Protein AF-A0AAT9LF36-F1 (afdb_monomer)

InterPro domains:
  IPR001173 Glycosyltransferase 2-like [PF00535] (238-354)
  IPR013216 Methyltransferase type 11 [PF08241] (66-159)
  IPR029044 Nucleotide-diphospho-sugar transferases [G3DSA:3.90.550.10] (221-468)
  IPR029044 Nucleotide-diphospho-sugar transferases [SSF53448] (235-442)
  IPR029063 S-adenosyl-L-methionine-dependent methyltransferase superfamily [G3DSA:3.40.50.150] (42-202)
  IPR029063 S-adenosyl-L-methionine-dependent methyltransferase superfamily [SSF53335] (51-188)

Organism: NCBI:txid3085328

Secondary structure (DSSP, 8-state):
----SSSHHHHHHHHHHHTT----------SS---PPP-PPPPPHHHHHHHHHHHHHH-SSEEEEES-TTSHHHHHHHHTT-EEEEEES-HHHHHHHHHHHHHTT---EEEEE--SS--SSPTT-EEEEEEES-TTS-S-HHHHHHHHHHHEEEEEEEEEEEETT-EE-STT-EES--HHHHHHHHHHH--EEEEEEP-TTEEEEEEEE---S------GGGTS-------S----EEEEEEESS-HHHHHHHHHHHHT-S---EEEEEEE-S--STHHHHHGGGTTTEEEEE-----HHHHHHHHHHH--SSEEEE--TT-EE-TTHHHHHHHHHHHH--SEEEEEEEEE-TT--EEEEE-PPP--TTTHHHHHHHS----GGG-BEEHHHHHHH----TT-SSSHHHHHHHHHHTTS-EEEEEEEEEEEE---S-EEETTEEE-GGGHHHHHHHHHHHHHHHHHHHS-HHHH-HHHHHH--HHHHHHHHHHHHHHHHHTT-HHHHHHHHHHHHHHHHHS--PPPHHHHHHHHHHHHHHHT-S-HHHHHHHHHHHHHHHHHSSS---GGGG--

Sequence (574 aa):
MSEDRRTQDDMVIAALIEEGCASVTKLAPSPEGPVQAVDRIPRTQSDLIRMVDLAMLAGQGSVFTVGCGFGDLPVILSAFGLEVFGVDPDPLSIDVTRYRFYTLGLTCGHFRLGDLVIHPDPDNCFDSVVLVDVLDRVPDPSSVLQEAQRLVKPGGRILVSIPDSYWVTRPEKISIFTKQTFLKLLRENLNGTVTLLDSEGWLSAVVVVDKLGETNCPDVSL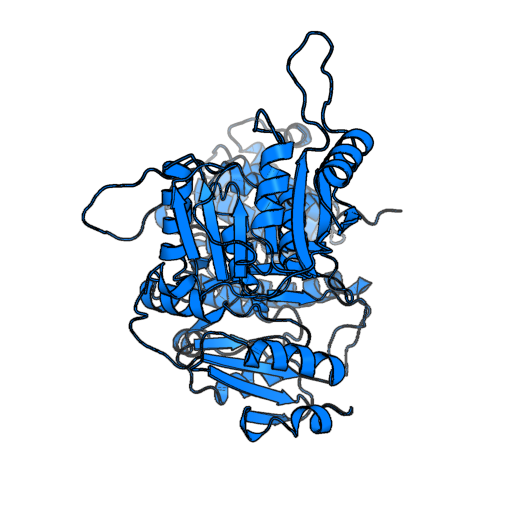YLKPFYVPCHGNPLVSIIVPTYNRASLLLRSLTSLFNQTYKNIEIIVVNDGSTDSTEEVVAPYLDRIKYLKQPNRGSPSAMNAGIKEARGKYVWVFADDDVALPRKLEVQVPLMEASGAGLIHSAAISVNENFEVIHVWVPAEFSPDSIMEAELLGNRFFTPTVLVPKKVIQDVGMYDERLIRAQDYDYWIRIVHRYPVIAADYLCAFYFQHTGARGSSFDSFDVSNVAKKTLEYERIIFDKVYQSIPLSAAFPSVSKYGSPVVEAEALLVRAVVVAKRGLLNYAVTDIERAANLMKSNPFTLSIKARECVRMLGDILGNCEDKVVARSGLIGLRDILAKSREQLTLDSCCL

Foldseek 3Di:
DDPDDPPPVVVVVVVVVVVPPPDDDDDDDDPDDDPPPDPDDDDDFLRLLVLLVLLVVQPEEEEEEQACFLQLSVQSNVLLVYQYEYEHQDPVRQVNNVVLCVLLQHQRYHYDYDDLQDDPFAFQAGLEYEAEQHLLPDPDSLSSLLVRNRRHHQQGKYKHKHFCQSFDPDPVTDDCDHLVNVVVSCVVRAAFDWDFDDGVRMTIIMGGGHDDDDNPGDNVCVVGGTDHDDQPDLWEEEEAEEDAQPLPQLLQAVVLVVLAPSDRYAYEYEYQQHPDCNVVSCVVCVVRYHYHYDHHLADLVSVQVSLVVDPTQKYAYAYSRKHWRRHLCSRVVSVCVVPVWQKEFAKEFEAEPVRNTDGIQGQDDDDLQCPLLVLLQHNRHDRNGMMGGSVSCVVLDGFDSVPSDCSVSLVVNSRSLPTDYYYRHHYTIYDYDDQDWDTGPVDTDGPVCVVVSNLVSLLVSLVCCLVPPDLCSSRVVCVVPVDLQSQLLSLLSNLLSNLVSVVLVSSLVSLQSSLVSLVVPQEAHDPSSLVSLLSQLVSLVPDPPVVSSVSNVVSSVSNCVRHPDNDDNCNSVD

pLDDT: mean 84.32, std 18.51, range [24.42, 98.88]

Structure (mmCIF, N/CA/C/O backbone):
data_AF-A0AAT9LF36-F1
#
_entry.id   AF-A0AAT9LF36-F1
#
loop_
_atom_site.group_PDB
_atom_site.id
_atom_site.type_symbol
_atom_site.label_atom_id
_atom_site.label_alt_id
_atom_site.label_comp_id
_atom_site.label_asym_id
_atom_site.label_entity_id
_atom_site.label_seq_id
_atom_site.pdbx_PDB_ins_code
_atom_site.Cartn_x
_atom_site.Cartn_y
_atom_site.Cartn_z
_atom_site.occupancy
_atom_site.B_iso_or_equiv
_atom_site.auth_seq_id
_atom_site.auth_comp_id
_atom_site.auth_asym_id
_atom_site.auth_atom_id
_atom_site.pdbx_PDB_model_num
ATOM 1 N N . MET A 1 1 ? 30.486 -3.897 6.494 1.00 30.94 1 MET A N 1
ATOM 2 C CA . MET A 1 1 ? 30.565 -2.630 5.732 1.00 30.94 1 MET A CA 1
ATOM 3 C C . MET A 1 1 ? 30.055 -2.873 4.323 1.00 30.94 1 MET A C 1
ATOM 5 O O . MET A 1 1 ? 30.545 -3.785 3.669 1.00 30.94 1 MET A O 1
ATOM 9 N N . SER A 1 2 ? 29.098 -2.044 3.903 1.00 27.75 2 SER A N 1
ATOM 10 C CA . SER A 1 2 ? 28.285 -2.077 2.672 1.00 27.75 2 SER A CA 1
ATOM 11 C C . SER A 1 2 ? 26.984 -2.900 2.707 1.00 27.75 2 SER A C 1
ATOM 13 O O . SER A 1 2 ? 26.661 -3.637 1.783 1.00 27.75 2 SER A O 1
ATOM 15 N N . GLU A 1 3 ? 26.189 -2.686 3.759 1.00 30.66 3 GLU A N 1
ATOM 16 C CA . GLU A 1 3 ? 24.739 -2.495 3.605 1.00 30.66 3 GLU A CA 1
ATOM 17 C C . GLU A 1 3 ? 24.522 -1.075 3.053 1.00 30.66 3 GLU A C 1
ATOM 19 O O . GLU A 1 3 ? 24.371 -0.163 3.847 1.00 30.66 3 GLU A O 1
ATOM 24 N N . ASP A 1 4 ? 24.644 -0.850 1.737 1.00 38.72 4 ASP A N 1
ATOM 25 C CA . ASP A 1 4 ? 24.126 0.381 1.092 1.00 38.72 4 ASP A CA 1
ATOM 26 C C . ASP A 1 4 ? 24.293 0.357 -0.440 1.00 38.72 4 ASP A C 1
ATOM 28 O O . ASP A 1 4 ? 25.208 0.953 -1.003 1.00 38.72 4 ASP A O 1
ATOM 32 N N . ARG A 1 5 ? 23.459 -0.407 -1.158 1.00 29.97 5 ARG A N 1
ATOM 33 C CA . ARG A 1 5 ? 23.376 -0.313 -2.638 1.00 29.97 5 ARG A CA 1
ATOM 34 C C . ARG A 1 5 ? 21.971 -0.493 -3.217 1.00 29.97 5 ARG A C 1
ATOM 36 O O . ARG A 1 5 ? 21.830 -0.550 -4.430 1.00 29.97 5 ARG A O 1
ATOM 43 N N . ARG A 1 6 ? 20.926 -0.603 -2.389 1.00 34.12 6 ARG A N 1
ATOM 44 C CA . ARG A 1 6 ? 19.536 -0.739 -2.879 1.00 34.12 6 ARG A CA 1
ATOM 45 C C . ARG A 1 6 ? 18.703 0.536 -2.759 1.00 34.12 6 ARG A C 1
ATOM 47 O O . ARG A 1 6 ? 17.601 0.568 -3.270 1.00 34.12 6 ARG A O 1
ATOM 54 N N . THR A 1 7 ? 19.227 1.580 -2.133 1.00 40.72 7 THR A N 1
ATOM 55 C CA . THR A 1 7 ? 18.533 2.858 -1.910 1.00 40.72 7 THR A CA 1
ATOM 56 C C . THR A 1 7 ? 18.872 3.906 -2.971 1.00 40.72 7 THR A C 1
ATOM 58 O O . THR A 1 7 ? 18.066 4.789 -3.237 1.00 40.72 7 THR A O 1
ATOM 61 N N . GLN A 1 8 ? 20.023 3.795 -3.639 1.00 30.75 8 GLN A N 1
ATOM 62 C CA . GLN A 1 8 ? 20.513 4.862 -4.516 1.00 30.75 8 GLN A CA 1
ATOM 63 C C . GLN A 1 8 ? 20.005 4.763 -5.967 1.00 30.75 8 GLN A C 1
ATOM 65 O O . GLN A 1 8 ? 19.735 5.790 -6.583 1.00 30.75 8 GLN A O 1
ATOM 70 N N . ASP A 1 9 ? 19.764 3.553 -6.484 1.00 33.97 9 ASP A N 1
ATOM 71 C CA . ASP A 1 9 ? 19.227 3.356 -7.844 1.00 33.97 9 ASP A CA 1
ATOM 72 C C . ASP A 1 9 ? 17.709 3.614 -7.936 1.00 33.97 9 ASP A C 1
ATOM 74 O O . ASP A 1 9 ? 17.209 4.000 -8.995 1.00 33.97 9 ASP A O 1
ATOM 78 N N . ASP A 1 10 ? 16.975 3.445 -6.831 1.00 35.50 10 ASP A N 1
ATOM 79 C CA . ASP A 1 10 ? 15.528 3.698 -6.770 1.00 35.50 10 ASP A CA 1
ATOM 80 C C . ASP A 1 10 ? 15.214 5.194 -6.586 1.00 35.50 10 ASP A C 1
ATOM 82 O O . ASP A 1 10 ? 14.235 5.690 -7.148 1.00 35.50 10 ASP A O 1
ATOM 86 N N . MET A 1 11 ? 16.082 5.948 -5.896 1.00 33.69 11 MET A N 1
ATOM 87 C CA . MET A 1 11 ? 15.946 7.404 -5.739 1.00 33.69 11 MET A CA 1
ATOM 88 C C . MET A 1 11 ? 16.228 8.177 -7.034 1.00 33.69 11 MET A C 1
ATOM 90 O O . MET A 1 11 ? 15.549 9.162 -7.313 1.00 33.69 11 MET A O 1
ATOM 94 N N . VAL A 1 12 ? 17.176 7.724 -7.863 1.00 33.53 12 VAL A N 1
ATOM 95 C CA . VAL A 1 12 ? 17.493 8.382 -9.147 1.00 33.53 12 VAL A CA 1
ATOM 96 C C . VAL A 1 12 ? 16.376 8.161 -10.176 1.00 33.53 12 VAL A C 1
ATOM 98 O O . VAL A 1 12 ? 16.043 9.066 -10.938 1.00 33.53 12 VAL A O 1
ATOM 101 N N . ILE A 1 13 ? 15.720 6.996 -10.159 1.00 33.66 13 ILE A N 1
ATOM 102 C CA . ILE A 1 13 ? 14.561 6.726 -11.024 1.00 33.66 13 ILE A CA 1
ATOM 103 C C . ILE A 1 13 ? 13.303 7.449 -10.517 1.00 33.66 13 ILE A C 1
ATOM 105 O O . ILE A 1 13 ? 12.517 7.917 -11.337 1.00 33.66 13 ILE A O 1
ATOM 109 N N . ALA A 1 14 ? 13.116 7.585 -9.199 1.00 34.09 14 ALA A N 1
ATOM 110 C CA . ALA A 1 14 ? 12.034 8.392 -8.629 1.00 34.09 14 ALA A CA 1
ATOM 111 C C . ALA A 1 14 ? 12.183 9.885 -8.984 1.00 34.09 14 ALA A C 1
ATOM 113 O O . ALA A 1 14 ? 11.219 10.492 -9.447 1.00 34.09 14 ALA A O 1
ATOM 114 N N . ALA A 1 15 ? 13.399 10.436 -8.902 1.00 32.00 15 ALA A N 1
ATOM 115 C CA . ALA A 1 15 ? 13.686 11.821 -9.288 1.00 32.00 15 ALA A CA 1
ATOM 116 C C . ALA A 1 15 ? 13.467 12.082 -10.795 1.00 32.00 15 ALA A C 1
ATOM 118 O O . ALA A 1 15 ? 12.935 13.120 -11.180 1.00 32.00 15 ALA A O 1
ATOM 119 N N . LEU A 1 16 ? 13.785 11.111 -11.661 1.00 30.62 16 LEU A N 1
ATOM 120 C CA . LEU A 1 16 ? 13.542 11.212 -13.110 1.00 30.62 16 LEU A CA 1
ATOM 121 C C . LEU A 1 16 ? 12.060 11.061 -13.507 1.00 30.62 16 LEU A C 1
ATOM 123 O O . LEU A 1 16 ? 11.689 11.416 -14.627 1.00 30.62 16 LEU A O 1
ATOM 127 N N . ILE A 1 17 ? 11.215 10.527 -12.620 1.00 34.59 17 ILE A N 1
ATOM 128 C CA . ILE A 1 17 ? 9.758 10.450 -12.811 1.00 34.59 17 ILE A CA 1
ATOM 129 C C . ILE A 1 17 ? 9.080 11.730 -12.291 1.00 34.59 17 ILE A C 1
ATOM 131 O O . ILE A 1 17 ? 8.143 12.214 -12.931 1.00 34.59 17 ILE A O 1
ATOM 135 N N . GLU A 1 18 ? 9.579 12.317 -11.197 1.00 34.00 18 GLU A N 1
ATOM 136 C CA . GLU A 1 18 ? 9.052 13.567 -10.627 1.00 34.00 18 GLU A CA 1
ATOM 137 C C . GLU A 1 18 ? 9.271 14.786 -11.539 1.00 34.00 18 GLU A C 1
ATOM 139 O O . GLU A 1 18 ? 8.363 15.605 -11.681 1.00 34.00 18 GLU A O 1
ATOM 144 N N . GLU A 1 19 ? 10.393 14.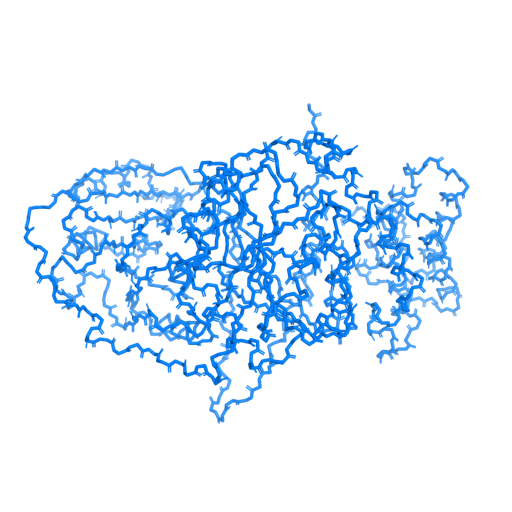876 -12.261 1.00 31.06 19 GLU A N 1
ATOM 145 C CA . GLU A 1 19 ? 10.656 16.014 -13.164 1.00 31.06 19 GLU A CA 1
ATOM 146 C C . GLU A 1 19 ? 9.893 15.958 -14.509 1.00 31.06 19 GLU A C 1
ATOM 148 O O . GLU A 1 19 ? 9.958 16.895 -15.306 1.00 31.06 19 GLU A O 1
ATOM 153 N N . GLY A 1 20 ? 9.118 14.894 -14.765 1.00 28.92 20 GLY A N 1
ATOM 154 C CA . GLY A 1 20 ? 8.341 14.706 -16.000 1.00 28.92 20 GLY A CA 1
ATOM 155 C C . GLY A 1 20 ? 6.815 14.682 -15.843 1.00 28.92 20 GLY A C 1
ATOM 156 O O . GLY A 1 20 ? 6.118 14.635 -16.855 1.00 28.92 20 GLY A O 1
ATOM 157 N N . CYS A 1 21 ? 6.284 14.707 -14.614 1.00 24.83 21 CYS A N 1
ATOM 158 C CA . CYS A 1 21 ? 4.840 14.596 -14.333 1.00 24.83 21 CYS A CA 1
ATOM 159 C C . CYS A 1 21 ? 4.215 15.867 -13.729 1.00 24.83 21 CYS A C 1
ATOM 161 O O . CYS A 1 21 ? 3.127 15.818 -13.155 1.00 24.83 21 CYS A O 1
ATOM 163 N N . ALA A 1 22 ? 4.848 17.030 -13.901 1.00 28.09 22 ALA A N 1
ATOM 164 C CA . ALA A 1 22 ? 4.166 18.298 -13.676 1.00 28.09 22 ALA A CA 1
ATOM 165 C C . ALA A 1 22 ? 3.149 18.532 -14.808 1.00 28.09 22 ALA A C 1
ATOM 167 O O . ALA A 1 22 ? 3.516 18.728 -15.966 1.00 28.09 22 ALA A O 1
ATOM 168 N N . SER A 1 23 ? 1.868 18.546 -14.436 1.00 30.44 23 SER A N 1
ATOM 169 C CA . SER A 1 23 ? 0.663 18.681 -15.267 1.00 30.44 23 SER A CA 1
ATOM 170 C C . SER A 1 23 ? 0.144 17.380 -15.896 1.00 30.44 23 SER A C 1
ATOM 172 O O . SER A 1 23 ? 0.712 16.831 -16.830 1.00 30.44 23 SER A O 1
ATOM 174 N N . VAL A 1 24 ? -0.992 16.900 -15.380 1.00 24.42 24 VAL A N 1
ATOM 175 C CA . VAL A 1 24 ? -2.266 16.709 -16.102 1.00 24.42 24 VAL A CA 1
ATOM 176 C C . VAL A 1 24 ? -3.251 16.076 -15.111 1.00 24.42 24 VAL A C 1
ATOM 178 O O . VAL A 1 24 ? -3.352 14.865 -14.959 1.00 24.42 24 VAL A O 1
ATOM 181 N N . THR A 1 25 ? -4.007 16.927 -14.423 1.00 28.23 25 THR A N 1
ATOM 182 C CA . THR A 1 25 ? -5.270 16.556 -13.778 1.00 28.23 25 THR A CA 1
ATOM 183 C C . THR A 1 25 ? -6.371 16.672 -14.827 1.00 28.23 25 THR A C 1
ATOM 185 O O . THR A 1 25 ? -6.553 17.754 -15.390 1.00 28.23 25 THR A O 1
ATOM 188 N N . LYS A 1 26 ? -7.112 15.586 -15.091 1.00 30.95 26 LYS A N 1
ATOM 189 C CA . LYS A 1 26 ? -8.536 15.608 -15.495 1.00 30.95 26 LYS A CA 1
ATOM 190 C C . LYS A 1 26 ? -9.066 14.203 -15.763 1.00 30.95 26 LYS A C 1
ATOM 192 O O . LYS A 1 26 ? -8.470 13.489 -16.557 1.00 30.95 26 LYS A O 1
ATOM 197 N N . LEU A 1 27 ? -10.232 13.907 -15.178 1.00 26.67 27 LEU A N 1
ATOM 198 C CA . LEU A 1 27 ? -11.406 13.181 -15.716 1.00 26.67 27 LEU A CA 1
ATOM 199 C C . LEU A 1 27 ? -12.411 13.037 -14.541 1.00 26.67 27 LEU A C 1
ATOM 201 O O . LEU A 1 27 ? -12.004 12.543 -13.500 1.00 26.67 27 LEU A O 1
ATOM 205 N N . ALA A 1 28 ? -13.691 13.445 -14.551 1.00 26.62 28 ALA A N 1
ATOM 206 C CA . ALA A 1 28 ? -14.633 14.005 -15.540 1.00 26.62 28 ALA A CA 1
ATOM 207 C C . ALA A 1 28 ? -15.727 14.860 -14.789 1.00 26.62 28 ALA A C 1
ATOM 209 O O . ALA A 1 28 ? -15.655 14.954 -13.567 1.00 26.62 28 ALA A O 1
ATOM 210 N N . PRO A 1 29 ? -16.684 15.546 -15.458 1.00 31.92 29 PRO A N 1
ATOM 211 C CA . PRO A 1 29 ? -17.112 16.922 -15.142 1.00 31.92 29 PRO A CA 1
ATOM 212 C C . PRO A 1 29 ? -18.153 17.088 -14.017 1.00 31.92 29 PRO A C 1
ATOM 214 O O . PRO A 1 29 ? -19.113 16.327 -13.932 1.00 31.92 29 PRO A O 1
ATOM 217 N N . SER A 1 30 ? -18.059 18.201 -13.279 1.00 30.94 30 SER A N 1
ATOM 218 C CA . SER A 1 30 ? -19.225 18.908 -12.725 1.00 30.94 30 SER A CA 1
ATOM 219 C C . SER A 1 30 ? -19.359 20.289 -13.405 1.00 30.94 30 SER A C 1
ATOM 221 O O . SER A 1 30 ? -18.362 20.806 -13.917 1.00 30.94 30 SER A O 1
ATOM 223 N N . PRO A 1 31 ? -20.563 20.892 -13.486 1.00 30.66 31 PRO A N 1
ATOM 224 C CA . PRO A 1 31 ? -20.810 22.097 -14.291 1.00 30.66 31 PRO A CA 1
ATOM 225 C C . PRO A 1 31 ? -20.279 23.409 -13.694 1.00 30.66 31 PRO A C 1
ATOM 227 O O . PRO A 1 31 ? -20.498 24.463 -14.284 1.00 30.66 31 PRO A O 1
ATOM 230 N N . GLU A 1 32 ? -19.595 23.385 -12.551 1.00 29.67 32 GLU A N 1
ATOM 231 C CA . GLU A 1 32 ? -19.232 24.603 -11.822 1.00 29.67 32 GLU A CA 1
ATOM 232 C C . GLU A 1 32 ? -17.731 24.639 -11.510 1.00 29.67 32 GLU A C 1
ATOM 234 O O . GLU A 1 32 ? -17.293 24.252 -10.437 1.00 29.67 32 GLU A O 1
ATOM 239 N N . GLY A 1 33 ? -16.957 25.137 -12.484 1.00 29.62 33 GLY A N 1
ATOM 240 C CA . GLY A 1 33 ? -15.628 25.735 -12.298 1.00 29.62 33 GLY A CA 1
ATOM 241 C C . GLY A 1 33 ? -14.448 24.787 -11.998 1.00 29.62 33 GLY A C 1
ATOM 242 O O . GLY A 1 33 ? -14.548 23.887 -11.171 1.00 29.62 33 GLY A O 1
ATOM 243 N N . PRO A 1 34 ? -13.269 24.985 -12.620 1.00 31.25 34 PRO A N 1
ATOM 244 C CA . PRO A 1 34 ? -12.054 24.306 -12.190 1.00 31.25 34 PRO A CA 1
ATOM 245 C C . PRO A 1 34 ? -11.549 24.949 -10.891 1.00 31.25 34 PRO A C 1
ATOM 247 O O . PRO A 1 34 ? -11.062 26.080 -10.909 1.00 31.25 34 PRO A O 1
ATOM 250 N N . VAL A 1 35 ? -11.623 24.229 -9.771 1.00 36.59 35 VAL A N 1
ATOM 251 C CA . VAL A 1 35 ? -10.769 24.530 -8.615 1.00 36.59 35 VAL A CA 1
ATOM 252 C C . VAL A 1 35 ? -9.332 24.282 -9.079 1.00 36.59 35 VAL A C 1
ATOM 254 O O . VAL A 1 35 ? -8.988 23.163 -9.460 1.00 36.59 35 VAL A O 1
ATOM 257 N N . GLN A 1 36 ? -8.517 25.338 -9.156 1.00 33.84 36 GLN A N 1
ATOM 258 C CA . GLN A 1 36 ? -7.090 25.204 -9.450 1.00 33.84 36 GLN A CA 1
ATOM 259 C C . GLN A 1 36 ? -6.466 24.288 -8.394 1.00 33.84 36 GLN A C 1
ATOM 261 O O . GLN A 1 36 ? -6.689 24.480 -7.200 1.00 33.84 36 GLN A O 1
ATOM 266 N N . ALA A 1 37 ? -5.717 23.276 -8.839 1.00 40.66 37 ALA A N 1
ATOM 267 C CA . ALA A 1 37 ? -4.932 22.443 -7.944 1.00 40.66 37 ALA A CA 1
ATOM 268 C C . ALA A 1 37 ? -3.980 23.357 -7.161 1.00 40.66 37 ALA A C 1
ATOM 270 O O . ALA A 1 37 ? -3.154 24.044 -7.757 1.00 40.66 37 ALA A O 1
ATOM 271 N N . VAL A 1 38 ? -4.145 23.419 -5.841 1.00 42.28 38 VAL A N 1
ATOM 272 C CA . VAL A 1 38 ? -3.175 24.068 -4.958 1.00 42.28 38 VAL A CA 1
ATOM 273 C C . VAL A 1 38 ? -1.894 23.243 -5.067 1.00 42.28 38 VAL A C 1
ATOM 275 O O . VAL A 1 38 ? -1.924 22.052 -4.750 1.00 42.28 38 VAL A O 1
ATOM 278 N N . ASP A 1 39 ? -0.809 23.843 -5.564 1.00 37.25 39 ASP A N 1
ATOM 279 C CA . ASP A 1 39 ? 0.497 23.185 -5.662 1.00 37.25 39 ASP A CA 1
ATOM 280 C C . ASP A 1 39 ? 0.887 22.649 -4.276 1.00 37.25 39 ASP A C 1
ATOM 282 O O . ASP A 1 39 ? 1.157 23.406 -3.339 1.00 37.25 39 ASP A O 1
ATOM 286 N N . ARG A 1 40 ? 0.851 21.320 -4.122 1.00 50.88 40 ARG A N 1
ATOM 287 C CA . ARG A 1 40 ? 1.261 20.649 -2.888 1.00 50.88 40 ARG A CA 1
ATOM 288 C C . ARG A 1 40 ? 2.775 20.751 -2.771 1.00 50.88 40 ARG A C 1
ATOM 290 O O . ARG A 1 40 ? 3.488 20.364 -3.691 1.00 50.88 40 ARG A O 1
ATOM 297 N N . ILE A 1 41 ? 3.269 21.179 -1.613 1.00 55.91 41 ILE A N 1
ATOM 298 C CA . ILE A 1 41 ? 4.660 20.910 -1.241 1.00 55.91 41 ILE A CA 1
ATOM 299 C C . ILE A 1 41 ? 4.759 19.394 -0.992 1.00 55.91 41 ILE A C 1
ATOM 301 O O . ILE A 1 41 ? 4.020 18.895 -0.135 1.00 55.91 41 ILE A O 1
ATOM 305 N N . PRO A 1 42 ? 5.610 18.647 -1.721 1.00 63.69 42 PRO A N 1
ATOM 306 C CA . PRO A 1 42 ? 5.802 17.220 -1.481 1.00 63.69 42 PRO A CA 1
ATOM 307 C C . PRO A 1 42 ? 6.230 16.971 -0.030 1.00 63.69 42 PRO A C 1
ATOM 309 O O . PRO A 1 42 ? 7.067 17.698 0.508 1.00 63.69 42 PRO A O 1
ATOM 312 N N . ARG A 1 43 ? 5.648 15.958 0.621 1.00 79.69 43 ARG A N 1
ATOM 313 C CA . ARG A 1 43 ? 6.032 15.560 1.983 1.00 79.69 43 ARG A CA 1
ATOM 314 C C . ARG A 1 43 ? 7.227 14.621 1.932 1.00 79.69 43 ARG A C 1
ATOM 316 O O . ARG A 1 43 ? 7.256 13.703 1.115 1.00 79.69 43 ARG A O 1
ATOM 323 N N . THR A 1 44 ? 8.191 14.828 2.823 1.00 85.56 44 THR A N 1
ATOM 324 C CA . THR A 1 44 ? 9.312 13.895 2.981 1.00 85.56 44 THR A CA 1
ATOM 325 C C . THR A 1 44 ? 8.856 12.625 3.709 1.00 85.56 44 THR A C 1
ATOM 327 O O . THR A 1 44 ? 7.815 12.612 4.369 1.00 85.56 44 THR A O 1
ATOM 330 N N . GLN A 1 45 ? 9.649 11.549 3.639 1.00 86.75 45 GLN A N 1
ATOM 331 C CA . GLN A 1 45 ? 9.381 10.344 4.436 1.00 86.75 45 GLN A CA 1
ATOM 332 C C . GLN A 1 45 ? 9.341 10.647 5.941 1.00 86.75 45 GLN A C 1
ATOM 334 O O . GLN A 1 45 ? 8.442 10.164 6.621 1.00 86.75 45 GLN A O 1
ATOM 339 N N . SER A 1 46 ? 10.242 11.497 6.449 1.00 85.94 46 SER A N 1
ATOM 340 C CA . SER A 1 46 ? 10.245 11.900 7.865 1.00 85.94 46 SER A CA 1
ATOM 341 C C . SER A 1 46 ? 8.936 12.597 8.265 1.00 85.94 46 SER A C 1
ATOM 343 O O . SER A 1 46 ? 8.348 12.271 9.298 1.00 85.94 46 SER A O 1
ATOM 345 N N . ASP A 1 47 ? 8.404 13.478 7.406 1.00 87.12 47 ASP A N 1
ATOM 346 C CA . ASP A 1 47 ? 7.122 14.151 7.659 1.00 87.12 47 ASP A CA 1
ATOM 347 C C . ASP A 1 47 ? 5.960 13.160 7.774 1.00 87.12 47 ASP A C 1
ATOM 349 O O . ASP A 1 47 ? 5.114 13.291 8.662 1.00 87.12 47 ASP A O 1
ATOM 353 N N . LEU A 1 48 ? 5.915 12.176 6.871 1.00 89.19 48 LEU A N 1
ATOM 354 C CA . LEU A 1 48 ? 4.859 11.166 6.835 1.00 89.19 48 LEU A CA 1
ATOM 355 C C . LEU A 1 48 ? 4.939 10.222 8.036 1.00 89.19 48 LEU A C 1
ATOM 357 O O . LEU A 1 48 ? 3.911 9.950 8.652 1.00 89.19 48 LEU A O 1
ATOM 361 N N . ILE A 1 49 ? 6.142 9.761 8.391 1.00 90.31 49 ILE A N 1
ATOM 362 C CA . ILE A 1 49 ? 6.377 8.901 9.560 1.00 90.31 49 ILE A CA 1
ATOM 363 C C . ILE A 1 49 ? 5.901 9.608 10.830 1.00 90.31 49 ILE A C 1
ATOM 365 O O . ILE A 1 49 ? 5.064 9.069 11.551 1.00 90.31 49 ILE A O 1
ATOM 369 N N . ARG A 1 50 ? 6.309 10.869 11.026 1.00 91.19 50 ARG A N 1
ATOM 370 C CA . ARG A 1 50 ? 5.852 11.711 12.141 1.00 91.19 50 ARG A CA 1
ATOM 371 C C . ARG A 1 50 ? 4.327 11.779 12.226 1.00 91.19 50 ARG A C 1
ATOM 373 O O . ARG A 1 50 ? 3.759 11.626 13.305 1.00 91.19 50 ARG A O 1
ATOM 380 N N . MET A 1 51 ? 3.645 12.031 11.107 1.00 91.69 51 MET A N 1
ATOM 381 C CA . MET A 1 51 ? 2.180 12.112 11.090 1.00 91.69 51 MET A CA 1
ATOM 382 C C . MET A 1 51 ? 1.520 10.768 11.425 1.00 91.69 51 MET A C 1
ATOM 384 O O . MET A 1 51 ? 0.504 10.749 12.122 1.00 91.69 51 MET A O 1
ATOM 388 N N . VAL A 1 52 ? 2.091 9.657 10.954 1.00 92.44 52 VAL A N 1
ATOM 389 C CA . VAL A 1 52 ? 1.616 8.304 11.268 1.00 92.44 52 VAL A CA 1
ATOM 390 C C . VAL A 1 52 ? 1.784 7.991 12.754 1.00 92.44 52 VAL A C 1
ATOM 392 O O . VAL A 1 52 ? 0.818 7.548 13.374 1.00 92.44 52 VAL A O 1
ATOM 395 N N . ASP A 1 53 ? 2.946 8.278 13.341 1.00 91.88 53 ASP A N 1
ATOM 396 C CA . ASP A 1 53 ? 3.205 8.039 14.766 1.00 91.88 53 ASP A CA 1
ATOM 397 C C . ASP A 1 53 ? 2.224 8.821 15.647 1.00 91.88 53 ASP A C 1
ATOM 399 O O . ASP A 1 53 ? 1.618 8.273 16.572 1.00 91.88 53 ASP A O 1
ATOM 403 N N . LEU A 1 54 ? 1.987 10.096 15.318 1.00 93.06 54 LEU A N 1
ATOM 404 C CA . LEU A 1 54 ? 0.993 10.919 16.008 1.00 93.06 54 LEU A CA 1
ATOM 405 C C . LEU A 1 54 ? -0.420 10.335 15.863 1.00 93.06 54 LEU A C 1
ATOM 407 O O . LEU A 1 54 ? -1.162 10.265 16.841 1.00 93.06 54 LEU A O 1
ATOM 411 N N . ALA A 1 55 ? -0.802 9.876 14.671 1.00 93.75 55 ALA A N 1
ATOM 412 C CA . ALA A 1 55 ? -2.120 9.285 14.461 1.00 93.75 55 ALA A CA 1
ATOM 413 C C . ALA A 1 55 ? -2.311 7.965 15.227 1.00 93.75 55 ALA A C 1
ATOM 415 O O . ALA A 1 55 ? -3.376 7.748 15.805 1.00 93.75 55 ALA A O 1
ATOM 416 N N . MET A 1 56 ? -1.278 7.123 15.309 1.00 92.12 56 MET A N 1
ATOM 417 C CA . MET A 1 56 ? -1.291 5.910 16.135 1.00 92.12 56 MET A CA 1
ATOM 418 C C . MET A 1 56 ? -1.461 6.235 17.622 1.00 92.12 56 MET A C 1
ATOM 420 O O . MET A 1 56 ? -2.202 5.555 18.336 1.00 92.12 56 MET A O 1
ATOM 424 N N . LEU A 1 57 ? -0.803 7.296 18.089 1.00 94.12 57 LEU A N 1
ATOM 425 C CA . LEU A 1 57 ? -0.841 7.729 19.484 1.00 94.12 57 LEU A CA 1
ATOM 426 C C . LEU A 1 57 ? -2.132 8.474 19.857 1.00 94.12 57 LEU A C 1
ATOM 428 O O . LEU A 1 57 ? -2.456 8.544 21.043 1.00 94.12 57 LEU A O 1
ATOM 432 N N . ALA A 1 58 ? -2.902 8.975 18.884 1.00 93.69 58 ALA A N 1
ATOM 433 C CA . ALA A 1 58 ? -4.224 9.563 19.119 1.00 93.69 58 ALA A CA 1
ATOM 434 C C . ALA A 1 58 ? -5.241 8.528 19.648 1.00 93.69 58 ALA A C 1
ATOM 436 O O . ALA A 1 58 ? -6.193 8.871 20.345 1.00 93.69 58 ALA A O 1
ATOM 437 N N . GLY A 1 59 ? -5.020 7.233 19.406 1.00 88.38 59 GLY A N 1
ATOM 438 C CA . GLY A 1 59 ? -5.860 6.165 19.944 1.00 88.38 59 GLY A CA 1
ATOM 439 C C . GLY A 1 59 ? -7.147 5.953 19.143 1.00 88.38 59 GLY A C 1
ATOM 440 O O . GLY A 1 59 ? -7.098 5.739 17.938 1.00 88.38 59 GLY A O 1
ATOM 441 N N . GLN A 1 60 ? -8.297 5.917 19.819 1.00 87.50 60 GLN A N 1
ATOM 442 C CA . GLN A 1 60 ? -9.596 5.591 19.219 1.00 87.50 60 GLN A CA 1
ATOM 443 C C . GLN A 1 60 ? -10.661 6.605 19.641 1.00 87.50 60 GLN A C 1
ATOM 445 O O . GLN A 1 60 ? -10.537 7.234 20.690 1.00 87.50 60 GLN A O 1
ATOM 450 N N . GLY A 1 61 ? -11.731 6.706 18.850 1.00 90.56 61 GLY A N 1
ATOM 451 C CA . GLY A 1 61 ? -12.851 7.606 19.112 1.00 90.56 61 GLY A CA 1
ATOM 452 C C . GLY A 1 61 ? -12.733 8.917 18.339 1.00 90.56 61 GLY A C 1
ATOM 453 O O . GLY A 1 61 ? -12.426 8.916 17.145 1.00 90.56 61 GLY A O 1
ATOM 454 N N . SER A 1 62 ? -13.017 10.020 19.021 1.00 92.75 62 SER A N 1
ATOM 455 C CA . SER A 1 62 ? -13.085 11.368 18.455 1.00 92.75 62 SER A CA 1
ATOM 456 C C . SER A 1 62 ? -11.764 12.126 18.620 1.00 92.75 62 SER A C 1
ATOM 458 O O . SER A 1 62 ? -11.174 12.146 19.703 1.00 92.75 62 SER A O 1
ATOM 460 N N . VAL A 1 63 ? -11.304 12.778 17.551 1.00 95.56 63 VAL A N 1
ATOM 461 C CA . VAL A 1 63 ? -10.084 13.597 17.552 1.00 95.56 63 VAL A CA 1
ATOM 462 C C . VAL A 1 63 ? -10.364 14.998 17.034 1.00 95.56 63 VAL A C 1
ATOM 464 O O . VAL A 1 63 ? -11.028 15.161 16.012 1.00 95.56 63 VAL A O 1
ATOM 467 N N . PHE A 1 64 ? -9.823 16.003 17.718 1.00 95.69 64 PHE A N 1
ATOM 468 C CA . PHE A 1 64 ? -9.898 17.399 17.296 1.00 95.69 64 PHE A CA 1
ATOM 469 C C . PHE A 1 64 ? -8.544 17.904 16.810 1.00 95.69 64 PHE A C 1
ATOM 471 O O . PHE A 1 64 ? -7.572 17.930 17.563 1.00 95.69 64 PHE A O 1
ATOM 478 N N . THR A 1 65 ? -8.473 18.310 15.546 1.00 95.62 65 THR A N 1
ATOM 479 C CA . THR A 1 65 ? -7.278 18.887 14.930 1.00 95.62 65 THR A CA 1
ATOM 480 C C . THR A 1 65 ? -7.374 20.408 14.955 1.00 95.62 65 THR A C 1
ATOM 482 O O . THR A 1 65 ? -8.221 20.996 14.272 1.00 95.62 65 THR A O 1
ATOM 485 N N . VAL A 1 66 ? -6.490 21.047 15.714 1.00 95.12 66 VAL A N 1
ATOM 486 C CA . VAL A 1 66 ? -6.326 22.503 15.709 1.00 95.12 66 VAL A CA 1
ATOM 487 C C . VAL A 1 66 ? -5.380 22.852 14.562 1.00 95.12 66 VAL A C 1
ATOM 489 O O . VAL A 1 66 ? -4.278 22.316 14.515 1.00 95.12 66 VAL A O 1
ATOM 492 N N . GLY A 1 67 ? -5.807 23.703 13.626 1.00 90.62 67 GLY A N 1
ATOM 493 C CA . GLY A 1 67 ? -5.040 23.999 12.411 1.00 90.62 67 GLY A CA 1
ATOM 494 C C . GLY A 1 67 ? -4.992 22.798 11.465 1.00 90.62 67 GLY A C 1
ATOM 495 O O . GLY A 1 67 ? -3.939 22.200 11.256 1.00 90.62 67 GLY A O 1
ATOM 496 N N . CYS A 1 68 ? -6.145 22.393 10.924 1.00 88.62 68 CYS A N 1
ATOM 497 C CA . CYS A 1 68 ? -6.235 21.189 10.087 1.00 88.62 68 CYS A CA 1
ATOM 498 C C . CYS A 1 68 ? -5.473 21.288 8.745 1.00 88.62 68 CYS A C 1
ATOM 500 O O . CYS A 1 68 ? -5.219 20.254 8.111 1.00 88.62 68 CYS A O 1
ATOM 502 N N . GLY A 1 69 ? -5.080 22.499 8.329 1.00 88.19 69 GLY A N 1
ATOM 503 C CA . GLY A 1 69 ? -4.293 22.754 7.125 1.00 88.19 69 GLY A CA 1
ATOM 504 C C . GLY A 1 69 ? -4.963 22.209 5.864 1.00 88.19 69 GLY A C 1
ATOM 505 O O . GLY A 1 69 ? -6.181 22.237 5.724 1.00 88.19 69 GLY A O 1
ATOM 506 N N . PHE A 1 70 ? -4.170 21.653 4.944 1.00 89.00 70 PHE A N 1
ATOM 507 C CA . PHE A 1 70 ? -4.673 21.040 3.704 1.00 89.00 70 PHE A CA 1
ATOM 508 C C . PHE A 1 70 ? -5.058 19.555 3.849 1.00 89.00 70 PHE A C 1
ATOM 510 O O . PHE A 1 70 ? -5.109 18.813 2.862 1.00 89.00 70 PHE A O 1
ATOM 517 N N . GLY A 1 71 ? -5.326 19.097 5.075 1.00 86.94 71 GLY A N 1
ATOM 518 C CA . GLY A 1 71 ? -5.963 17.805 5.325 1.00 86.94 71 GLY A CA 1
ATOM 519 C C . GLY A 1 71 ? -5.040 16.584 5.350 1.00 86.94 71 GLY A C 1
ATOM 520 O O . GLY A 1 71 ? -5.556 15.474 5.410 1.00 86.94 71 GLY A O 1
ATOM 521 N N . ASP A 1 72 ? -3.711 16.751 5.336 1.00 88.50 72 ASP A N 1
ATOM 522 C CA . ASP A 1 72 ? -2.755 15.625 5.356 1.00 88.50 72 ASP A CA 1
ATOM 523 C C . ASP A 1 72 ? -2.952 14.736 6.596 1.00 88.50 72 ASP A C 1
ATOM 525 O O . ASP A 1 72 ? -3.307 13.562 6.490 1.00 88.50 72 ASP A O 1
ATOM 529 N N . LEU A 1 73 ? -2.803 15.320 7.787 1.00 92.94 73 LEU A N 1
ATOM 530 C CA . LEU A 1 73 ? -2.986 14.609 9.049 1.00 92.94 73 LEU A CA 1
ATOM 531 C C . LEU A 1 73 ? -4.450 14.203 9.311 1.00 92.94 73 LEU A C 1
ATOM 533 O O . LEU A 1 73 ? -4.663 13.061 9.716 1.00 92.94 73 LEU A O 1
ATOM 537 N N . PRO A 1 74 ? -5.473 15.048 9.050 1.00 93.56 74 PRO A N 1
ATOM 538 C CA . PRO A 1 74 ? -6.874 14.630 9.133 1.00 93.56 74 PRO A CA 1
ATOM 539 C C . PRO A 1 74 ? -7.207 13.361 8.335 1.00 93.56 74 PRO A C 1
ATOM 541 O O . PRO A 1 74 ? -7.923 12.490 8.833 1.00 93.56 74 PRO A O 1
ATOM 544 N N . VAL A 1 75 ? -6.678 13.221 7.114 1.00 91.31 75 VAL A N 1
ATOM 545 C CA . VAL A 1 75 ? -6.886 12.020 6.289 1.00 91.31 75 VAL A CA 1
ATOM 546 C C . VAL A 1 75 ? -6.212 10.796 6.916 1.00 91.31 75 VAL A C 1
ATOM 548 O O . VAL A 1 75 ? -6.832 9.733 6.982 1.00 91.31 75 VAL A O 1
ATOM 551 N N . ILE A 1 76 ? -4.990 10.947 7.439 1.00 93.44 76 ILE A N 1
ATOM 552 C CA . ILE A 1 76 ? -4.273 9.880 8.156 1.00 93.44 76 ILE A CA 1
ATOM 553 C C . ILE A 1 76 ? -5.054 9.457 9.410 1.00 93.44 76 ILE A C 1
ATOM 555 O O . ILE A 1 76 ? -5.336 8.275 9.574 1.00 93.44 76 ILE A O 1
ATOM 559 N N . LEU A 1 77 ? -5.488 10.397 10.255 1.00 94.75 77 LEU A N 1
ATOM 560 C CA . LEU A 1 77 ? -6.311 10.119 11.443 1.00 94.75 77 LEU A CA 1
ATOM 561 C C . LEU A 1 77 ? -7.602 9.373 11.081 1.00 94.75 77 LEU A C 1
ATOM 563 O O . LEU A 1 77 ? -7.984 8.407 11.743 1.00 94.75 77 LEU A O 1
ATOM 567 N N . SER A 1 78 ? -8.252 9.773 9.986 1.00 92.94 78 SER A N 1
ATOM 568 C CA . SER A 1 78 ? -9.423 9.067 9.473 1.00 92.94 78 SER A CA 1
ATOM 569 C C . SER A 1 78 ? -9.095 7.629 9.055 1.00 92.94 78 SER A C 1
ATOM 571 O O . SER A 1 78 ? -9.898 6.730 9.310 1.00 92.94 78 SER A O 1
ATOM 573 N N . ALA A 1 79 ? -7.926 7.379 8.460 1.00 91.06 79 ALA A N 1
ATOM 574 C CA . ALA A 1 79 ? -7.481 6.031 8.100 1.00 91.06 79 ALA A CA 1
ATOM 575 C C . ALA A 1 79 ? -7.365 5.110 9.316 1.00 91.06 79 ALA A C 1
ATOM 577 O O . ALA A 1 79 ? -7.751 3.947 9.235 1.00 91.06 79 ALA A O 1
ATOM 578 N N . PHE A 1 80 ? -6.963 5.641 10.470 1.00 92.25 80 PHE A N 1
ATOM 579 C CA . PHE A 1 80 ? -6.956 4.919 11.747 1.00 92.25 80 PHE A CA 1
ATOM 580 C C . PHE A 1 80 ? -8.352 4.675 12.348 1.00 92.25 80 PHE A C 1
ATOM 582 O O . PHE A 1 80 ? -8.478 4.036 13.390 1.00 92.25 80 PHE A O 1
ATOM 589 N N . GLY A 1 81 ? -9.414 5.131 11.679 1.00 89.94 81 GLY A N 1
ATOM 590 C CA . GLY A 1 81 ? -10.800 4.935 12.094 1.00 89.94 81 GLY A CA 1
ATOM 591 C C . GLY A 1 81 ? -11.321 5.991 13.067 1.00 89.94 81 GLY A C 1
ATOM 592 O O . GLY A 1 81 ? -12.450 5.851 13.534 1.00 89.94 81 GLY A O 1
ATOM 593 N N . LEU A 1 82 ? -10.552 7.050 13.355 1.00 92.19 82 LEU A N 1
ATOM 594 C CA . LEU A 1 82 ? -11.014 8.130 14.226 1.00 92.19 82 LEU A CA 1
ATOM 595 C C . LEU A 1 82 ? -12.124 8.949 13.552 1.00 92.19 82 LEU A C 1
ATOM 597 O O . LEU A 1 82 ? -12.173 9.089 12.324 1.00 92.19 82 LEU A O 1
ATOM 601 N N . GLU A 1 83 ? -13.028 9.492 14.359 1.00 91.62 83 GLU A N 1
ATOM 602 C CA . GLU A 1 83 ? -13.936 10.552 13.930 1.00 91.62 83 GLU A CA 1
ATOM 603 C C . GLU A 1 83 ? -13.210 11.891 14.048 1.00 91.62 83 GLU A C 1
ATOM 605 O O . GLU A 1 83 ? -12.754 12.263 15.130 1.00 91.62 83 GLU A O 1
ATOM 610 N N . VAL A 1 84 ? -13.047 12.583 12.921 1.00 93.12 84 VAL A N 1
ATOM 611 C CA . VAL A 1 84 ? -12.129 13.718 12.822 1.00 93.12 84 VAL A CA 1
ATOM 612 C C . VAL A 1 84 ? -12.915 15.016 12.826 1.00 93.12 84 VAL A C 1
ATOM 614 O O . VAL A 1 84 ? -13.731 15.268 11.943 1.00 93.12 84 VAL A O 1
ATOM 617 N N . PHE A 1 85 ? -12.617 15.865 13.796 1.00 92.88 85 PHE A N 1
ATOM 618 C CA . PHE A 1 85 ? -13.115 17.225 13.902 1.00 92.88 85 PHE A CA 1
ATOM 619 C C . PHE A 1 85 ? -11.947 18.174 13.683 1.00 92.88 85 PHE A C 1
ATOM 621 O O . PHE A 1 85 ? -10.837 17.899 14.134 1.00 92.88 85 PHE A O 1
ATOM 628 N N . GLY A 1 86 ? -12.165 19.288 12.995 1.00 92.88 86 GLY A N 1
ATOM 629 C CA . GLY A 1 86 ? -11.077 20.208 12.706 1.00 92.88 86 GLY A CA 1
ATOM 630 C C . GLY A 1 86 ? -11.502 21.654 12.561 1.00 92.88 86 GLY A C 1
ATOM 631 O O . GLY A 1 86 ? -12.615 21.975 12.133 1.00 92.88 86 GLY A O 1
ATOM 632 N N . VAL A 1 87 ? -10.568 22.527 12.914 1.00 93.38 87 VAL A N 1
ATOM 633 C CA . VAL A 1 87 ? -10.705 23.973 12.793 1.00 93.38 87 VAL A CA 1
ATOM 634 C C . VAL A 1 87 ? -9.468 24.554 12.131 1.00 93.38 87 VAL A C 1
ATOM 636 O O . VAL A 1 87 ? -8.354 24.070 12.332 1.00 93.38 87 VAL A O 1
ATOM 639 N N . ASP A 1 88 ? -9.675 25.595 11.340 1.00 93.50 88 ASP A N 1
ATOM 640 C CA . ASP A 1 88 ? -8.611 26.387 10.741 1.00 93.50 88 ASP A CA 1
ATOM 641 C C . ASP A 1 88 ? -9.105 27.830 10.561 1.00 93.50 88 ASP A C 1
ATOM 643 O O . ASP A 1 88 ? -10.283 28.012 10.223 1.00 93.50 88 ASP A O 1
ATOM 647 N N . PRO A 1 89 ? -8.268 28.853 10.804 1.00 90.50 89 PRO A N 1
ATOM 648 C CA . PRO A 1 89 ? -8.614 30.239 10.509 1.00 90.50 89 PRO A CA 1
ATOM 649 C C . PRO A 1 89 ? -8.571 30.557 9.008 1.00 90.50 89 PRO A C 1
ATOM 651 O O . PRO A 1 89 ? -9.129 31.578 8.605 1.00 90.50 89 PRO A O 1
ATOM 654 N N . ASP A 1 90 ? -7.929 29.724 8.183 1.00 87.56 90 ASP A N 1
ATOM 655 C CA . ASP A 1 90 ? -7.884 29.886 6.731 1.00 87.56 90 ASP A CA 1
ATOM 656 C C . ASP A 1 90 ? -9.059 29.153 6.043 1.00 87.56 90 ASP A C 1
ATOM 658 O O . ASP A 1 90 ? -9.139 27.920 6.080 1.00 87.56 90 ASP A O 1
ATOM 662 N N . PRO A 1 91 ? -9.970 29.875 5.359 1.00 83.81 91 PRO A N 1
ATOM 663 C CA . PRO A 1 91 ? -11.061 29.257 4.609 1.00 83.81 91 PRO A CA 1
ATOM 664 C C . PRO A 1 91 ? -10.586 28.268 3.537 1.00 83.81 91 PRO A C 1
ATOM 666 O O . PRO A 1 91 ? -11.249 27.254 3.321 1.00 83.81 91 PRO A O 1
ATOM 669 N N . LEU A 1 92 ? -9.438 28.524 2.892 1.00 83.25 92 LEU A N 1
ATOM 670 C CA . LEU A 1 92 ? -8.917 27.634 1.852 1.00 83.25 92 LEU A CA 1
ATOM 671 C C . LEU A 1 92 ? -8.507 26.281 2.440 1.00 83.25 92 LEU A C 1
ATOM 673 O O . LEU A 1 92 ? -8.842 25.243 1.874 1.00 83.25 92 LEU A O 1
ATOM 677 N N . SER A 1 93 ? -7.842 26.281 3.595 1.00 86.50 93 SER A N 1
ATOM 678 C CA . SER A 1 93 ? -7.509 25.067 4.349 1.00 86.50 93 SER A CA 1
ATOM 679 C C . SER A 1 93 ? -8.749 24.216 4.655 1.00 86.50 93 SER A C 1
ATOM 681 O O . SER A 1 93 ? -8.759 23.004 4.408 1.00 86.50 93 SER A O 1
ATOM 683 N N . ILE A 1 94 ? -9.846 24.850 5.083 1.00 86.31 94 ILE A N 1
ATOM 684 C CA . ILE A 1 94 ? -11.125 24.165 5.331 1.00 86.31 94 ILE A CA 1
ATOM 685 C C . ILE A 1 94 ? -11.711 23.563 4.055 1.00 86.31 94 ILE A C 1
ATOM 687 O O . ILE A 1 94 ? -12.109 22.393 4.057 1.00 86.31 94 ILE A O 1
ATOM 691 N N . ASP A 1 95 ? -11.770 24.333 2.973 1.00 80.44 95 ASP A N 1
ATOM 692 C CA . ASP A 1 95 ? -12.370 23.873 1.722 1.00 80.44 95 ASP A CA 1
ATOM 693 C C . ASP A 1 95 ? -11.551 22.748 1.083 1.00 80.44 95 ASP A C 1
ATOM 695 O O . ASP A 1 95 ? -12.123 21.744 0.654 1.00 80.44 95 ASP A O 1
ATOM 699 N N . VAL A 1 96 ? -10.217 22.843 1.105 1.00 83.44 96 VAL A N 1
ATOM 700 C CA . VAL A 1 96 ? -9.319 21.781 0.625 1.00 83.44 96 VAL A CA 1
ATOM 701 C C . VAL A 1 96 ? -9.471 20.515 1.466 1.00 83.44 96 VAL A C 1
ATOM 703 O O . VAL A 1 96 ? -9.596 19.423 0.910 1.00 83.44 96 VAL A O 1
ATOM 706 N N . THR A 1 97 ? -9.517 20.630 2.795 1.00 87.25 97 THR A N 1
ATOM 707 C CA . THR A 1 97 ? -9.680 19.466 3.678 1.00 87.25 97 THR A CA 1
ATOM 708 C C . THR A 1 97 ? -11.031 18.782 3.466 1.00 87.25 97 THR A C 1
ATOM 710 O O . THR A 1 97 ? -11.085 17.560 3.291 1.00 87.25 97 THR A O 1
ATOM 713 N N . ARG A 1 98 ? -12.125 19.552 3.389 1.00 84.69 98 ARG A N 1
ATOM 714 C CA . ARG A 1 98 ? -13.462 19.024 3.066 1.00 84.69 98 ARG A CA 1
ATOM 715 C C . ARG A 1 98 ? -13.495 18.374 1.688 1.00 84.69 98 ARG A C 1
ATOM 717 O O . ARG A 1 98 ? -14.048 17.287 1.550 1.00 84.69 98 ARG A O 1
ATOM 724 N N . TYR A 1 99 ? -12.878 19.004 0.689 1.00 82.25 99 TYR A N 1
ATOM 725 C CA . TYR A 1 99 ? -12.773 18.454 -0.659 1.00 82.25 99 TYR A CA 1
ATOM 726 C C . TYR A 1 99 ? -12.031 17.112 -0.663 1.00 82.25 99 TYR A C 1
ATOM 728 O O . TYR A 1 99 ? -12.510 16.154 -1.266 1.00 82.25 99 TYR A O 1
ATOM 736 N N . ARG A 1 100 ? -10.917 16.983 0.070 1.00 85.44 100 ARG A N 1
ATOM 737 C CA . ARG A 1 100 ? -10.200 15.702 0.200 1.00 85.44 100 ARG A CA 1
ATOM 738 C C . ARG A 1 100 ? -11.073 14.620 0.821 1.00 85.44 100 ARG A C 1
ATOM 740 O O . ARG A 1 100 ? -11.173 13.536 0.255 1.00 85.44 100 ARG A O 1
ATOM 747 N N . PHE A 1 101 ? -11.752 14.919 1.927 1.00 86.50 101 PHE A N 1
ATOM 748 C CA . PHE A 1 101 ? -12.684 13.971 2.541 1.00 86.50 101 PHE A CA 1
ATOM 749 C C . PHE A 1 101 ? -13.794 13.560 1.569 1.00 86.50 101 PHE A C 1
ATOM 751 O O . PHE A 1 101 ? -14.037 12.369 1.392 1.00 86.50 101 PHE A O 1
ATOM 758 N N . TYR A 1 102 ? -14.395 14.526 0.872 1.00 79.69 102 TYR A N 1
ATOM 759 C CA . TYR A 1 102 ? -15.428 14.275 -0.130 1.00 79.69 102 TYR A CA 1
ATOM 760 C C . TYR A 1 102 ? -14.932 13.377 -1.274 1.00 79.69 102 TYR A C 1
ATOM 762 O O . TYR A 1 102 ? -15.564 12.370 -1.581 1.00 79.69 102 TYR A O 1
ATOM 770 N N . THR A 1 103 ? -13.786 13.703 -1.881 1.00 78.12 103 THR A N 1
ATOM 771 C CA . THR A 1 103 ? -13.220 12.929 -3.004 1.00 78.12 103 THR A CA 1
ATOM 772 C C . THR A 1 103 ? -12.803 11.513 -2.617 1.00 78.12 103 THR A C 1
ATOM 774 O O . THR A 1 103 ? -12.882 10.614 -3.448 1.00 78.12 103 THR A O 1
ATOM 777 N N . LEU A 1 104 ? -12.414 11.294 -1.359 1.00 81.81 104 LEU A N 1
ATOM 778 C CA . LEU A 1 104 ? -12.109 9.971 -0.813 1.00 81.81 104 LEU A CA 1
ATOM 779 C C . LEU A 1 104 ? -13.357 9.229 -0.303 1.00 81.81 104 LEU A C 1
ATOM 781 O O . LEU A 1 104 ? -13.239 8.098 0.157 1.00 81.81 104 LEU A O 1
ATOM 785 N N . GLY A 1 105 ? -14.546 9.840 -0.365 1.00 76.00 105 GLY A N 1
ATOM 786 C CA . GLY A 1 105 ? -15.790 9.243 0.130 1.00 76.00 105 GLY A CA 1
ATOM 787 C C . GLY A 1 105 ? -15.872 9.131 1.656 1.00 76.00 105 GLY A C 1
ATOM 788 O O . GLY A 1 105 ? -16.661 8.341 2.163 1.00 76.00 105 GLY A O 1
ATOM 789 N N . LEU A 1 106 ? -15.070 9.903 2.394 1.00 80.75 106 LEU A N 1
ATOM 790 C CA . LEU A 1 106 ? -15.003 9.868 3.855 1.00 80.75 106 LEU A CA 1
ATOM 791 C C . LEU A 1 106 ? -16.133 10.699 4.466 1.00 80.75 106 LEU A C 1
ATOM 793 O O . LEU A 1 106 ? -16.193 11.915 4.278 1.00 80.75 106 LEU A O 1
ATOM 797 N N . THR A 1 107 ? -16.992 10.064 5.264 1.00 73.75 107 THR A N 1
ATOM 798 C CA . THR A 1 107 ? -18.167 10.735 5.853 1.00 73.75 107 THR A CA 1
ATOM 799 C C . THR A 1 107 ? -17.956 11.200 7.297 1.00 73.75 107 THR A C 1
ATOM 801 O O . THR A 1 107 ? -18.818 11.838 7.882 1.00 73.75 107 THR A O 1
ATOM 804 N N . CYS A 1 108 ? -16.820 10.871 7.899 1.00 74.88 108 CYS A N 1
ATOM 805 C CA . CYS A 1 108 ? -16.504 11.020 9.326 1.00 74.88 108 CYS A CA 1
ATOM 806 C C . CYS A 1 108 ? -15.651 12.259 9.661 1.00 74.88 108 CYS A C 1
ATOM 808 O O . CYS A 1 108 ? -14.875 12.233 10.620 1.00 74.88 108 CYS A O 1
ATOM 810 N N . GLY A 1 109 ? -15.682 13.271 8.794 1.00 85.50 109 GLY A N 1
ATOM 811 C CA . GLY A 1 109 ? -14.871 14.479 8.904 1.00 85.50 109 GLY A CA 1
ATOM 812 C C . GLY A 1 109 ? -15.739 15.716 9.068 1.00 85.50 109 GLY A C 1
ATOM 813 O O . GLY A 1 109 ? -16.601 15.980 8.228 1.00 85.50 109 GLY A O 1
ATOM 814 N N . HIS A 1 110 ? -15.473 16.497 10.111 1.00 88.06 110 HIS A N 1
ATOM 815 C CA . HIS A 1 110 ? -16.245 17.679 10.476 1.00 88.06 110 HIS A CA 1
ATOM 816 C C . HIS A 1 110 ? -15.323 18.891 10.606 1.00 88.06 110 HIS A C 1
ATOM 818 O O . HIS A 1 110 ? -14.664 19.088 11.623 1.00 88.06 110 HIS A O 1
ATOM 824 N N . PHE A 1 111 ? -15.275 19.721 9.566 1.00 89.38 111 PHE A N 1
ATOM 825 C CA . PHE A 1 111 ? -14.348 20.856 9.495 1.00 89.38 111 PHE A CA 1
ATOM 826 C C . PHE A 1 111 ? -15.104 22.174 9.501 1.00 89.38 111 PHE A C 1
ATOM 828 O O . PHE A 1 111 ? -16.133 22.280 8.827 1.00 89.38 111 PHE A O 1
ATOM 835 N N . ARG A 1 112 ? -14.610 23.188 10.218 1.00 88.50 112 ARG A N 1
ATOM 836 C CA . ARG A 1 112 ? -15.214 24.530 10.257 1.00 88.50 112 ARG A CA 1
ATOM 837 C C . ARG A 1 112 ? -14.166 25.637 10.347 1.00 88.50 112 ARG A C 1
ATOM 839 O O . ARG A 1 112 ? -13.119 25.449 10.950 1.00 88.50 112 ARG A O 1
ATOM 846 N N . LEU A 1 113 ? -14.499 26.803 9.799 1.00 88.38 113 LEU A N 1
ATOM 847 C CA . LEU A 1 113 ? -13.724 28.023 10.011 1.00 88.38 113 LEU A CA 1
ATOM 848 C C . LEU A 1 113 ? -13.789 28.414 11.494 1.00 88.38 113 LEU A C 1
ATOM 850 O O . LEU A 1 113 ? -14.877 28.396 12.080 1.00 88.38 113 LEU A O 1
ATOM 854 N N . GLY A 1 114 ? -12.660 28.776 12.099 1.00 87.19 114 GLY A N 1
ATOM 855 C CA . GLY A 1 114 ? -12.645 29.216 13.493 1.00 87.19 114 GLY A CA 1
ATOM 856 C C . GLY A 1 114 ? -11.275 29.643 14.006 1.00 87.19 114 GLY A C 1
ATOM 857 O O . GLY A 1 114 ? -10.257 29.452 13.349 1.00 87.19 114 GLY A O 1
ATOM 858 N N . ASP A 1 115 ? -11.282 30.241 15.195 1.00 87.81 115 ASP A N 1
ATOM 859 C CA . ASP A 1 115 ? -10.078 30.648 15.919 1.00 87.81 115 ASP A CA 1
ATOM 860 C C . ASP A 1 115 ? -9.342 29.419 16.487 1.00 87.81 115 ASP A C 1
ATOM 862 O O . ASP A 1 115 ? -9.982 28.404 16.753 1.00 87.81 115 ASP A O 1
ATOM 866 N N . LEU A 1 116 ? -8.017 29.505 16.663 1.00 88.88 116 LEU A N 1
ATOM 867 C CA . LEU A 1 116 ? -7.163 28.432 17.204 1.00 88.88 116 LEU A CA 1
ATOM 868 C C . LEU A 1 116 ? -7.100 28.409 18.745 1.00 88.88 116 LEU A C 1
ATOM 870 O O . LEU A 1 116 ? -6.538 27.479 19.315 1.00 88.88 116 LEU A O 1
ATOM 874 N N . VAL A 1 117 ? -7.613 29.448 19.408 1.00 87.31 117 VAL A N 1
ATOM 875 C CA . VAL A 1 117 ? -7.505 29.692 20.855 1.00 87.31 117 VAL A CA 1
ATOM 876 C C . VAL A 1 117 ? -8.859 29.597 21.555 1.00 87.31 117 VAL A C 1
ATOM 878 O O . VAL A 1 117 ? -8.909 29.258 22.731 1.00 87.31 117 VAL A O 1
ATOM 881 N N . ILE A 1 118 ? -9.959 29.925 20.871 1.00 85.44 118 ILE A N 1
ATOM 882 C CA . ILE A 1 118 ? -11.300 29.910 21.468 1.00 85.44 118 ILE A CA 1
ATOM 883 C C . ILE A 1 118 ? -12.240 29.096 20.590 1.00 85.44 118 ILE A C 1
ATOM 885 O O . ILE A 1 118 ? -12.554 29.477 19.458 1.00 85.44 118 ILE A O 1
ATOM 889 N N . HIS A 1 119 ? -12.748 27.998 21.143 1.00 84.12 119 HIS A N 1
ATOM 890 C CA . HIS A 1 119 ? -13.672 27.111 20.458 1.00 84.12 119 HIS A CA 1
ATOM 891 C C . HIS A 1 119 ? -15.050 27.101 21.132 1.00 84.12 119 HIS A C 1
ATOM 893 O O . HIS A 1 119 ? -15.152 27.043 22.356 1.00 84.12 119 HIS A O 1
ATOM 899 N N . PRO A 1 120 ? -16.141 27.099 20.348 1.00 83.88 120 PRO A N 1
ATOM 900 C CA . PRO A 1 120 ? -17.497 27.028 20.888 1.00 83.88 120 PRO A CA 1
ATOM 901 C C . PRO A 1 120 ? -17.858 25.650 21.465 1.00 83.88 120 PRO A C 1
ATOM 903 O O . PRO A 1 120 ? -18.951 25.499 22.008 1.00 83.88 120 PRO A O 1
ATOM 906 N N . ASP A 1 121 ? -16.996 24.637 21.319 1.00 86.19 121 ASP A N 1
ATOM 907 C CA . ASP A 1 121 ? -17.299 23.286 21.791 1.00 86.19 121 ASP A CA 1
ATOM 908 C C . ASP A 1 121 ? -17.303 23.210 23.325 1.00 86.19 121 ASP A C 1
ATOM 910 O O . ASP A 1 121 ? -16.520 23.910 23.982 1.00 86.19 121 ASP A O 1
ATOM 914 N N . PRO A 1 122 ? -18.139 22.336 23.913 1.00 85.69 122 PRO A N 1
ATOM 915 C CA . PRO A 1 122 ? -18.132 22.083 25.348 1.00 85.69 122 PRO A CA 1
ATOM 916 C C . PRO A 1 122 ? -16.800 21.512 25.840 1.00 85.69 122 PRO A C 1
ATOM 918 O O . PRO A 1 122 ? -16.038 20.913 25.085 1.00 85.69 122 PRO A O 1
ATOM 921 N N . ASP A 1 123 ? -16.552 21.633 27.138 1.00 88.81 123 ASP A N 1
ATOM 922 C CA . ASP A 1 123 ? -15.428 20.968 27.794 1.00 88.81 123 ASP A CA 1
ATOM 923 C C . ASP A 1 123 ? -15.526 19.437 27.653 1.00 88.81 123 ASP A C 1
ATOM 925 O O . ASP A 1 123 ? -16.622 18.869 27.634 1.00 88.81 123 ASP A O 1
ATOM 929 N N . ASN A 1 124 ? -14.375 18.754 27.643 1.00 90.00 124 ASN A N 1
ATOM 930 C CA . ASN A 1 124 ? -14.280 17.286 27.661 1.00 90.00 124 ASN A CA 1
ATOM 931 C C . ASN A 1 124 ? -15.013 16.589 26.494 1.00 90.00 124 ASN A C 1
ATOM 933 O O . ASN A 1 124 ? -15.656 15.554 26.687 1.00 90.00 124 ASN A O 1
ATOM 937 N N . CYS A 1 125 ? -14.946 17.153 25.292 1.00 87.62 125 CYS A N 1
ATOM 938 C CA . CYS A 1 125 ? -15.639 16.658 24.106 1.00 87.62 125 CYS A CA 1
ATOM 939 C C . CYS A 1 125 ? -14.867 15.597 23.321 1.00 87.62 125 CYS A C 1
ATOM 941 O O . CYS A 1 125 ? -15.491 14.673 22.798 1.00 87.62 125 CYS A O 1
ATOM 943 N N . PHE A 1 126 ? -13.535 15.662 23.298 1.00 92.50 126 PHE A N 1
ATOM 944 C CA . PHE A 1 126 ? -12.727 14.810 22.420 1.00 92.50 126 PHE A CA 1
ATOM 945 C C . PHE A 1 126 ? -11.852 13.819 23.183 1.00 92.50 126 PHE A C 1
ATOM 947 O O . PHE A 1 126 ? -11.315 14.127 24.248 1.00 92.50 126 PHE A O 1
ATOM 954 N N . ASP A 1 127 ? -11.684 12.620 22.625 1.00 93.81 127 ASP A N 1
ATOM 955 C CA . ASP A 1 127 ? -10.784 11.599 23.177 1.00 93.81 127 ASP A CA 1
ATOM 956 C C . ASP A 1 127 ? -9.314 11.998 22.983 1.00 93.81 127 ASP A C 1
ATOM 958 O O . ASP A 1 127 ? -8.445 11.634 23.782 1.00 93.81 127 ASP A O 1
ATOM 962 N N . SER A 1 128 ? -9.023 12.780 21.939 1.00 96.88 128 SER A N 1
ATOM 963 C CA . SER A 1 128 ? -7.712 13.390 21.717 1.00 96.88 128 SER A CA 1
ATOM 964 C C . SER A 1 128 ? -7.786 14.746 21.018 1.00 96.88 128 SER A C 1
ATOM 966 O O . SER A 1 128 ? -8.699 15.013 20.239 1.00 96.88 128 SER A O 1
ATOM 968 N N . VAL A 1 129 ? -6.786 15.590 21.268 1.00 97.31 129 VAL A N 1
ATOM 969 C CA . VAL A 1 129 ? -6.572 16.869 20.578 1.00 97.31 129 VAL A CA 1
ATOM 970 C C . VAL A 1 129 ? -5.175 16.871 19.965 1.00 97.31 129 VAL A C 1
ATOM 972 O O . VAL A 1 129 ? -4.213 16.447 20.604 1.00 97.31 129 VAL A O 1
ATOM 975 N N . VAL A 1 130 ? -5.053 17.333 18.723 1.00 97.06 130 VAL A N 1
ATOM 976 C CA . VAL A 1 130 ? -3.804 17.295 17.954 1.00 97.06 130 VAL A CA 1
ATOM 977 C C . VAL A 1 130 ? -3.437 18.692 17.459 1.00 97.06 130 VAL A C 1
ATOM 979 O O . VAL A 1 130 ? -4.264 19.396 16.880 1.00 97.06 130 VAL A O 1
ATOM 982 N N . LEU A 1 131 ? -2.180 19.066 17.694 1.00 95.50 131 LEU A N 1
ATOM 983 C CA . LEU A 1 131 ? -1.569 20.365 17.421 1.00 95.50 131 LEU A CA 1
ATOM 984 C C . LEU A 1 131 ? -0.277 20.147 16.619 1.00 95.50 131 LEU A C 1
ATOM 986 O O . LEU A 1 131 ? 0.788 19.931 17.201 1.00 95.50 131 LEU A O 1
ATOM 990 N N . VAL A 1 132 ? -0.357 20.176 15.288 1.00 92.75 132 VAL A N 1
ATOM 991 C CA . VAL A 1 132 ? 0.801 19.952 14.401 1.00 92.75 132 VAL A CA 1
ATOM 992 C C . VAL A 1 132 ? 1.079 21.201 13.584 1.00 92.75 132 VAL A C 1
ATOM 994 O O . VAL A 1 132 ? 0.201 21.672 12.872 1.00 92.75 132 VAL A O 1
ATOM 997 N N . ASP A 1 133 ? 2.300 21.727 13.693 1.00 89.06 133 ASP A N 1
ATOM 998 C CA . ASP A 1 133 ? 2.751 22.944 12.999 1.00 89.06 133 ASP A CA 1
ATOM 999 C C . ASP A 1 133 ? 1.874 24.181 13.324 1.00 89.06 133 ASP A C 1
ATOM 1001 O O . ASP A 1 133 ? 1.656 25.064 12.492 1.00 89.06 133 ASP A O 1
ATOM 1005 N N . VAL A 1 134 ? 1.336 24.212 14.554 1.00 90.25 134 VAL A N 1
ATOM 1006 C CA . VAL A 1 134 ? 0.464 25.279 15.078 1.00 90.25 134 VAL A CA 1
ATOM 1007 C C . VAL A 1 134 ? 1.233 26.234 15.981 1.00 90.25 134 VAL A C 1
ATOM 1009 O O . VAL A 1 134 ? 1.207 27.448 15.783 1.00 90.25 134 VAL A O 1
ATOM 1012 N N . LEU A 1 135 ? 1.894 25.696 17.014 1.00 90.56 135 LEU A N 1
ATOM 1013 C CA . LEU A 1 135 ? 2.448 26.511 18.101 1.00 90.56 135 LEU A CA 1
ATOM 1014 C C . LEU A 1 135 ? 3.603 27.407 17.636 1.00 90.56 135 LEU A C 1
ATOM 1016 O O . LEU A 1 135 ? 3.858 28.441 18.245 1.00 90.56 135 LEU A O 1
ATOM 1020 N N . ASP A 1 136 ? 4.275 27.041 16.547 1.00 83.62 136 ASP A N 1
ATOM 1021 C CA . ASP A 1 136 ? 5.315 27.841 15.903 1.00 83.62 136 ASP A CA 1
ATOM 1022 C C . ASP A 1 136 ? 4.767 29.046 15.122 1.00 83.62 136 ASP A C 1
ATOM 1024 O O . ASP A 1 136 ? 5.511 29.977 14.815 1.00 83.62 136 ASP A O 1
ATOM 1028 N N . ARG A 1 137 ? 3.458 29.070 14.848 1.00 83.69 137 ARG A N 1
ATOM 1029 C CA . ARG A 1 137 ? 2.809 30.055 13.967 1.00 83.69 137 ARG A CA 1
ATOM 1030 C C . ARG A 1 137 ? 1.867 31.011 14.686 1.00 83.69 137 ARG A C 1
ATOM 1032 O O . ARG A 1 137 ? 1.290 31.890 14.048 1.00 83.69 137 ARG A O 1
ATOM 1039 N N . VAL A 1 138 ? 1.715 30.865 16.000 1.00 85.00 138 VAL A N 1
ATOM 1040 C CA . VAL A 1 138 ? 0.811 31.683 16.818 1.00 85.00 138 VAL A CA 1
ATOM 1041 C C . VAL A 1 138 ? 1.586 32.596 17.771 1.00 85.00 138 VAL A C 1
ATOM 1043 O O . VAL A 1 138 ? 2.647 32.219 18.270 1.00 85.00 138 VAL A O 1
ATOM 1046 N N . PRO A 1 139 ? 1.068 33.802 18.064 1.00 84.19 139 PRO A N 1
ATOM 1047 C CA . PRO A 1 139 ? 1.723 34.728 18.985 1.00 84.19 139 PRO A CA 1
ATOM 1048 C C . PRO A 1 139 ? 1.642 34.276 20.450 1.00 84.19 139 PRO A C 1
ATOM 1050 O O . PRO A 1 139 ? 2.519 34.634 21.233 1.00 84.19 139 PRO A O 1
ATOM 1053 N N . ASP A 1 140 ? 0.618 33.496 20.817 1.00 89.00 140 ASP A N 1
ATOM 1054 C CA . ASP A 1 140 ? 0.419 32.983 22.176 1.00 89.00 140 ASP A CA 1
ATOM 1055 C C . ASP A 1 140 ? 0.154 31.462 22.195 1.00 89.00 140 ASP A C 1
ATOM 1057 O O . ASP A 1 140 ? -0.996 31.015 22.243 1.00 89.00 140 ASP A O 1
ATOM 1061 N N . PRO A 1 141 ? 1.221 30.643 22.176 1.00 91.69 141 PRO A N 1
ATOM 1062 C CA . PRO A 1 141 ? 1.115 29.185 22.253 1.00 91.69 141 PRO A CA 1
ATOM 1063 C C . PRO A 1 141 ? 0.485 28.670 23.554 1.00 91.69 141 PRO A C 1
ATOM 1065 O O . PRO A 1 141 ? -0.079 27.577 23.570 1.00 91.69 141 PRO A O 1
ATOM 1068 N N . SER A 1 142 ? 0.588 29.433 24.647 1.00 94.44 142 SER A N 1
ATOM 1069 C CA . SER A 1 142 ? 0.096 29.018 25.965 1.00 94.44 142 SER A CA 1
ATOM 1070 C C . SER A 1 142 ? -1.426 28.918 25.968 1.00 94.44 142 SER A C 1
ATOM 1072 O O . SER A 1 142 ? -1.978 27.920 26.429 1.00 94.44 142 SER A O 1
ATOM 1074 N N . SER A 1 143 ? -2.098 29.911 25.382 1.00 94.44 143 SER A N 1
ATOM 1075 C CA . SER A 1 143 ? -3.562 29.932 25.307 1.00 94.44 143 SER A CA 1
ATOM 1076 C C . SER A 1 143 ? -4.122 28.818 24.414 1.00 94.44 143 SER A C 1
ATOM 1078 O O . SER A 1 143 ? -5.126 28.207 24.768 1.00 94.44 143 SER A O 1
ATOM 1080 N N . VAL A 1 144 ? -3.436 28.472 23.316 1.00 95.62 144 VAL A N 1
ATOM 1081 C CA . VAL A 1 144 ? -3.800 27.313 22.474 1.00 95.62 144 VAL A CA 1
ATOM 1082 C C . VAL A 1 144 ? -3.717 25.994 23.259 1.00 95.62 144 VAL A C 1
ATOM 1084 O O . VAL A 1 144 ? -4.608 25.151 23.169 1.00 95.62 144 VAL A O 1
ATOM 1087 N N . LEU A 1 145 ? -2.664 25.810 24.066 1.00 96.56 145 LEU A N 1
ATOM 1088 C CA . LEU A 1 145 ? -2.499 24.614 24.902 1.00 96.56 145 LEU A CA 1
ATOM 1089 C C . LEU A 1 145 ? -3.576 24.513 25.991 1.00 96.56 145 LEU A C 1
ATOM 1091 O O . LEU A 1 145 ? -4.125 23.434 26.221 1.00 96.56 145 LEU A O 1
ATOM 1095 N N . GLN A 1 146 ? -3.899 25.628 26.646 1.00 95.12 146 GLN A N 1
ATOM 1096 C CA . GLN A 1 146 ? -4.944 25.671 27.671 1.00 95.12 146 GLN A CA 1
ATOM 1097 C C . GLN A 1 146 ? -6.318 25.327 27.086 1.00 95.12 146 GLN A C 1
ATOM 1099 O O . GLN A 1 146 ? -7.075 24.571 27.699 1.00 95.12 146 GLN A O 1
ATOM 1104 N N . GLU A 1 147 ? -6.610 25.806 25.876 1.00 95.44 147 GLU A N 1
ATOM 1105 C CA . GLU A 1 147 ? -7.846 25.466 25.179 1.00 95.44 147 GLU A CA 1
ATOM 1106 C C . GLU A 1 147 ? -7.889 23.988 24.763 1.00 95.44 147 GLU A C 1
ATOM 1108 O O . GLU A 1 147 ? -8.891 23.306 24.990 1.00 95.44 147 GLU A O 1
ATOM 1113 N N . ALA A 1 148 ? -6.783 23.431 24.259 1.00 95.81 148 ALA A N 1
ATOM 1114 C CA . ALA A 1 148 ? -6.689 21.998 23.971 1.00 95.81 148 ALA A CA 1
ATOM 1115 C C . ALA A 1 148 ? -6.975 21.133 25.219 1.00 95.81 148 ALA A C 1
ATOM 1117 O O . ALA A 1 148 ? -7.685 20.128 25.138 1.00 95.81 148 ALA A O 1
ATOM 1118 N N . GLN A 1 149 ? -6.496 21.550 26.396 1.00 94.88 149 GLN A N 1
ATOM 1119 C CA . GLN A 1 149 ? -6.800 20.894 27.673 1.00 94.88 149 GLN A CA 1
ATOM 1120 C C . GLN A 1 149 ? -8.262 21.042 28.113 1.00 94.88 149 GLN A C 1
ATOM 1122 O O . GLN A 1 149 ? -8.812 20.164 28.794 1.00 94.88 149 GLN A O 1
ATOM 1127 N N . ARG A 1 150 ? -8.916 22.148 27.756 1.00 93.50 150 ARG A N 1
ATOM 1128 C CA . ARG A 1 150 ? -10.346 22.326 28.018 1.00 93.50 150 ARG A CA 1
ATOM 1129 C C . ARG A 1 150 ? -11.169 21.309 27.224 1.00 93.50 150 ARG A C 1
ATOM 1131 O O . ARG A 1 150 ? -12.048 20.664 27.801 1.00 93.50 150 ARG A O 1
ATOM 1138 N N . LEU A 1 151 ? -10.832 21.132 25.947 1.00 93.00 151 LEU A N 1
ATOM 1139 C CA . LEU A 1 151 ? -11.540 20.268 25.003 1.00 93.00 151 LEU A CA 1
ATOM 1140 C C . LEU A 1 151 ? -11.343 18.765 25.246 1.00 93.00 151 LEU A C 1
ATOM 1142 O O . LEU A 1 151 ? -12.277 17.987 25.056 1.00 93.00 151 LEU A O 1
ATOM 1146 N N . VAL A 1 152 ? -10.151 18.332 25.652 1.00 93.38 152 VAL A N 1
ATOM 1147 C CA . VAL A 1 152 ? -9.860 16.900 25.812 1.00 93.38 152 VAL A CA 1
ATOM 1148 C C . VAL A 1 152 ? -10.544 16.302 27.048 1.00 93.38 152 VAL A C 1
ATOM 1150 O O . VAL A 1 152 ? -10.619 16.925 28.112 1.00 93.38 152 VAL A O 1
ATOM 1153 N N . LYS A 1 153 ? -11.055 15.074 26.912 1.00 92.12 153 LYS A N 1
ATOM 1154 C CA . LYS A 1 153 ? -11.650 14.299 28.010 1.00 92.12 153 LYS A CA 1
ATOM 1155 C C . LYS A 1 153 ? -10.619 13.976 29.103 1.00 92.12 153 LYS A C 1
ATOM 1157 O O . LYS A 1 153 ? -9.427 13.858 28.810 1.00 92.12 153 LYS A O 1
ATOM 1162 N N . PRO A 1 154 ? -11.063 13.744 30.354 1.00 90.06 154 PRO A N 1
ATOM 1163 C CA . PRO A 1 154 ? -10.230 13.143 31.395 1.00 90.06 154 PRO A CA 1
ATOM 1164 C C . PRO A 1 154 ? -9.538 11.857 30.922 1.00 90.06 154 PRO A C 1
ATOM 1166 O O . PRO A 1 154 ? -10.198 10.963 30.395 1.00 90.06 154 PRO A O 1
ATOM 1169 N N . GLY A 1 155 ? -8.214 11.767 31.089 1.00 89.62 155 GLY A N 1
ATOM 1170 C CA . GLY A 1 155 ? -7.407 10.639 30.605 1.00 89.62 155 GLY A CA 1
ATOM 1171 C C . GLY A 1 155 ? -7.191 10.603 29.085 1.00 89.62 155 GLY A C 1
ATOM 1172 O O . GLY A 1 155 ? -6.527 9.694 28.584 1.00 89.62 155 GLY A O 1
ATOM 1173 N N . GLY A 1 156 ? -7.735 11.576 28.350 1.00 93.75 156 GLY A N 1
ATOM 1174 C CA . GLY A 1 156 ? -7.482 11.764 26.928 1.00 93.75 156 GLY A CA 1
ATOM 1175 C C . GLY A 1 156 ? -6.088 12.331 26.659 1.00 93.75 156 GLY A C 1
ATOM 1176 O O . GLY A 1 156 ? -5.298 12.594 27.575 1.00 93.75 156 GLY A O 1
ATOM 1177 N N . ARG A 1 157 ? -5.763 12.490 25.374 1.00 96.69 157 ARG A N 1
ATOM 1178 C CA . ARG A 1 157 ? -4.403 12.824 24.930 1.00 96.69 157 ARG A CA 1
ATOM 1179 C C . ARG A 1 157 ? -4.348 14.159 24.203 1.00 96.69 157 ARG A C 1
ATOM 1181 O O . ARG A 1 157 ? -5.206 14.457 23.378 1.00 96.69 157 ARG A O 1
ATOM 1188 N N . ILE A 1 158 ? -3.298 14.929 24.460 1.00 97.75 158 ILE A N 1
ATOM 1189 C CA . ILE A 1 158 ? -2.917 16.085 23.647 1.00 97.75 158 ILE A CA 1
ATOM 1190 C C . ILE A 1 158 ? -1.609 15.745 22.946 1.00 97.75 158 ILE A C 1
ATOM 1192 O O . ILE A 1 158 ? -0.618 15.420 23.600 1.00 97.75 158 ILE A O 1
ATOM 1196 N N . LEU A 1 159 ? -1.610 15.806 21.621 1.00 97.50 159 LEU A N 1
ATOM 1197 C CA . LEU A 1 159 ? -0.446 15.528 20.794 1.00 97.50 159 LEU A CA 1
ATOM 1198 C C . LEU A 1 159 ? 0.056 16.827 20.183 1.00 97.50 159 LEU A C 1
ATOM 1200 O O . LEU A 1 159 ? -0.715 17.557 19.564 1.00 97.50 159 LEU A O 1
ATOM 1204 N N . VAL A 1 160 ? 1.343 17.111 20.355 1.00 96.12 160 VAL A N 1
ATOM 1205 C CA . VAL A 1 160 ? 1.966 18.358 19.903 1.00 96.12 160 VAL A CA 1
ATOM 1206 C C . VAL A 1 160 ? 3.200 18.034 19.077 1.00 96.12 160 VAL A C 1
ATOM 1208 O O . VAL A 1 160 ? 4.027 17.238 19.519 1.00 96.12 160 VAL A O 1
ATOM 1211 N N . SER A 1 161 ? 3.349 18.658 17.908 1.00 94.19 161 SER A N 1
ATOM 1212 C CA . SER A 1 161 ? 4.557 18.549 17.085 1.00 94.19 161 SER A CA 1
ATOM 1213 C C . SER A 1 161 ? 4.878 19.864 16.381 1.00 94.19 161 SER A C 1
ATOM 1215 O O . SER A 1 161 ? 4.005 20.451 15.741 1.00 94.19 161 SER A O 1
ATOM 1217 N N . ILE A 1 162 ? 6.127 20.320 16.504 1.00 90.69 162 ILE A N 1
ATOM 1218 C CA . ILE A 1 162 ? 6.644 21.551 15.884 1.00 90.69 162 ILE A CA 1
ATOM 1219 C C . ILE A 1 162 ? 8.080 21.358 15.369 1.00 90.69 162 ILE A C 1
ATOM 1221 O O . ILE A 1 162 ? 8.779 20.468 15.864 1.00 90.69 162 ILE A O 1
ATOM 1225 N N . PRO A 1 163 ? 8.559 22.175 14.412 1.00 84.56 163 PRO A N 1
ATOM 1226 C CA . PRO A 1 163 ? 9.915 22.037 13.882 1.00 84.56 163 PRO A CA 1
ATOM 1227 C C . PRO A 1 163 ? 10.994 22.238 14.958 1.00 84.56 163 PRO A C 1
ATOM 1229 O O . PRO A 1 163 ? 10.968 23.241 15.677 1.00 84.56 163 PRO A O 1
ATOM 1232 N N . ASP A 1 164 ? 12.011 21.368 15.002 1.00 80.38 164 ASP A N 1
ATOM 1233 C CA . ASP A 1 164 ? 13.215 21.530 15.850 1.00 80.38 164 ASP A CA 1
ATOM 1234 C C . ASP A 1 164 ? 14.221 22.520 15.229 1.00 80.38 164 ASP A C 1
ATOM 1236 O O . ASP A 1 164 ? 15.424 22.287 15.137 1.00 80.38 164 ASP A O 1
ATOM 1240 N N . SER A 1 165 ? 13.707 23.610 14.659 1.00 67.19 165 SER A N 1
ATOM 1241 C CA . SER A 1 165 ? 14.504 24.614 13.948 1.00 67.19 165 SER A CA 1
ATOM 1242 C C . SER A 1 165 ? 13.709 25.881 13.625 1.00 67.19 165 SER A C 1
ATOM 1244 O O . SER A 1 165 ? 13.994 26.557 12.641 1.00 67.19 165 SER A O 1
ATOM 1246 N N . TYR A 1 166 ? 12.689 26.243 14.408 1.00 64.25 166 TYR A N 1
ATOM 1247 C CA . TYR A 1 166 ? 11.946 27.468 14.112 1.00 64.25 166 TYR A CA 1
ATOM 1248 C C . TYR A 1 166 ? 12.772 28.720 14.455 1.00 64.25 166 TYR A C 1
ATOM 1250 O O . TYR A 1 166 ? 12.978 29.057 15.626 1.00 64.25 166 TYR A O 1
ATOM 1258 N N . TRP A 1 167 ? 13.247 29.413 13.415 1.00 60.91 167 TRP A N 1
ATOM 1259 C CA . TRP A 1 167 ? 14.100 30.595 13.526 1.00 60.91 167 TRP A CA 1
ATOM 1260 C C . TRP A 1 167 ? 13.296 31.875 13.335 1.00 60.91 167 TRP A C 1
ATOM 1262 O O . TRP A 1 167 ? 12.623 32.059 12.322 1.00 60.91 167 TRP A O 1
ATOM 1272 N N . VAL A 1 168 ? 13.473 32.835 14.239 1.00 58.03 168 VAL A N 1
ATOM 1273 C CA . VAL A 1 168 ? 13.070 34.216 13.955 1.00 58.03 168 VAL A CA 1
ATOM 1274 C C . VAL A 1 168 ? 14.180 34.875 13.135 1.00 58.03 168 VAL A C 1
ATOM 1276 O O . VAL A 1 168 ? 15.343 34.884 13.551 1.00 58.03 168 VAL A O 1
ATOM 1279 N N . THR A 1 169 ? 13.844 35.460 11.982 1.00 46.38 169 THR A N 1
ATOM 1280 C CA . THR A 1 169 ? 14.783 36.254 11.173 1.00 46.38 169 THR A CA 1
ATOM 1281 C C . THR A 1 169 ? 15.211 37.518 11.923 1.00 46.38 169 THR A C 1
ATOM 1283 O O . THR A 1 169 ? 14.566 38.563 11.871 1.00 46.38 169 THR A O 1
ATOM 1286 N N . ARG A 1 170 ? 16.328 37.395 12.642 1.00 54.75 170 ARG A N 1
ATOM 1287 C CA . ARG A 1 170 ? 17.143 38.456 13.252 1.00 54.75 170 ARG A CA 1
ATOM 1288 C C . ARG A 1 170 ? 18.610 38.232 12.843 1.00 54.75 170 ARG A C 1
ATOM 1290 O O . ARG A 1 170 ? 18.918 37.121 12.406 1.00 54.75 170 ARG A O 1
ATOM 1297 N N . PRO A 1 171 ? 19.513 39.223 13.002 1.00 52.38 171 PRO A N 1
ATOM 1298 C CA . PRO A 1 171 ? 20.923 39.105 12.599 1.00 52.38 171 PRO A CA 1
ATOM 1299 C C . PRO A 1 171 ? 21.626 37.832 13.102 1.00 52.38 171 PRO A C 1
ATOM 1301 O O . PRO A 1 171 ? 22.523 37.326 12.441 1.00 52.38 171 PRO A O 1
ATOM 1304 N N . GLU A 1 172 ? 21.168 37.292 14.235 1.00 51.94 172 GLU A N 1
ATOM 1305 C CA . GLU A 1 172 ? 21.776 36.165 14.945 1.00 51.94 172 GLU A CA 1
ATOM 1306 C C . GLU A 1 172 ? 21.170 34.777 14.621 1.00 51.94 172 GLU A C 1
ATOM 1308 O O . GLU A 1 172 ? 21.724 33.791 15.083 1.00 51.94 172 GLU A O 1
ATOM 1313 N N . LYS A 1 173 ? 20.030 34.666 13.906 1.00 48.47 173 LYS A N 1
ATOM 1314 C CA . LYS A 1 173 ? 19.179 33.442 13.838 1.00 48.47 173 LYS A CA 1
ATOM 1315 C C . LYS A 1 173 ? 19.029 32.736 15.207 1.00 48.47 173 LYS A C 1
ATOM 1317 O O . LYS A 1 173 ? 19.772 31.820 15.536 1.00 48.47 173 LYS A O 1
ATOM 1322 N N . ILE A 1 174 ? 18.021 33.108 16.000 1.00 59.50 174 ILE A N 1
ATOM 1323 C CA . ILE A 1 174 ? 17.743 32.458 17.299 1.00 59.50 174 ILE A CA 1
ATOM 1324 C C . ILE A 1 174 ? 16.615 31.433 17.128 1.00 59.50 174 ILE A C 1
ATOM 1326 O O . ILE A 1 174 ? 15.535 31.802 16.659 1.00 59.50 174 ILE A O 1
ATOM 1330 N N . SER A 1 175 ? 16.858 30.175 17.516 1.00 65.00 175 SER A N 1
ATOM 1331 C CA . SER A 1 175 ? 15.806 29.155 17.623 1.00 65.00 175 SER A CA 1
ATOM 1332 C C . SER A 1 175 ? 15.050 29.346 18.936 1.00 65.00 175 SER A C 1
ATOM 1334 O O . SER A 1 175 ? 15.654 29.353 20.011 1.00 65.00 175 SER A O 1
ATOM 1336 N N . ILE A 1 176 ? 13.735 29.542 18.851 1.00 71.69 176 ILE A N 1
ATOM 1337 C CA . ILE A 1 176 ? 12.876 29.769 20.027 1.00 71.69 176 ILE A CA 1
ATOM 1338 C C . ILE A 1 176 ? 12.316 28.462 20.606 1.00 71.69 176 ILE A C 1
ATOM 1340 O O . ILE A 1 176 ? 12.079 28.366 21.815 1.00 71.69 176 ILE A O 1
ATOM 1344 N N . PHE A 1 177 ? 12.170 27.433 19.772 1.00 78.06 177 PHE A N 1
ATOM 1345 C CA . PHE A 1 177 ? 11.738 26.100 20.171 1.00 78.06 177 PHE A CA 1
ATOM 1346 C C . PHE A 1 177 ? 12.947 25.172 20.183 1.00 78.06 177 PHE A C 1
ATOM 1348 O O . PHE A 1 177 ? 13.347 24.609 19.175 1.00 78.06 177 PHE A O 1
ATOM 1355 N N . THR A 1 178 ? 13.550 25.066 21.360 1.00 86.44 178 THR A N 1
ATOM 1356 C CA . THR A 1 178 ? 14.516 24.028 21.711 1.00 86.44 178 THR A CA 1
ATOM 1357 C C . THR A 1 178 ? 13.784 22.956 22.508 1.00 86.44 178 THR A C 1
ATOM 1359 O O . THR A 1 178 ? 12.757 23.239 23.131 1.00 86.44 178 THR A O 1
ATOM 1362 N N . LYS A 1 179 ? 14.352 21.751 22.617 1.00 88.06 179 LYS A N 1
ATOM 1363 C CA . LYS A 1 179 ? 13.821 20.700 23.505 1.00 88.06 179 LYS A CA 1
ATOM 1364 C C . LYS A 1 179 ? 13.510 21.206 24.923 1.00 88.06 179 LYS A C 1
ATOM 1366 O O . LYS A 1 179 ? 12.505 20.817 25.513 1.00 88.06 179 LYS A O 1
ATOM 1371 N N . GLN A 1 180 ? 14.344 22.097 25.467 1.00 88.81 180 GLN A N 1
ATOM 1372 C CA . GLN A 1 180 ? 14.153 22.665 26.803 1.00 88.81 180 GLN A CA 1
ATOM 1373 C C . GLN A 1 180 ? 12.980 23.651 26.860 1.00 88.81 180 GLN A C 1
ATOM 1375 O O . GLN A 1 180 ? 12.154 23.555 27.770 1.00 88.81 180 GLN A O 1
ATOM 1380 N N . THR A 1 181 ? 12.893 24.593 25.916 1.00 89.56 181 THR A N 1
ATOM 1381 C CA . THR A 1 181 ? 11.804 25.585 25.894 1.00 89.56 181 THR A CA 1
ATOM 1382 C C . THR A 1 181 ? 10.464 24.945 25.543 1.00 89.56 181 THR A C 1
ATOM 1384 O O . THR A 1 181 ? 9.457 25.300 26.149 1.00 89.56 181 THR A O 1
ATOM 1387 N N . PHE A 1 182 ? 10.457 23.934 24.671 1.00 92.38 182 PHE A N 1
ATOM 1388 C CA . PHE A 1 182 ? 9.280 23.129 24.349 1.00 92.38 182 PHE A CA 1
ATOM 1389 C C . PHE A 1 182 ? 8.751 22.359 25.566 1.00 92.38 182 PHE A C 1
ATOM 1391 O O . PHE A 1 182 ? 7.585 22.497 25.928 1.00 92.38 182 PHE A O 1
ATOM 1398 N N . LEU A 1 183 ? 9.617 21.619 26.272 1.00 93.44 183 LEU A N 1
ATOM 1399 C CA . LEU A 1 183 ? 9.228 20.917 27.502 1.00 93.44 183 LEU A CA 1
ATOM 1400 C C . LEU A 1 183 ? 8.702 21.864 28.580 1.00 93.44 183 LEU A C 1
ATOM 1402 O O . LEU A 1 183 ? 7.748 21.526 29.282 1.00 93.44 183 LEU A O 1
ATOM 1406 N N . LYS A 1 184 ? 9.341 23.029 28.730 1.00 93.69 184 LYS A N 1
ATOM 1407 C CA . LYS A 1 184 ? 8.900 24.056 29.674 1.00 93.69 184 LYS A CA 1
ATOM 1408 C C . LYS A 1 184 ? 7.492 24.541 29.319 1.00 93.69 184 LYS A C 1
ATOM 1410 O O . LYS A 1 184 ? 6.627 24.516 30.186 1.00 93.69 184 LYS A O 1
ATOM 1415 N N . LEU A 1 185 ? 7.257 24.889 28.052 1.00 93.94 185 LEU A N 1
ATOM 1416 C CA . LEU A 1 185 ? 5.959 25.355 27.565 1.00 93.94 185 LEU A CA 1
ATOM 1417 C C . LEU A 1 185 ? 4.840 24.340 27.842 1.00 93.94 185 LEU A C 1
ATOM 1419 O O . LEU A 1 185 ? 3.784 24.730 28.336 1.00 93.94 185 LEU A O 1
ATOM 1423 N N . LEU A 1 186 ? 5.076 23.051 27.571 1.00 95.75 186 LEU A N 1
ATOM 1424 C CA . LEU A 1 186 ? 4.086 22.000 27.826 1.00 95.75 186 LEU A CA 1
ATOM 1425 C C . LEU A 1 186 ? 3.787 21.847 29.323 1.00 95.75 186 LEU A C 1
ATOM 1427 O O . LEU A 1 186 ? 2.624 21.815 29.709 1.00 95.75 186 LEU A O 1
ATOM 1431 N N . ARG A 1 187 ? 4.818 21.788 30.176 1.00 94.75 187 ARG A N 1
ATOM 1432 C CA . ARG A 1 187 ? 4.655 21.574 31.627 1.00 94.75 187 ARG A CA 1
ATOM 1433 C C . ARG A 1 187 ? 4.032 22.757 32.363 1.00 94.75 187 ARG A C 1
ATOM 1435 O O . ARG A 1 187 ? 3.425 22.553 33.406 1.00 94.75 187 ARG A O 1
ATOM 1442 N N . GLU A 1 188 ? 4.218 23.977 31.865 1.00 95.44 188 GLU A N 1
ATOM 1443 C CA . GLU A 1 188 ? 3.633 25.179 32.474 1.00 95.44 188 GLU A CA 1
ATOM 1444 C C . GLU A 1 188 ? 2.155 25.375 32.101 1.00 95.44 188 GLU A C 1
ATOM 1446 O O . GLU A 1 188 ? 1.448 26.076 32.820 1.00 95.44 188 GLU A O 1
ATOM 1451 N N . ASN A 1 189 ? 1.679 24.752 31.014 1.00 95.62 189 ASN A N 1
ATOM 1452 C CA . ASN A 1 189 ? 0.326 24.973 30.486 1.00 95.62 189 ASN A CA 1
ATOM 1453 C C . ASN A 1 189 ? -0.588 23.743 30.514 1.00 95.62 189 ASN A C 1
ATOM 1455 O O . ASN A 1 189 ? -1.806 23.902 30.442 1.00 95.62 189 ASN A O 1
ATOM 1459 N N . LEU A 1 190 ? -0.029 22.534 30.612 1.00 95.38 190 LEU A N 1
ATOM 1460 C CA . LEU A 1 190 ? -0.783 21.284 30.624 1.00 95.38 190 LEU A CA 1
ATOM 1461 C C . LEU A 1 190 ? -0.573 20.518 31.936 1.00 95.38 190 LEU A C 1
ATOM 1463 O O . LEU A 1 190 ? 0.553 20.287 32.375 1.00 95.38 190 LEU A O 1
ATOM 1467 N N . ASN A 1 191 ? -1.677 20.057 32.513 1.00 93.00 191 ASN A N 1
ATOM 1468 C CA . ASN A 1 191 ? -1.740 19.173 33.665 1.00 93.00 191 ASN A CA 1
ATOM 1469 C C . ASN A 1 191 ? -1.797 17.726 33.176 1.00 93.00 191 ASN A C 1
ATOM 1471 O O . ASN A 1 191 ? -2.852 17.220 32.789 1.00 93.00 191 ASN A O 1
ATOM 1475 N N . GLY A 1 192 ? -0.656 17.050 33.186 1.00 92.56 192 GLY A N 1
ATOM 1476 C CA . GLY A 1 192 ? -0.597 15.663 32.761 1.00 92.56 192 GLY A CA 1
ATOM 1477 C C . GLY A 1 192 ? 0.813 15.116 32.645 1.00 92.56 192 GLY A C 1
ATOM 1478 O O . GLY A 1 192 ? 1.812 15.810 32.861 1.00 92.56 192 GLY A O 1
ATOM 1479 N N . THR A 1 193 ? 0.891 13.851 32.250 1.00 95.31 193 THR A N 1
ATOM 1480 C CA . THR A 1 193 ? 2.164 13.176 32.008 1.00 95.31 193 THR A CA 1
ATOM 1481 C C . THR A 1 193 ? 2.642 13.455 30.587 1.00 95.31 193 THR A C 1
ATOM 1483 O O . THR A 1 193 ? 2.015 13.029 29.618 1.00 95.31 193 THR A O 1
ATOM 1486 N N . VAL A 1 194 ? 3.775 14.155 30.464 1.00 96.06 194 VAL A N 1
ATOM 1487 C CA . VAL A 1 194 ? 4.412 14.491 29.180 1.00 96.06 194 VAL A CA 1
ATOM 1488 C C . VAL A 1 194 ? 5.419 13.411 28.785 1.00 96.06 194 VAL A C 1
ATOM 1490 O O . VAL A 1 194 ? 6.394 13.182 29.503 1.00 96.06 194 VAL A O 1
ATOM 1493 N N . THR A 1 195 ? 5.230 12.820 27.607 1.00 95.44 195 THR A N 1
ATOM 1494 C CA . THR A 1 195 ? 6.169 11.886 26.971 1.00 95.44 195 THR A CA 1
ATOM 1495 C C . THR A 1 195 ? 6.683 12.499 25.676 1.00 95.44 195 THR A C 1
ATOM 1497 O O . THR A 1 195 ? 5.891 12.843 24.802 1.00 95.44 195 THR A O 1
ATOM 1500 N N . LEU A 1 196 ? 8.002 12.658 25.551 1.00 93.44 196 LEU A N 1
ATOM 1501 C CA . LEU A 1 196 ? 8.617 13.093 24.296 1.00 93.44 196 LEU A CA 1
ATOM 1502 C C . LEU A 1 196 ? 8.707 11.929 23.314 1.00 93.44 196 LEU A C 1
ATOM 1504 O O . LEU A 1 196 ? 8.976 10.802 23.726 1.00 93.44 196 LEU A O 1
ATOM 1508 N N . LEU A 1 197 ? 8.531 12.235 22.033 1.00 89.62 197 LEU A N 1
ATOM 1509 C CA . LEU A 1 197 ? 8.705 11.286 20.941 1.00 89.62 197 LEU A CA 1
ATOM 1510 C C . LEU A 1 197 ? 10.054 11.528 20.265 1.00 89.62 197 LEU A C 1
ATOM 1512 O O . LEU A 1 197 ? 10.525 12.666 20.201 1.00 89.62 197 LEU A O 1
ATOM 1516 N N . ASP A 1 198 ? 10.668 10.453 19.783 1.00 79.19 198 ASP A N 1
ATOM 1517 C CA . ASP A 1 198 ? 11.830 10.558 18.911 1.00 79.19 198 ASP A CA 1
ATOM 1518 C C . ASP A 1 198 ? 11.329 10.855 17.494 1.00 79.19 198 ASP A C 1
ATOM 1520 O O . ASP A 1 198 ? 10.500 10.129 16.949 1.00 79.19 198 ASP A O 1
ATOM 1524 N N . SER A 1 199 ? 11.721 11.993 16.936 1.00 76.31 199 SER A N 1
ATOM 1525 C CA . SER A 1 199 ? 11.282 12.428 15.611 1.00 76.31 199 SER A CA 1
ATOM 1526 C C . SER A 1 199 ? 12.375 13.297 15.010 1.00 76.31 199 SER A C 1
ATOM 1528 O O . SER A 1 199 ? 12.657 14.392 15.497 1.00 76.31 199 SER A O 1
ATOM 1530 N N . GLU A 1 200 ? 13.027 12.806 13.962 1.00 79.19 200 GLU A N 1
ATOM 1531 C CA . GLU A 1 200 ? 14.177 13.485 13.371 1.00 79.19 200 GLU A CA 1
ATOM 1532 C C . GLU A 1 200 ? 13.777 14.858 12.805 1.00 79.19 200 GLU A C 1
ATOM 1534 O O . GLU A 1 200 ? 12.953 14.950 11.897 1.00 79.19 200 GLU A O 1
ATOM 1539 N N . GLY A 1 201 ? 14.352 15.936 13.352 1.00 81.56 201 GLY A N 1
ATOM 1540 C CA . GLY A 1 201 ? 14.053 17.318 12.949 1.00 81.56 201 GLY A CA 1
ATOM 1541 C C . GLY A 1 201 ? 12.781 17.921 13.562 1.00 81.56 201 GLY A C 1
ATOM 1542 O O . GLY A 1 201 ? 12.418 19.050 13.220 1.00 81.56 201 GLY A O 1
ATOM 1543 N N . TRP A 1 202 ? 12.123 17.214 14.486 1.00 87.94 202 TRP A N 1
ATOM 1544 C CA . TRP A 1 202 ? 10.840 17.613 15.066 1.00 87.94 202 TRP A CA 1
ATOM 1545 C C . TRP A 1 202 ? 10.829 17.500 16.595 1.00 87.94 202 TRP A C 1
ATOM 1547 O O . TRP A 1 202 ? 11.275 16.515 17.178 1.00 87.94 202 TRP A O 1
ATOM 1557 N N . LEU A 1 203 ? 10.241 18.493 17.262 1.00 92.00 203 LEU A N 1
ATOM 1558 C CA . LEU A 1 203 ? 9.927 18.439 18.688 1.00 92.00 203 LEU A CA 1
ATOM 1559 C C . LEU A 1 203 ? 8.491 17.946 18.854 1.00 92.00 203 LEU A C 1
ATOM 1561 O O . LEU A 1 203 ? 7.540 18.714 18.698 1.00 92.00 203 LEU A O 1
ATOM 1565 N N . SER A 1 204 ? 8.348 16.659 19.169 1.00 94.75 204 SER A N 1
ATOM 1566 C CA . SER A 1 204 ? 7.055 15.983 19.293 1.00 94.75 204 SER A CA 1
ATOM 1567 C C . SER A 1 204 ? 6.818 15.460 20.715 1.00 94.75 204 SER A C 1
ATOM 1569 O O . SER A 1 204 ? 7.740 14.978 21.380 1.00 94.75 204 SER A O 1
ATOM 1571 N N . ALA A 1 205 ? 5.579 15.547 21.200 1.00 95.50 205 ALA A N 1
ATOM 1572 C CA . ALA A 1 205 ? 5.183 15.048 22.514 1.00 95.50 205 ALA A CA 1
ATOM 1573 C C . ALA A 1 205 ? 3.731 14.561 22.548 1.00 95.50 205 ALA A C 1
ATOM 1575 O O . ALA A 1 205 ? 2.857 15.112 21.878 1.00 95.50 205 ALA A O 1
ATOM 1576 N N . VAL A 1 206 ? 3.475 13.583 23.417 1.00 96.31 206 VAL A N 1
ATOM 1577 C CA . VAL A 1 206 ? 2.131 13.197 23.859 1.00 96.31 206 VAL A CA 1
ATOM 1578 C C . VAL A 1 206 ? 1.977 13.563 25.324 1.00 96.31 206 VAL A C 1
ATOM 1580 O O . VAL A 1 206 ? 2.830 13.233 26.152 1.00 96.31 206 VAL A O 1
ATOM 1583 N N . VAL A 1 207 ? 0.873 14.222 25.650 1.00 96.44 207 VAL A N 1
ATOM 1584 C CA . VAL A 1 207 ? 0.483 14.545 27.019 1.00 96.44 207 VAL A CA 1
ATOM 1585 C C . VAL A 1 207 ? -0.793 13.789 27.351 1.00 96.44 207 VAL A C 1
ATOM 1587 O O . VAL A 1 207 ? -1.825 14.011 26.721 1.00 96.44 207 VAL A O 1
ATOM 1590 N N . VAL A 1 208 ? -0.723 12.888 28.329 1.00 95.38 208 VAL A N 1
ATOM 1591 C CA . VAL A 1 208 ? -1.912 12.234 28.897 1.00 95.38 208 VAL A CA 1
ATOM 1592 C C . VAL A 1 208 ? -2.439 13.132 30.005 1.00 95.38 208 VAL A C 1
ATOM 1594 O O . VAL A 1 208 ? -1.713 13.399 30.962 1.00 95.38 208 VAL A O 1
ATOM 1597 N N . VAL A 1 209 ? -3.660 13.641 29.843 1.00 91.81 209 VAL A N 1
ATOM 1598 C CA . VAL A 1 209 ? -4.189 14.716 30.690 1.00 91.81 209 VAL A CA 1
ATOM 1599 C C . VAL A 1 209 ? -4.800 14.169 31.978 1.00 91.81 209 VAL A C 1
ATOM 1601 O O . VAL A 1 209 ? -5.759 13.391 31.958 1.00 91.81 209 VAL A O 1
ATOM 1604 N N . ASP A 1 210 ? -4.289 14.664 33.105 1.00 86.62 210 ASP A N 1
ATOM 1605 C CA . ASP A 1 210 ? -4.751 14.342 34.453 1.00 86.62 210 ASP A CA 1
ATOM 1606 C C . ASP A 1 210 ? -5.831 15.351 34.874 1.00 86.62 210 ASP A C 1
ATOM 1608 O O . ASP A 1 210 ? -5.572 16.344 35.561 1.00 86.62 210 ASP A O 1
ATOM 1612 N N . LYS A 1 211 ? -7.069 15.119 34.424 1.00 81.19 211 LYS A N 1
ATOM 1613 C CA . LYS A 1 211 ? -8.227 15.984 34.709 1.00 81.19 211 LYS A CA 1
ATOM 1614 C C . LYS A 1 211 ? -9.231 15.272 35.611 1.00 81.19 211 LYS A C 1
ATOM 1616 O O . LYS A 1 211 ? -9.585 14.122 35.372 1.00 81.19 211 LYS A O 1
ATOM 1621 N N . LEU A 1 212 ? -9.728 15.975 36.628 1.00 64.19 212 LEU A N 1
ATOM 1622 C CA . LEU A 1 212 ? -10.870 15.539 37.436 1.00 64.19 212 LEU A CA 1
ATOM 1623 C C . LEU A 1 212 ? -12.156 16.092 36.804 1.00 64.19 212 LEU A C 1
ATOM 1625 O O . LEU A 1 212 ? -12.257 17.298 36.591 1.00 64.19 212 LEU A O 1
ATOM 1629 N N . GLY A 1 213 ? -13.136 15.238 36.503 1.00 62.12 213 GLY A N 1
ATOM 1630 C CA . GLY A 1 213 ? -14.435 15.674 35.979 1.00 62.12 213 GLY A CA 1
ATOM 1631 C C . GLY A 1 213 ? -15.237 14.555 35.312 1.00 62.12 213 GLY A C 1
ATOM 1632 O O . GLY A 1 213 ? -14.677 13.531 34.930 1.00 62.12 213 GLY A O 1
ATOM 1633 N N . GLU A 1 214 ? -16.550 14.749 35.174 1.00 59.09 214 GLU A N 1
ATOM 1634 C CA . GLU A 1 214 ? -17.422 13.835 34.425 1.00 59.09 214 GLU A CA 1
ATOM 1635 C C . GLU A 1 214 ? -17.295 14.059 32.906 1.00 59.09 214 GLU A C 1
ATOM 1637 O O . GLU A 1 214 ? -17.202 15.192 32.424 1.00 59.09 214 GLU A O 1
ATOM 1642 N N . THR A 1 215 ? -17.333 12.972 32.133 1.00 60.91 215 THR A N 1
ATOM 1643 C CA . THR A 1 215 ? -17.454 12.987 30.668 1.00 60.91 215 THR A CA 1
ATOM 1644 C C . THR A 1 215 ? -18.903 13.280 30.263 1.00 60.91 215 THR A C 1
ATOM 1646 O O . THR A 1 215 ? -19.618 12.379 29.836 1.00 60.91 215 THR A O 1
ATOM 1649 N N . ASN A 1 216 ? -19.359 14.525 30.416 1.00 56.78 216 ASN A N 1
ATOM 1650 C CA . ASN A 1 216 ? -20.728 14.930 30.051 1.00 56.78 216 ASN A CA 1
ATOM 1651 C C . ASN A 1 216 ? -20.780 15.734 28.746 1.00 56.78 216 ASN A C 1
ATOM 1653 O O . ASN A 1 216 ? -21.563 16.676 28.622 1.00 56.78 216 ASN A O 1
ATOM 1657 N N . CYS A 1 217 ? -19.952 15.382 27.761 1.00 58.78 217 CYS A N 1
ATOM 1658 C CA . CYS A 1 217 ? -20.083 15.998 26.451 1.00 58.78 217 CYS A CA 1
ATOM 1659 C C . CYS A 1 217 ? -21.209 15.324 25.648 1.00 58.78 217 CYS A C 1
ATOM 1661 O O . CYS A 1 217 ? -21.201 14.096 25.517 1.00 58.78 217 CYS A O 1
ATOM 1663 N N . PRO A 1 218 ? -22.181 16.086 25.113 1.00 58.69 218 PRO A N 1
ATOM 1664 C CA . PRO A 1 218 ? -23.129 15.548 24.149 1.00 58.69 218 PRO A CA 1
ATOM 1665 C C . PRO A 1 218 ? -22.391 15.069 22.893 1.00 58.69 218 PRO A C 1
ATOM 1667 O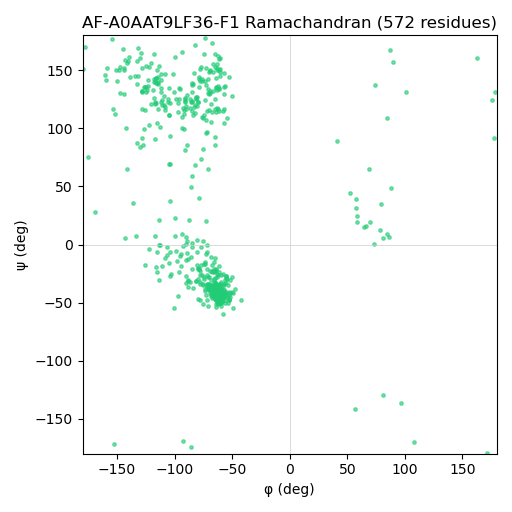 O . PRO A 1 218 ? -21.363 15.628 22.526 1.00 58.69 218 PRO A O 1
ATOM 1670 N N . ASP A 1 219 ? -22.930 14.051 22.224 1.00 61.50 219 ASP A N 1
ATOM 1671 C CA . ASP A 1 219 ? -22.372 13.548 20.968 1.00 61.50 219 ASP A CA 1
ATOM 1672 C C . ASP A 1 219 ? -22.302 14.683 19.930 1.00 61.50 219 ASP A C 1
ATOM 1674 O O . ASP A 1 219 ? -23.316 15.137 19.393 1.00 61.50 219 ASP A O 1
ATOM 1678 N N . VAL A 1 220 ? -21.086 15.184 19.697 1.00 59.53 220 VAL A N 1
ATOM 1679 C CA . VAL A 1 220 ? -20.805 16.323 18.814 1.00 59.53 220 VAL A CA 1
ATOM 1680 C C . VAL A 1 220 ? -21.117 16.005 17.348 1.00 59.53 220 VAL A C 1
ATOM 1682 O O . VAL A 1 220 ? -21.417 16.925 16.581 1.00 59.53 220 VAL A O 1
ATOM 1685 N N . SER A 1 221 ? -21.161 14.719 16.971 1.00 56.34 221 SER A N 1
ATOM 1686 C CA . SER A 1 221 ? -21.568 14.269 15.634 1.00 56.34 221 SER A CA 1
ATOM 1687 C C . SER A 1 221 ? -23.047 14.570 15.337 1.00 56.34 221 SER A C 1
ATOM 1689 O O . SER A 1 221 ? -23.429 14.756 14.183 1.00 56.34 221 SER A O 1
ATOM 1691 N N . LEU A 1 222 ? -23.893 14.723 16.369 1.00 52.94 222 LEU A N 1
ATOM 1692 C CA . LEU A 1 222 ? -25.307 15.091 16.208 1.00 52.94 222 LEU A CA 1
ATOM 1693 C C . LEU A 1 222 ? -25.496 16.535 15.718 1.00 52.94 222 LEU A C 1
ATOM 1695 O O . LEU A 1 222 ? -26.540 16.862 15.148 1.00 52.94 222 LEU A O 1
ATOM 1699 N N . TYR A 1 223 ? -24.503 17.400 15.938 1.00 51.16 223 TYR A N 1
ATOM 1700 C CA . TYR A 1 223 ? -24.558 18.822 15.586 1.00 51.16 223 TYR A CA 1
ATOM 1701 C C . TYR A 1 223 ? -23.869 19.138 14.257 1.00 51.16 223 TYR A C 1
ATOM 1703 O O . TYR A 1 223 ? -24.082 20.213 13.693 1.00 51.16 223 TYR A O 1
ATOM 1711 N N . LEU A 1 224 ? -23.078 18.203 13.731 1.00 53.69 224 LEU A N 1
ATOM 1712 C CA . LEU A 1 224 ? -22.344 18.346 12.481 1.00 53.69 224 LEU A CA 1
ATOM 1713 C C . LEU A 1 224 ? -22.778 17.213 11.554 1.00 53.69 224 LEU A C 1
ATOM 1715 O O . LEU A 1 224 ? -22.426 16.054 11.739 1.00 53.69 224 LEU A O 1
ATOM 1719 N N . LYS A 1 225 ? -23.630 17.535 10.573 1.00 47.50 225 LYS A N 1
ATOM 1720 C CA . LYS A 1 225 ? -24.115 16.515 9.639 1.00 47.50 225 LYS A CA 1
ATOM 1721 C C . LYS A 1 225 ? -22.935 15.990 8.813 1.00 47.50 225 LYS A C 1
ATOM 1723 O O . LYS A 1 225 ? -22.294 16.801 8.140 1.00 47.50 225 LYS A O 1
ATOM 1728 N N . PRO A 1 226 ? -22.690 14.669 8.798 1.00 50.88 226 PRO A N 1
ATOM 1729 C CA . PRO A 1 226 ? -21.667 14.091 7.945 1.00 50.88 226 PRO A CA 1
ATOM 1730 C C . PRO A 1 226 ? -21.990 14.369 6.475 1.00 50.88 226 PRO A C 1
ATOM 1732 O O . PRO A 1 226 ? -23.155 14.357 6.061 1.00 50.88 226 PRO A O 1
ATOM 1735 N N . PHE A 1 227 ? -20.954 14.585 5.666 1.00 43.75 227 PHE A N 1
ATOM 1736 C CA . PHE A 1 227 ? -21.099 14.532 4.216 1.00 43.75 227 PHE A CA 1
ATOM 1737 C C . PHE A 1 227 ? -21.384 13.081 3.829 1.00 43.75 227 PHE A C 1
ATOM 1739 O O . PHE A 1 227 ? -20.498 12.238 3.877 1.00 43.75 227 PHE A O 1
ATOM 1746 N N . TYR A 1 228 ? -22.632 12.769 3.483 1.00 43.62 228 TYR A N 1
ATOM 1747 C CA . TYR A 1 228 ? -22.986 11.456 2.956 1.00 43.62 228 TYR A CA 1
ATOM 1748 C C . TYR A 1 228 ? -22.713 11.440 1.454 1.00 43.62 228 TYR A C 1
ATOM 1750 O O . TYR A 1 228 ? -23.413 12.112 0.695 1.00 43.62 228 TYR A O 1
ATOM 1758 N N . VAL A 1 229 ? -21.716 10.669 1.021 1.00 47.53 229 VAL A N 1
ATOM 1759 C CA . VAL A 1 229 ? -21.572 10.304 -0.391 1.00 47.53 229 VAL A CA 1
ATOM 1760 C C . VAL A 1 229 ? -22.281 8.961 -0.571 1.00 47.53 229 VAL A C 1
ATOM 1762 O O . VAL A 1 229 ? -21.802 7.951 -0.052 1.00 47.53 229 VAL A O 1
ATOM 1765 N N . PRO A 1 230 ? -23.435 8.904 -1.261 1.00 46.75 230 PRO A N 1
ATOM 1766 C CA . PRO A 1 230 ? -24.060 7.631 -1.569 1.00 46.75 230 PRO A CA 1
ATOM 1767 C C . PRO A 1 230 ? -23.103 6.829 -2.451 1.00 46.75 230 PRO A C 1
ATOM 1769 O O . PRO A 1 230 ? -22.815 7.222 -3.582 1.00 46.75 230 PRO A O 1
ATOM 1772 N N . CYS A 1 231 ? -22.622 5.686 -1.966 1.00 51.66 231 CYS A N 1
ATOM 1773 C CA . CYS A 1 231 ? -22.059 4.694 -2.867 1.00 51.66 231 CYS A CA 1
ATOM 1774 C C . CYS A 1 231 ? -23.211 4.147 -3.721 1.00 51.66 231 CYS A C 1
ATOM 1776 O O . CYS A 1 231 ? -24.167 3.547 -3.219 1.00 51.66 231 CYS A O 1
ATOM 1778 N N . HIS A 1 232 ? -23.174 4.407 -5.027 1.00 57.28 232 HIS A N 1
ATOM 1779 C CA . HIS A 1 232 ? -24.128 3.799 -5.944 1.00 57.28 232 HIS A CA 1
ATOM 1780 C C . HIS A 1 232 ? -23.779 2.315 -6.081 1.00 57.28 232 HIS A C 1
ATOM 1782 O O . HIS A 1 232 ? -22.896 1.929 -6.837 1.00 57.28 232 HIS A O 1
ATOM 1788 N N . GLY A 1 233 ? -24.475 1.493 -5.298 1.00 69.88 233 GLY A N 1
ATOM 1789 C CA . GLY A 1 233 ? -24.207 0.069 -5.165 1.00 69.88 233 GLY A CA 1
ATOM 1790 C C . GLY A 1 233 ? -23.437 -0.225 -3.883 1.00 69.88 233 GLY A C 1
ATOM 1791 O O . GLY A 1 233 ? -22.419 0.386 -3.584 1.00 69.88 233 GLY A O 1
ATOM 1792 N N . ASN A 1 234 ? -23.920 -1.212 -3.136 1.00 88.44 234 ASN A N 1
ATOM 1793 C CA . ASN A 1 234 ? -23.209 -1.818 -2.016 1.00 88.44 234 ASN A CA 1
ATOM 1794 C C . ASN A 1 234 ? -22.695 -3.193 -2.485 1.00 88.44 234 ASN A C 1
ATOM 1796 O O . ASN A 1 234 ? -23.309 -4.199 -2.133 1.00 88.44 234 ASN A O 1
ATOM 1800 N N . PRO A 1 235 ? -21.708 -3.276 -3.401 1.00 95.50 235 PRO A N 1
ATOM 1801 C CA . PRO A 1 235 ? -21.273 -4.544 -3.977 1.00 95.50 235 PRO A CA 1
ATOM 1802 C C . PRO A 1 235 ? -20.513 -5.412 -2.970 1.00 95.50 235 PRO A C 1
ATOM 1804 O O . PRO A 1 235 ? -19.687 -4.932 -2.210 1.00 95.50 235 PRO A O 1
ATOM 1807 N N . LEU A 1 236 ? -20.723 -6.726 -3.021 1.00 98.12 236 LEU A N 1
ATOM 1808 C CA . LEU A 1 236 ? -19.967 -7.649 -2.176 1.00 98.12 236 LEU A CA 1
ATOM 1809 C C . LEU A 1 236 ? -18.466 -7.602 -2.525 1.00 98.12 236 LEU A C 1
ATOM 1811 O O . LEU A 1 236 ? -18.103 -7.702 -3.704 1.00 98.12 236 LEU A O 1
ATOM 1815 N N . VAL A 1 237 ? -17.611 -7.507 -1.505 1.00 98.62 237 VAL A N 1
ATOM 1816 C CA . VAL A 1 237 ? -16.151 -7.670 -1.615 1.00 98.62 237 VAL A CA 1
ATOM 1817 C C . VAL A 1 237 ? -15.751 -9.023 -1.026 1.00 98.62 237 VAL A C 1
ATOM 1819 O O . VAL A 1 237 ? -16.054 -9.307 0.131 1.00 98.62 237 VAL A O 1
ATOM 1822 N N . SER A 1 238 ? -15.055 -9.855 -1.801 1.00 98.88 238 SER A N 1
ATOM 1823 C CA . SER A 1 238 ? -14.459 -11.097 -1.299 1.00 98.88 238 SER A CA 1
ATOM 1824 C C . SER A 1 238 ? -13.019 -10.854 -0.871 1.00 98.88 238 SER A C 1
ATOM 1826 O O . SER A 1 238 ? -12.170 -10.523 -1.700 1.00 98.88 238 SER A O 1
ATOM 1828 N N . ILE A 1 239 ? -12.743 -11.050 0.413 1.00 98.75 239 ILE A N 1
ATOM 1829 C CA . ILE A 1 239 ? -11.410 -10.933 0.998 1.00 98.75 239 ILE A CA 1
ATOM 1830 C C . ILE A 1 239 ? -10.812 -12.331 1.089 1.00 98.75 239 ILE A C 1
ATOM 1832 O O . ILE A 1 239 ? -11.403 -13.213 1.707 1.00 98.75 239 ILE A O 1
ATOM 1836 N N . ILE A 1 240 ? -9.663 -12.551 0.465 1.00 98.69 240 ILE A N 1
ATOM 1837 C CA . ILE A 1 240 ? -8.999 -13.852 0.409 1.00 98.69 240 ILE A CA 1
ATOM 1838 C C . ILE A 1 240 ? -7.757 -13.796 1.278 1.00 98.69 240 ILE A C 1
ATOM 1840 O O . ILE A 1 240 ? -6.857 -13.005 1.007 1.00 98.69 240 ILE A O 1
ATOM 1844 N N . VAL A 1 241 ? -7.709 -14.665 2.283 1.00 98.38 241 VAL A N 1
ATOM 1845 C CA . VAL A 1 241 ? -6.619 -14.748 3.256 1.00 98.38 241 VAL A CA 1
ATOM 1846 C C . VAL A 1 241 ? -5.950 -16.118 3.126 1.00 98.38 241 VAL A C 1
ATOM 1848 O O . VAL A 1 241 ? -6.417 -17.086 3.737 1.00 98.38 241 VAL A O 1
ATOM 1851 N N . PRO A 1 242 ? -4.909 -16.261 2.284 1.00 97.12 242 PRO A N 1
ATOM 1852 C CA . PRO A 1 242 ? -4.109 -17.478 2.258 1.00 97.12 242 PRO A CA 1
ATOM 1853 C C . PRO A 1 242 ? -3.272 -17.557 3.539 1.00 97.12 242 PRO A C 1
ATOM 1855 O O . PRO A 1 242 ? -2.639 -16.575 3.916 1.00 97.12 242 PRO A O 1
ATOM 1858 N N . THR A 1 243 ? -3.245 -18.717 4.193 1.00 96.50 243 THR A N 1
ATOM 1859 C CA . THR A 1 243 ? -2.484 -18.906 5.433 1.00 96.50 243 THR A CA 1
ATOM 1860 C C . THR A 1 243 ? -1.761 -20.246 5.479 1.00 96.50 243 THR A C 1
ATOM 1862 O O . THR A 1 243 ? -2.262 -21.254 4.973 1.00 96.50 243 THR A O 1
ATOM 1865 N N . TYR A 1 244 ? -0.565 -20.245 6.071 1.00 95.19 244 TYR A N 1
ATOM 1866 C CA . TYR A 1 244 ? 0.242 -21.439 6.320 1.00 95.19 244 TYR A CA 1
ATOM 1867 C C . TYR A 1 244 ? 1.167 -21.227 7.526 1.00 95.19 244 TYR A C 1
ATOM 1869 O O . TYR A 1 244 ? 2.068 -20.390 7.472 1.00 95.19 244 TYR A O 1
ATOM 1877 N N . ASN A 1 245 ? 0.977 -22.017 8.586 1.00 93.88 245 ASN A N 1
ATOM 1878 C CA . ASN A 1 245 ? 1.784 -22.023 9.814 1.00 93.88 245 ASN A CA 1
ATOM 1879 C C . ASN A 1 245 ? 1.963 -20.642 10.481 1.00 93.88 245 ASN A C 1
ATOM 1881 O O . ASN A 1 245 ? 3.073 -20.257 10.856 1.00 93.88 245 ASN A O 1
ATOM 1885 N N . ARG A 1 246 ? 0.872 -19.872 10.586 1.00 90.62 246 ARG A N 1
ATOM 1886 C CA . ARG A 1 246 ? 0.858 -18.488 11.095 1.00 90.62 246 ARG A CA 1
ATOM 1887 C C . ARG A 1 246 ? -0.304 -18.226 12.052 1.00 90.62 246 ARG A C 1
ATOM 1889 O O . ARG A 1 246 ? -0.846 -17.122 12.085 1.00 90.62 246 ARG A O 1
ATOM 1896 N N . ALA A 1 247 ? -0.675 -19.219 12.862 1.00 91.38 247 ALA A N 1
ATOM 1897 C CA . ALA A 1 247 ? -1.830 -19.138 13.762 1.00 91.38 247 ALA A CA 1
ATOM 1898 C C . ALA A 1 247 ? -1.870 -17.850 14.617 1.00 91.38 247 ALA A C 1
ATOM 1900 O O . ALA A 1 247 ? -2.922 -17.226 14.746 1.00 91.38 247 ALA A O 1
ATOM 1901 N N . SER A 1 248 ? -0.727 -17.408 15.157 1.00 85.38 248 SER A N 1
ATOM 1902 C CA . SER A 1 248 ? -0.641 -16.197 15.989 1.00 85.38 248 SER A CA 1
ATOM 1903 C C . SER A 1 248 ? -0.887 -14.894 15.221 1.00 85.38 248 SER A C 1
ATOM 1905 O O . SER A 1 248 ? -1.470 -13.960 15.770 1.00 85.38 248 SER A O 1
ATOM 1907 N N . LEU A 1 249 ? -0.462 -14.822 13.959 1.00 90.62 249 LEU A N 1
ATOM 1908 C CA . LEU A 1 249 ? -0.576 -13.623 13.125 1.00 90.62 249 LEU A CA 1
ATOM 1909 C C . LEU A 1 249 ? -1.958 -13.533 12.472 1.00 90.62 249 LEU A C 1
ATOM 1911 O O . LEU A 1 249 ? -2.560 -12.458 12.448 1.00 90.62 249 LEU A O 1
ATOM 1915 N N . LEU A 1 250 ? -2.512 -14.681 12.072 1.00 94.50 250 LEU A N 1
ATOM 1916 C CA . LEU A 1 250 ? -3.809 -14.774 11.409 1.00 94.50 250 LEU A CA 1
ATOM 1917 C C . LEU A 1 250 ? -4.927 -14.118 12.226 1.00 94.50 250 LEU A C 1
ATOM 1919 O O . LEU A 1 250 ? -5.773 -13.423 11.666 1.00 94.50 250 LEU A O 1
ATOM 1923 N N . LEU A 1 251 ? -4.931 -14.293 13.551 1.00 92.44 251 LEU A N 1
ATOM 1924 C CA . LEU A 1 251 ? -5.946 -13.689 14.417 1.00 92.44 251 LEU A CA 1
ATOM 1925 C C . LEU A 1 251 ? -5.920 -12.155 14.360 1.00 92.44 251 LEU A C 1
ATOM 1927 O O . LEU A 1 251 ? -6.975 -11.513 14.312 1.00 92.44 251 LEU A O 1
ATOM 1931 N N . ARG A 1 252 ? -4.720 -11.563 14.340 1.00 92.62 252 ARG A N 1
ATOM 1932 C CA . ARG A 1 252 ? -4.531 -10.113 14.221 1.00 92.62 252 ARG A CA 1
ATOM 1933 C C . ARG A 1 252 ? -5.086 -9.616 12.887 1.00 92.62 252 ARG A C 1
ATOM 1935 O O . ARG A 1 252 ? -5.877 -8.670 12.871 1.00 92.62 252 ARG A O 1
ATOM 1942 N N . SER A 1 253 ? -4.740 -10.289 11.792 1.00 94.94 253 SER A N 1
ATOM 1943 C CA . SER A 1 253 ? -5.230 -9.943 10.457 1.00 94.94 253 SER A CA 1
ATOM 1944 C C . SER A 1 253 ? -6.749 -10.078 10.368 1.00 94.94 253 SER A C 1
ATOM 1946 O O . SER A 1 253 ? -7.419 -9.112 10.006 1.00 94.94 253 SER A O 1
ATOM 1948 N N . LEU A 1 254 ? -7.329 -11.202 10.805 1.00 96.44 254 LEU A N 1
ATOM 1949 C CA . LEU A 1 254 ? -8.783 -11.409 10.817 1.00 96.44 254 LEU A CA 1
ATOM 1950 C C . LEU A 1 254 ? -9.522 -10.355 11.644 1.00 96.44 254 LEU A C 1
ATOM 1952 O O . LEU A 1 254 ? -10.533 -9.825 11.189 1.00 96.44 254 LEU A O 1
ATOM 1956 N N . THR A 1 255 ? -8.997 -9.993 12.816 1.00 94.75 255 THR A N 1
ATOM 1957 C CA . THR A 1 255 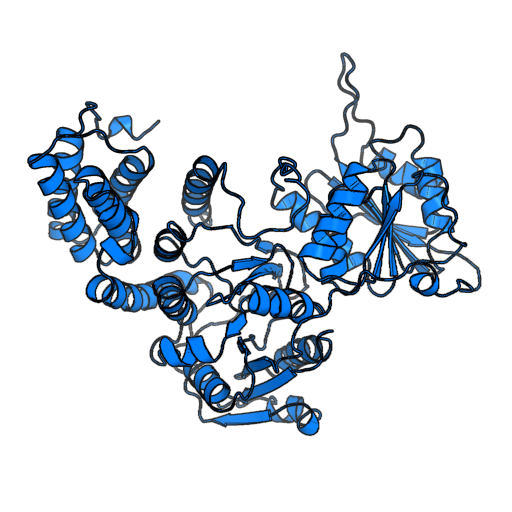? -9.582 -8.936 13.656 1.00 94.75 255 THR A CA 1
ATOM 1958 C C . THR A 1 255 ? -9.650 -7.603 12.906 1.00 94.75 255 THR A C 1
ATOM 1960 O O . THR A 1 255 ? -10.674 -6.921 12.953 1.00 94.75 255 THR A O 1
ATOM 1963 N N . SER A 1 256 ? -8.608 -7.251 12.149 1.00 95.44 256 SER A N 1
ATOM 1964 C CA . SER A 1 256 ? -8.603 -6.030 11.331 1.00 95.44 256 SER A CA 1
ATOM 1965 C C . SER A 1 256 ? -9.625 -6.066 10.185 1.00 95.44 256 SER A C 1
ATOM 1967 O O . SER A 1 256 ? -10.285 -5.063 9.904 1.00 95.44 256 SER A O 1
ATOM 1969 N N . LEU A 1 257 ? -9.832 -7.239 9.574 1.00 97.25 257 LEU A N 1
ATOM 1970 C CA . LEU A 1 257 ? -10.831 -7.439 8.521 1.00 97.25 257 LEU A CA 1
ATOM 1971 C C . LEU A 1 257 ? -12.261 -7.374 9.072 1.00 97.25 257 LEU A C 1
ATOM 1973 O O . LEU A 1 257 ? -13.147 -6.780 8.463 1.00 97.25 257 LEU A O 1
ATOM 1977 N N . PHE A 1 258 ? -12.489 -7.930 10.261 1.00 96.31 258 PHE A N 1
ATOM 1978 C CA . PHE A 1 258 ? -13.765 -7.841 10.969 1.00 96.31 258 PHE A CA 1
ATOM 1979 C C . PHE A 1 258 ? -14.145 -6.407 11.355 1.00 96.31 258 PHE A C 1
ATOM 1981 O O . PHE A 1 258 ? -15.336 -6.093 11.444 1.00 96.31 258 PHE A O 1
ATOM 1988 N N . ASN A 1 259 ? -13.146 -5.549 11.556 1.00 93.50 259 ASN A N 1
ATOM 1989 C CA . ASN A 1 259 ? -13.317 -4.151 11.937 1.00 93.50 259 ASN A CA 1
ATOM 1990 C C . ASN A 1 259 ? -13.419 -3.191 10.742 1.00 93.50 259 ASN A C 1
ATOM 1992 O O . ASN A 1 259 ? -13.502 -1.983 10.954 1.00 93.50 259 ASN A O 1
ATOM 1996 N N . GLN A 1 260 ? -13.476 -3.695 9.501 1.00 94.25 260 GLN A N 1
ATOM 1997 C CA . GLN A 1 260 ? -13.744 -2.846 8.338 1.00 94.25 260 GLN A CA 1
ATOM 1998 C C . GLN A 1 260 ? -15.079 -2.106 8.497 1.00 94.25 260 GLN A C 1
ATOM 2000 O O . GLN A 1 260 ? -16.087 -2.693 8.906 1.00 94.25 260 GLN A O 1
ATOM 2005 N N . THR A 1 261 ? -15.107 -0.814 8.178 1.00 89.31 261 THR A N 1
ATOM 2006 C CA . THR A 1 261 ? -16.327 0.009 8.227 1.00 89.31 261 THR A CA 1
ATOM 2007 C C . THR A 1 261 ? -17.295 -0.366 7.107 1.00 89.31 261 THR A C 1
ATOM 2009 O O . THR A 1 261 ? -18.504 -0.415 7.329 1.00 89.31 261 THR A O 1
ATOM 2012 N N . TYR A 1 262 ? -16.770 -0.757 5.943 1.00 92.38 262 TYR A N 1
ATOM 2013 C CA . TYR A 1 262 ? -17.539 -1.361 4.860 1.00 92.38 262 TYR A CA 1
ATOM 2014 C C . TYR A 1 262 ? -18.006 -2.775 5.239 1.00 92.38 262 TYR A C 1
ATOM 2016 O O . TYR A 1 262 ? -17.190 -3.676 5.431 1.00 92.38 262 TYR A O 1
ATOM 2024 N N . LYS A 1 263 ? -19.325 -2.984 5.349 1.00 92.88 263 LYS A N 1
ATOM 2025 C CA . LYS A 1 263 ? -19.889 -4.225 5.917 1.00 92.88 263 LYS A CA 1
ATOM 2026 C C . LYS A 1 263 ? -20.256 -5.307 4.908 1.00 92.88 263 LYS A C 1
ATOM 2028 O O . LYS A 1 263 ? -20.396 -6.456 5.318 1.00 92.88 263 LYS A O 1
ATOM 2033 N N . ASN A 1 264 ? -20.418 -4.990 3.621 1.00 96.69 264 ASN A N 1
ATOM 2034 C CA . ASN A 1 264 ? -20.787 -6.003 2.627 1.00 96.69 264 ASN A CA 1
ATOM 2035 C C . ASN A 1 264 ? -19.562 -6.787 2.139 1.00 96.69 264 ASN A C 1
ATOM 2037 O O . ASN A 1 264 ? -19.115 -6.654 0.998 1.00 96.69 264 ASN A O 1
ATOM 2041 N N . ILE A 1 265 ? -18.998 -7.582 3.042 1.00 98.12 265 ILE A N 1
ATOM 2042 C CA . ILE A 1 265 ? -17.792 -8.370 2.818 1.00 98.12 265 ILE A CA 1
ATOM 2043 C C . ILE A 1 265 ? -18.069 -9.852 3.049 1.00 98.12 265 ILE A C 1
ATOM 2045 O O . ILE A 1 265 ? -18.913 -10.230 3.859 1.00 98.12 265 ILE A O 1
ATOM 2049 N N . GLU A 1 266 ? -17.307 -10.701 2.374 1.00 98.50 266 GLU A N 1
ATOM 2050 C CA . GLU A 1 266 ? -17.093 -12.082 2.794 1.00 98.50 266 GLU A CA 1
ATOM 2051 C C . GLU A 1 266 ? -15.595 -12.318 2.968 1.00 98.50 266 GLU A C 1
ATOM 2053 O O . GLU A 1 266 ? -14.790 -11.821 2.181 1.00 98.50 266 GLU A O 1
ATOM 2058 N N . ILE A 1 267 ? -15.216 -13.081 3.989 1.00 98.75 267 ILE A N 1
ATOM 2059 C CA . ILE A 1 267 ? -13.819 -13.419 4.262 1.00 98.75 267 ILE A CA 1
ATOM 2060 C C . ILE A 1 267 ? -13.636 -14.903 3.974 1.00 98.75 267 ILE A C 1
ATOM 2062 O O . ILE A 1 267 ? -14.351 -15.738 4.523 1.00 98.75 267 ILE A O 1
ATOM 2066 N N . ILE A 1 268 ? -12.690 -15.227 3.099 1.00 98.81 268 ILE A N 1
ATOM 2067 C CA . ILE A 1 268 ? -12.359 -16.583 2.674 1.00 98.81 268 ILE A CA 1
ATOM 2068 C C . ILE A 1 268 ? -10.943 -16.884 3.153 1.00 98.81 268 ILE A C 1
ATOM 2070 O O . ILE A 1 268 ? -9.971 -16.393 2.581 1.00 98.81 268 ILE A O 1
ATOM 2074 N N . VAL A 1 269 ? -10.830 -17.686 4.208 1.00 98.69 269 VAL A N 1
ATOM 2075 C CA . VAL A 1 269 ? -9.538 -18.131 4.739 1.00 98.69 269 VAL A CA 1
ATOM 2076 C C . VAL A 1 269 ? -9.168 -19.440 4.062 1.00 98.69 269 VAL A C 1
ATOM 2078 O O . VAL A 1 269 ? -9.936 -20.400 4.114 1.00 98.69 269 VAL A O 1
ATOM 2081 N N . VAL A 1 270 ? -7.997 -19.483 3.432 1.00 98.56 270 VAL A N 1
ATOM 2082 C CA . VAL A 1 270 ? -7.491 -20.673 2.744 1.00 98.56 270 VAL A CA 1
ATOM 2083 C C . VAL A 1 270 ? -6.275 -21.198 3.488 1.00 98.56 270 VAL A C 1
ATOM 2085 O O . VAL A 1 270 ? -5.179 -20.662 3.347 1.00 98.56 270 VAL A O 1
ATOM 2088 N N . ASN A 1 271 ? -6.472 -22.252 4.276 1.00 98.12 271 ASN A N 1
ATOM 2089 C CA . ASN A 1 271 ? -5.389 -22.970 4.932 1.00 98.12 271 ASN A CA 1
ATOM 2090 C C . ASN A 1 271 ? -4.662 -23.869 3.918 1.00 98.12 271 ASN A C 1
ATOM 2092 O O . ASN A 1 271 ? -5.193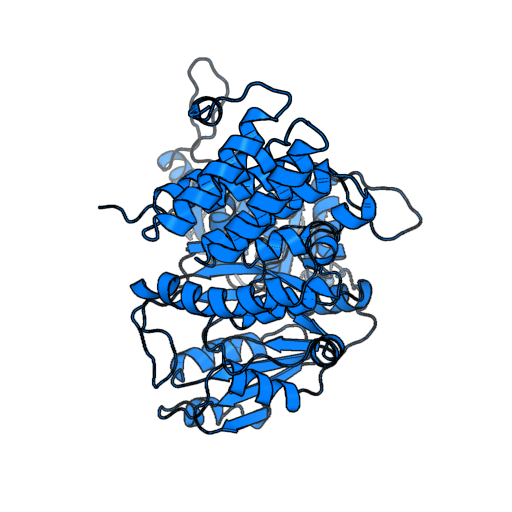 -24.898 3.483 1.00 98.12 271 ASN A O 1
ATOM 2096 N N . ASP A 1 272 ? -3.433 -23.488 3.576 1.00 96.69 272 ASP A N 1
ATOM 2097 C CA . ASP A 1 272 ? -2.540 -24.192 2.654 1.00 96.69 272 ASP A CA 1
ATOM 2098 C C . ASP A 1 272 ? -1.734 -25.291 3.369 1.00 96.69 272 ASP A C 1
ATOM 2100 O O . ASP A 1 272 ? -0.511 -25.383 3.267 1.00 96.69 272 ASP A O 1
ATOM 2104 N N . GLY A 1 273 ? -2.433 -26.129 4.133 1.00 96.00 273 GLY A N 1
ATOM 2105 C CA . GLY A 1 273 ? -1.865 -27.319 4.763 1.00 96.00 273 GLY A CA 1
ATOM 2106 C C . GLY A 1 273 ? -1.062 -27.057 6.037 1.00 96.00 273 GLY A C 1
ATOM 2107 O O . GLY A 1 273 ? -0.082 -27.762 6.265 1.00 96.00 273 GLY A O 1
ATOM 2108 N N . SER A 1 274 ? -1.458 -26.075 6.854 1.00 96.19 274 SER A N 1
ATOM 2109 C CA . SER A 1 274 ? -0.855 -25.802 8.164 1.00 96.19 274 SER A CA 1
ATOM 2110 C C . SER A 1 274 ? -0.798 -27.046 9.055 1.00 96.19 274 SER A C 1
ATOM 2112 O O . SER A 1 274 ? -1.723 -27.862 9.086 1.00 96.19 274 SER A O 1
ATOM 2114 N N . THR A 1 275 ? 0.281 -27.135 9.827 1.00 95.25 275 THR A N 1
ATOM 2115 C CA . THR A 1 275 ? 0.552 -28.165 10.840 1.00 95.25 275 THR A CA 1
ATOM 2116 C C . THR A 1 275 ? 0.566 -27.606 12.267 1.00 95.25 275 THR A C 1
ATOM 2118 O O . THR A 1 275 ? 0.825 -28.351 13.206 1.00 95.25 275 THR A O 1
ATOM 2121 N N . ASP A 1 276 ? 0.353 -26.300 12.430 1.00 94.94 276 ASP A N 1
ATOM 2122 C CA . ASP A 1 276 ? 0.231 -25.611 13.717 1.00 94.94 276 ASP A CA 1
ATOM 2123 C C . ASP A 1 276 ? -1.242 -25.510 14.178 1.00 94.94 276 ASP A C 1
ATOM 2125 O O . ASP A 1 276 ? -2.150 -26.098 13.587 1.00 94.94 276 ASP A O 1
ATOM 2129 N N . SER A 1 277 ? -1.496 -24.709 15.217 1.00 95.69 277 SER A N 1
ATOM 2130 C CA . SER A 1 277 ? -2.833 -24.437 15.765 1.00 95.69 277 SER A CA 1
ATOM 2131 C C . SER A 1 277 ? -3.721 -23.531 14.889 1.00 95.69 277 SER A C 1
ATOM 2133 O O . SER A 1 277 ? -4.676 -22.945 15.397 1.00 95.69 277 SER A O 1
ATOM 2135 N N . THR A 1 278 ? -3.457 -23.384 13.580 1.00 96.62 278 THR A N 1
ATOM 2136 C CA . THR A 1 278 ? -4.269 -22.527 12.686 1.00 96.62 278 THR A CA 1
ATOM 2137 C C . THR A 1 278 ? -5.761 -22.874 12.768 1.00 96.62 278 THR A C 1
ATOM 2139 O O . THR A 1 278 ? -6.593 -21.974 12.843 1.00 96.62 278 THR A O 1
ATOM 2142 N N . GLU A 1 279 ? -6.114 -24.165 12.783 1.00 95.44 279 GLU A N 1
ATOM 2143 C CA . GLU A 1 279 ? -7.515 -24.614 12.875 1.00 95.44 279 GLU A CA 1
ATOM 2144 C C . GLU A 1 279 ? -8.181 -24.227 14.199 1.00 95.44 279 GLU A C 1
ATOM 2146 O O . GLU A 1 279 ? -9.337 -23.807 14.208 1.00 95.44 279 GLU A O 1
ATOM 2151 N N . GLU A 1 280 ? -7.443 -24.308 15.305 1.00 96.12 280 GLU A N 1
ATOM 2152 C CA . GLU A 1 280 ? -7.933 -23.923 16.631 1.00 96.12 280 GLU A CA 1
ATOM 2153 C C . GLU A 1 280 ? -8.211 -22.416 16.697 1.00 96.12 280 GLU A C 1
ATOM 2155 O O . GLU A 1 280 ? -9.227 -22.000 17.252 1.00 96.12 280 GLU A O 1
ATOM 2160 N N . VAL A 1 281 ? -7.351 -21.598 16.076 1.00 94.62 281 VAL A N 1
ATOM 2161 C CA . VAL A 1 281 ? -7.500 -20.134 16.034 1.00 94.62 281 VAL A CA 1
ATOM 2162 C C . VAL A 1 281 ? -8.706 -19.696 15.204 1.00 94.62 281 VAL A C 1
ATOM 2164 O O . VAL A 1 281 ? -9.380 -18.734 15.571 1.00 94.62 281 VAL A O 1
ATOM 2167 N N . VAL A 1 282 ? -9.003 -20.375 14.092 1.00 95.81 282 VAL A N 1
ATOM 2168 C CA . VAL A 1 282 ? -10.136 -20.001 13.222 1.00 95.81 282 VAL A CA 1
ATOM 2169 C C . VAL A 1 282 ? -11.472 -20.585 13.675 1.00 95.81 282 VAL A C 1
ATOM 2171 O O . VAL A 1 282 ? -12.512 -20.044 13.297 1.00 95.81 282 VAL A O 1
ATOM 2174 N N . ALA A 1 283 ? -11.469 -21.660 14.474 1.00 96.31 283 ALA A N 1
ATOM 2175 C CA . ALA A 1 283 ? -12.680 -22.362 14.905 1.00 96.31 283 ALA A CA 1
ATOM 2176 C C . ALA A 1 283 ? -13.776 -21.441 15.492 1.00 96.31 283 ALA A C 1
ATOM 2178 O O . ALA A 1 283 ? -14.939 -21.619 15.121 1.00 96.31 283 ALA A O 1
ATOM 2179 N N . PRO A 1 284 ? -13.461 -20.421 16.320 1.00 96.94 284 PRO A N 1
ATOM 2180 C CA . PRO A 1 284 ? -14.466 -19.499 16.858 1.00 96.94 284 PRO A CA 1
ATOM 2181 C C . PRO A 1 284 ? -15.114 -18.566 15.827 1.00 96.94 284 PRO A C 1
ATOM 2183 O O . PRO A 1 284 ? -16.068 -17.876 16.170 1.00 96.94 284 PRO A O 1
ATOM 2186 N N . TYR A 1 285 ? -14.589 -18.499 14.600 1.00 96.31 285 TYR A N 1
ATOM 2187 C CA . TYR A 1 285 ? -15.004 -17.538 13.572 1.00 96.31 285 TYR A CA 1
ATOM 2188 C C . TYR A 1 285 ? -15.610 -18.197 12.328 1.00 96.31 285 TYR A C 1
ATOM 2190 O O . TYR A 1 285 ? -15.860 -17.505 11.342 1.00 96.31 285 TYR A O 1
ATOM 2198 N N . LEU A 1 286 ? -15.838 -19.517 12.341 1.00 96.25 286 LEU A N 1
ATOM 2199 C CA . LEU A 1 286 ? -16.353 -20.282 11.193 1.00 96.25 286 LEU A CA 1
ATOM 2200 C C . LEU A 1 286 ? -17.754 -19.851 10.726 1.00 96.25 286 LEU A C 1
ATOM 2202 O O . LEU A 1 286 ? -18.142 -20.151 9.602 1.00 96.25 286 LEU A O 1
ATOM 2206 N N . ASP A 1 287 ? -18.511 -19.147 11.563 1.00 96.12 287 ASP A N 1
ATOM 2207 C CA . ASP A 1 287 ? -19.790 -18.517 11.221 1.00 96.12 287 ASP A CA 1
ATOM 2208 C C . ASP A 1 287 ? -19.620 -17.180 10.472 1.00 96.12 287 ASP A C 1
ATOM 2210 O O . ASP A 1 287 ? -20.531 -16.731 9.776 1.00 96.12 287 ASP A O 1
ATOM 2214 N N . ARG A 1 288 ? -18.445 -16.551 10.592 1.00 95.69 288 ARG A N 1
ATOM 2215 C CA . ARG A 1 288 ? -18.095 -15.251 9.993 1.00 95.69 288 ARG A CA 1
ATOM 2216 C C . ARG A 1 288 ? -17.165 -15.362 8.788 1.00 95.69 288 ARG A C 1
ATOM 2218 O O . ARG A 1 288 ? -17.019 -14.389 8.047 1.00 95.69 288 ARG A O 1
ATOM 2225 N N . ILE A 1 289 ? -16.525 -16.514 8.598 1.00 98.06 289 ILE A N 1
ATOM 2226 C CA . ILE A 1 289 ? -15.589 -16.774 7.500 1.00 98.06 289 ILE A CA 1
ATOM 2227 C C . ILE A 1 289 ? -16.008 -18.010 6.707 1.00 98.06 289 ILE A C 1
ATOM 2229 O O . ILE A 1 289 ? -16.588 -18.954 7.233 1.00 98.06 289 ILE A O 1
ATOM 2233 N N . LYS A 1 290 ? -15.618 -18.053 5.437 1.00 98.50 290 LYS A N 1
ATOM 2234 C CA . LYS A 1 290 ? -15.578 -19.284 4.653 1.00 98.50 290 LYS A CA 1
ATOM 2235 C C . LYS A 1 290 ? -14.184 -19.889 4.776 1.00 98.50 290 LYS A C 1
ATOM 2237 O O . LYS A 1 290 ? -13.218 -19.318 4.280 1.00 98.50 290 LYS A O 1
ATOM 2242 N N . TYR A 1 291 ? -14.081 -21.038 5.429 1.00 98.38 291 TYR A N 1
ATOM 2243 C CA . TYR A 1 291 ? -12.809 -21.731 5.609 1.00 98.38 291 TYR A CA 1
ATOM 2244 C C . TYR A 1 291 ? -12.608 -22.808 4.539 1.00 98.38 291 TYR A C 1
ATOM 2246 O O . TYR A 1 291 ? -13.455 -23.683 4.362 1.00 98.38 291 TYR A O 1
ATOM 2254 N N . LEU A 1 292 ? -11.486 -22.741 3.827 1.00 98.38 292 LEU A N 1
ATOM 2255 C CA . LEU A 1 292 ? -11.051 -23.727 2.842 1.00 98.38 292 LEU A CA 1
ATOM 2256 C C . LEU A 1 292 ? -9.744 -24.356 3.315 1.00 98.38 292 LEU A C 1
ATOM 2258 O O . LEU A 1 292 ? -8.865 -23.664 3.823 1.00 98.38 292 LEU A O 1
ATOM 2262 N N . LYS A 1 293 ? -9.595 -25.662 3.102 1.00 97.50 293 LYS A N 1
ATOM 2263 C CA . LYS A 1 293 ? -8.368 -26.395 3.418 1.00 97.50 293 LYS A CA 1
ATOM 2264 C C . LYS A 1 293 ? -7.880 -27.143 2.188 1.00 97.50 293 LYS A C 1
ATOM 2266 O O . LYS A 1 293 ? -8.669 -27.801 1.509 1.00 97.50 293 LYS A O 1
ATOM 2271 N N . GLN A 1 294 ? -6.580 -27.073 1.933 1.00 97.12 294 GLN A N 1
ATOM 2272 C CA . GLN A 1 294 ? -5.914 -27.827 0.874 1.00 97.12 294 GLN A CA 1
ATOM 2273 C C . GLN A 1 294 ? -4.548 -28.354 1.343 1.00 97.12 294 GLN A C 1
ATOM 2275 O O . GLN A 1 294 ? -4.015 -27.860 2.335 1.00 97.12 294 GLN A O 1
ATOM 2280 N N . PRO A 1 295 ? -3.962 -29.358 0.664 1.00 95.88 295 PRO A N 1
ATOM 2281 C CA . PRO A 1 295 ? -2.548 -29.687 0.840 1.00 95.88 295 PRO A CA 1
ATOM 2282 C C . PRO A 1 295 ? -1.656 -28.495 0.468 1.00 95.88 295 PRO A C 1
ATOM 2284 O O . PRO A 1 295 ? -2.005 -27.759 -0.453 1.00 95.88 295 PRO A O 1
ATOM 2287 N N . ASN A 1 296 ? -0.500 -28.355 1.129 1.00 94.94 296 ASN A N 1
ATOM 2288 C CA . ASN A 1 296 ? 0.434 -27.253 0.882 1.00 94.94 296 ASN A CA 1
ATOM 2289 C C . ASN A 1 296 ? 0.895 -27.219 -0.580 1.00 94.94 296 ASN A C 1
ATOM 2291 O O . ASN A 1 296 ? 1.551 -28.149 -1.059 1.00 94.94 296 ASN A O 1
ATOM 2295 N N . ARG A 1 297 ? 0.527 -26.148 -1.286 1.00 92.12 297 ARG A N 1
ATOM 2296 C CA . ARG A 1 297 ? 0.842 -25.925 -2.707 1.00 92.12 297 ARG A CA 1
ATOM 2297 C C . ARG A 1 297 ? 1.370 -24.520 -2.989 1.00 92.12 297 ARG A C 1
ATOM 2299 O O . ARG A 1 297 ? 1.567 -24.160 -4.149 1.00 92.12 297 ARG A O 1
ATOM 2306 N N . GLY A 1 298 ? 1.625 -23.743 -1.944 1.00 91.50 298 GLY A N 1
ATOM 2307 C CA . GLY A 1 298 ? 2.136 -22.388 -2.023 1.00 91.50 298 GLY A CA 1
ATOM 2308 C C . GLY A 1 298 ? 1.030 -21.339 -2.102 1.00 91.50 298 GLY A C 1
ATOM 2309 O O . GLY A 1 298 ? -0.090 -21.578 -2.562 1.00 91.50 298 GLY A O 1
ATOM 2310 N N . SER A 1 299 ? 1.401 -20.122 -1.697 1.00 92.19 299 SER A N 1
ATOM 2311 C CA . SER A 1 299 ? 0.499 -18.973 -1.593 1.00 92.19 299 SER A CA 1
ATOM 2312 C C . SER A 1 299 ? -0.325 -18.694 -2.865 1.00 92.19 299 SER A C 1
ATOM 2314 O O . SER A 1 299 ? -1.540 -18.553 -2.733 1.00 92.19 299 SER A O 1
ATOM 2316 N N . PRO A 1 300 ? 0.230 -18.715 -4.099 1.00 95.31 300 PRO A N 1
ATOM 2317 C CA . PRO A 1 300 ? -0.580 -18.486 -5.300 1.00 95.31 300 PRO A CA 1
ATOM 2318 C C . PRO A 1 300 ? -1.680 -19.540 -5.509 1.00 95.31 300 PRO A C 1
ATOM 2320 O O . PRO A 1 300 ? -2.770 -19.214 -5.975 1.00 95.31 300 PRO A O 1
ATOM 2323 N N . SER A 1 301 ? -1.423 -20.801 -5.139 1.00 96.62 301 SER A N 1
ATOM 2324 C CA . SER A 1 301 ? -2.416 -21.878 -5.235 1.00 96.62 301 SER A CA 1
ATOM 2325 C C . SER A 1 301 ? -3.563 -21.647 -4.248 1.00 96.62 301 SER A C 1
ATOM 2327 O O . SER A 1 301 ? -4.735 -21.737 -4.620 1.00 96.62 301 SER A O 1
ATOM 2329 N N . ALA A 1 302 ? -3.232 -21.257 -3.014 1.00 97.12 302 ALA A N 1
ATOM 2330 C CA . ALA A 1 302 ? -4.211 -20.896 -1.992 1.00 97.12 302 ALA A CA 1
ATOM 2331 C C . ALA A 1 302 ? -5.029 -19.649 -2.381 1.00 97.12 302 ALA A C 1
ATOM 2333 O O . ALA A 1 302 ? -6.256 -19.653 -2.266 1.00 97.12 302 ALA A O 1
ATOM 2334 N N . MET A 1 303 ? -4.381 -18.612 -2.930 1.00 97.50 303 MET A N 1
ATOM 2335 C CA . MET A 1 303 ? -5.061 -17.437 -3.491 1.00 97.50 303 MET A CA 1
ATOM 2336 C C . MET A 1 303 ? -6.060 -17.857 -4.576 1.00 97.50 303 MET A C 1
ATOM 2338 O O . MET A 1 303 ? -7.237 -17.508 -4.500 1.00 97.50 303 MET A O 1
ATOM 2342 N N . ASN A 1 304 ? -5.634 -18.671 -5.547 1.00 98.31 304 ASN A N 1
ATOM 2343 C CA . ASN A 1 304 ? -6.494 -19.154 -6.628 1.00 98.31 304 ASN A CA 1
ATOM 2344 C C . ASN A 1 304 ? -7.689 -19.976 -6.123 1.00 98.31 304 ASN A C 1
ATOM 2346 O O . ASN A 1 304 ? -8.786 -19.855 -6.673 1.00 98.31 304 ASN A O 1
ATOM 2350 N N . ALA A 1 305 ? -7.503 -20.813 -5.097 1.00 98.50 305 ALA A N 1
ATOM 2351 C CA . ALA A 1 305 ? -8.597 -21.552 -4.468 1.00 98.50 305 ALA A CA 1
ATOM 2352 C C . ALA A 1 305 ? -9.633 -20.598 -3.851 1.00 98.50 305 ALA A C 1
ATOM 2354 O O . ALA A 1 305 ? -10.830 -20.754 -4.094 1.00 98.50 305 ALA A O 1
ATOM 2355 N N . GLY A 1 306 ? -9.179 -19.555 -3.151 1.00 98.50 306 GLY A N 1
ATOM 2356 C CA . GLY A 1 306 ? -10.058 -18.508 -2.630 1.00 98.50 306 GLY A CA 1
ATOM 2357 C C . GLY A 1 306 ? -10.793 -17.735 -3.730 1.00 98.50 306 GLY A C 1
ATOM 2358 O O . GLY A 1 306 ? -11.997 -17.509 -3.620 1.00 98.50 306 GLY A O 1
ATOM 2359 N N . ILE A 1 307 ? -10.109 -17.383 -4.827 1.00 98.44 307 ILE A N 1
ATOM 2360 C CA . ILE A 1 307 ? -10.694 -16.608 -5.940 1.00 98.44 307 ILE A CA 1
ATOM 2361 C C . ILE A 1 307 ? -11.819 -17.390 -6.621 1.00 98.44 307 ILE A C 1
ATOM 2363 O O . ILE A 1 307 ? -12.835 -16.808 -7.005 1.00 98.44 307 ILE A O 1
ATOM 2367 N N . LYS A 1 308 ? -11.663 -18.710 -6.768 1.00 98.31 308 LYS A N 1
ATOM 2368 C CA . LYS A 1 308 ? -12.705 -19.576 -7.345 1.00 98.31 308 LYS A CA 1
ATOM 2369 C C . LYS A 1 308 ? -13.986 -19.557 -6.511 1.00 98.31 308 LYS A C 1
ATOM 2371 O O . LYS A 1 308 ? -15.077 -19.558 -7.075 1.00 98.31 308 LYS A O 1
ATOM 2376 N N . GLU A 1 309 ? -13.845 -19.480 -5.192 1.00 98.44 309 GLU A N 1
ATOM 2377 C CA . GLU A 1 309 ? -14.952 -19.501 -4.234 1.00 98.44 309 GLU A CA 1
ATOM 2378 C C . GLU A 1 309 ? -15.545 -18.116 -3.919 1.00 98.44 309 GLU A C 1
ATOM 2380 O O . GLU A 1 309 ? -16.624 -18.035 -3.317 1.00 98.44 309 GLU A O 1
ATOM 2385 N N . ALA A 1 310 ? -14.863 -17.042 -4.327 1.00 98.50 310 ALA A N 1
ATOM 2386 C CA . ALA A 1 310 ? -15.299 -15.658 -4.176 1.00 98.50 310 ALA A CA 1
ATOM 2387 C C . ALA A 1 310 ? -16.617 -15.400 -4.919 1.00 98.50 310 ALA A C 1
ATOM 2389 O O . ALA A 1 310 ? -16.762 -15.762 -6.086 1.00 98.50 310 ALA A O 1
ATOM 2390 N N . ARG A 1 311 ? -17.583 -14.729 -4.290 1.00 98.31 311 ARG A N 1
ATOM 2391 C CA . ARG A 1 311 ? -18.859 -14.292 -4.897 1.00 98.31 311 ARG A CA 1
ATOM 2392 C C . ARG A 1 311 ? -18.925 -12.781 -5.115 1.00 98.31 311 ARG A C 1
ATOM 2394 O O . ARG A 1 311 ? -19.820 -12.312 -5.813 1.00 98.31 311 ARG A O 1
ATOM 2401 N N . GLY A 1 312 ? -17.982 -12.037 -4.550 1.00 98.12 312 GLY A N 1
ATOM 2402 C CA . GLY A 1 312 ? -17.893 -10.591 -4.631 1.00 98.12 312 GLY A CA 1
ATOM 2403 C C . GLY A 1 312 ? -17.685 -10.065 -6.047 1.00 98.12 312 GLY A C 1
ATOM 2404 O O . GLY A 1 312 ? -17.067 -10.708 -6.900 1.00 98.12 312 GLY A O 1
ATOM 2405 N N . LYS A 1 313 ? -18.191 -8.850 -6.285 1.00 98.19 313 LYS A N 1
ATOM 2406 C CA . LYS A 1 313 ? -17.873 -8.058 -7.483 1.00 98.19 313 LYS A CA 1
ATOM 2407 C C . LYS A 1 313 ? -16.398 -7.662 -7.479 1.00 98.19 313 LYS A C 1
ATOM 2409 O O . LYS A 1 313 ? -15.787 -7.593 -8.545 1.00 98.19 313 LYS A O 1
ATOM 2414 N N . TYR A 1 314 ? -15.845 -7.440 -6.290 1.00 98.50 314 TYR A N 1
ATOM 2415 C CA . TYR A 1 314 ? -14.440 -7.139 -6.063 1.00 98.50 314 TYR A CA 1
ATOM 2416 C C . TYR A 1 314 ? -13.769 -8.239 -5.256 1.00 98.50 314 TYR A C 1
ATOM 2418 O O . TYR A 1 314 ? -14.403 -8.894 -4.428 1.00 98.50 314 TYR A O 1
ATOM 2426 N N . VAL A 1 315 ? -12.478 -8.410 -5.503 1.00 98.62 315 VAL A N 1
ATOM 2427 C CA . VAL A 1 315 ? -11.609 -9.346 -4.808 1.00 98.62 315 VAL A CA 1
ATOM 2428 C C . VAL A 1 315 ? -10.433 -8.574 -4.229 1.00 98.62 315 VAL A C 1
ATOM 2430 O O . VAL A 1 315 ? -9.796 -7.775 -4.919 1.00 98.62 315 VAL A O 1
ATOM 2433 N N . TRP A 1 316 ? -10.148 -8.846 -2.964 1.00 98.38 316 TRP A N 1
ATOM 2434 C CA . TRP A 1 316 ? -8.995 -8.331 -2.247 1.00 98.38 316 TRP A CA 1
ATOM 2435 C C . TRP A 1 316 ? -8.226 -9.504 -1.655 1.00 98.38 316 TRP A C 1
ATOM 2437 O O . TRP A 1 316 ? -8.748 -10.234 -0.817 1.00 98.38 316 TRP A O 1
ATOM 2447 N N . VAL A 1 317 ? -6.995 -9.710 -2.110 1.00 97.81 317 VAL A N 1
ATOM 2448 C CA . VAL A 1 317 ? -6.084 -10.672 -1.486 1.00 97.81 317 VAL A CA 1
ATOM 2449 C C . VAL A 1 317 ? -5.363 -9.956 -0.351 1.00 97.81 317 VAL A C 1
ATOM 2451 O O . VAL A 1 317 ? -4.753 -8.912 -0.576 1.00 97.81 317 VAL A O 1
ATOM 2454 N N . PHE A 1 318 ? -5.439 -10.506 0.856 1.00 97.12 318 PHE A N 1
ATOM 2455 C CA . PHE A 1 318 ? -4.844 -9.914 2.047 1.00 97.12 318 PHE A CA 1
ATOM 2456 C C . PHE A 1 318 ? -3.982 -10.936 2.780 1.00 97.12 318 PHE A C 1
ATOM 2458 O O . PHE A 1 318 ? -4.410 -12.072 2.983 1.00 97.12 318 PHE A O 1
ATOM 2465 N N . ALA A 1 319 ? -2.761 -10.545 3.139 1.00 93.31 319 ALA A N 1
ATOM 2466 C CA . ALA A 1 319 ? -1.832 -11.430 3.825 1.00 93.31 319 ALA A CA 1
ATOM 2467 C C . ALA A 1 319 ? -2.307 -11.728 5.258 1.00 93.31 319 ALA A C 1
ATOM 2469 O O . ALA A 1 319 ? -2.990 -10.919 5.888 1.00 93.31 319 ALA A O 1
ATOM 2470 N N . ASP A 1 320 ? -1.954 -12.907 5.764 1.00 93.69 320 ASP A N 1
ATOM 2471 C CA . ASP A 1 320 ? -2.328 -13.390 7.097 1.00 93.69 320 ASP A CA 1
ATOM 2472 C C . ASP A 1 320 ? -1.457 -12.822 8.229 1.00 93.69 320 ASP A C 1
ATOM 2474 O O . ASP A 1 320 ? -1.616 -13.214 9.385 1.00 93.69 320 ASP A O 1
ATOM 2478 N N . ASP A 1 321 ? -0.539 -11.913 7.901 1.00 92.38 321 ASP A N 1
ATOM 2479 C CA . ASP A 1 321 ? 0.353 -11.225 8.825 1.00 92.38 321 ASP A CA 1
ATOM 2480 C C . ASP A 1 321 ? 0.245 -9.692 8.802 1.00 92.38 321 ASP A C 1
ATOM 2482 O O . ASP A 1 321 ? 0.826 -9.032 9.667 1.00 92.38 321 ASP A O 1
ATOM 2486 N N . ASP A 1 322 ? -0.562 -9.121 7.910 1.00 94.44 322 ASP A N 1
ATOM 2487 C CA . ASP A 1 322 ? -0.771 -7.674 7.792 1.00 94.44 322 ASP A CA 1
ATOM 2488 C C . ASP A 1 322 ? -1.993 -7.186 8.591 1.00 94.44 322 ASP A C 1
ATOM 2490 O O . ASP A 1 322 ? -2.840 -7.973 9.027 1.00 94.44 322 ASP A O 1
ATOM 2494 N N . VAL A 1 323 ? -2.113 -5.868 8.791 1.00 95.56 323 VAL A N 1
ATOM 2495 C CA . VAL A 1 323 ? -3.276 -5.244 9.457 1.00 95.56 323 VAL A CA 1
ATOM 2496 C C . VAL A 1 323 ? -3.947 -4.255 8.519 1.00 95.56 323 VAL A C 1
ATOM 2498 O O . VAL A 1 323 ? -3.338 -3.285 8.078 1.00 95.56 323 VAL A O 1
ATOM 2501 N N . ALA A 1 324 ? -5.224 -4.485 8.229 1.00 96.12 324 ALA A N 1
ATOM 2502 C CA . ALA A 1 324 ? -6.018 -3.582 7.418 1.00 96.12 324 ALA A CA 1
ATOM 2503 C C . ALA A 1 324 ? -6.488 -2.381 8.236 1.00 96.12 324 ALA A C 1
ATOM 2505 O O . ALA A 1 324 ? -7.002 -2.536 9.346 1.00 96.12 324 ALA A O 1
ATOM 2506 N N . LEU A 1 325 ? -6.382 -1.187 7.660 1.00 94.75 325 LEU A N 1
ATOM 2507 C CA . LEU A 1 325 ? -6.957 0.004 8.269 1.00 94.75 325 LEU A CA 1
ATOM 2508 C C . LEU A 1 325 ? -8.486 0.026 8.070 1.00 94.75 325 LEU A C 1
ATOM 2510 O O . LEU A 1 325 ? -8.959 -0.375 6.999 1.00 94.75 325 LEU A O 1
ATOM 2514 N N . PRO A 1 326 ? -9.280 0.456 9.076 1.00 92.25 326 PRO A N 1
ATOM 2515 C CA . PRO A 1 326 ? -10.733 0.248 9.107 1.00 92.25 326 PRO A CA 1
ATOM 2516 C C . PRO A 1 326 ? -11.509 0.734 7.877 1.00 92.25 326 PRO A C 1
ATOM 2518 O O . PRO A 1 326 ? -12.492 0.107 7.490 1.00 92.25 326 PRO A O 1
ATOM 2521 N N . ARG A 1 327 ? -11.078 1.837 7.257 1.00 91.06 327 ARG A N 1
ATOM 2522 C CA . ARG A 1 327 ? -11.818 2.516 6.178 1.00 91.06 327 ARG A CA 1
ATOM 2523 C C . ARG A 1 327 ? -11.332 2.202 4.766 1.00 91.06 327 ARG A C 1
ATOM 2525 O O . ARG A 1 327 ? -11.826 2.787 3.807 1.00 91.06 327 ARG A O 1
ATOM 2532 N N . LYS A 1 328 ? -10.402 1.256 4.598 1.00 93.81 328 LYS A N 1
ATOM 2533 C CA . LYS A 1 328 ? -9.844 0.897 3.281 1.00 93.81 328 LYS A CA 1
ATOM 2534 C C . LYS A 1 328 ? -10.930 0.659 2.225 1.00 93.81 328 LYS A C 1
ATOM 2536 O O . LYS A 1 328 ? -10.897 1.263 1.155 1.00 93.81 328 LYS A O 1
ATOM 2541 N N . LEU A 1 329 ? -11.878 -0.236 2.509 1.00 94.31 329 LEU A N 1
ATOM 2542 C CA . LEU A 1 329 ? -12.916 -0.607 1.540 1.00 94.31 329 LEU A CA 1
ATOM 2543 C C . LEU A 1 329 ? -13.983 0.483 1.363 1.00 94.31 329 LEU A C 1
ATOM 2545 O O . LEU A 1 329 ? -14.522 0.617 0.268 1.00 94.31 329 LEU A O 1
ATOM 2549 N N . GLU A 1 330 ? -14.246 1.279 2.404 1.00 90.00 330 GLU A N 1
ATOM 2550 C CA . GLU A 1 330 ? -15.143 2.443 2.343 1.00 90.00 330 GLU A CA 1
ATOM 2551 C C . GLU A 1 330 ? -14.640 3.477 1.330 1.00 90.00 330 GLU A C 1
ATOM 2553 O O . GLU A 1 330 ? -15.438 4.012 0.568 1.00 90.00 330 GLU A O 1
ATOM 2558 N N . VAL A 1 331 ? -13.319 3.674 1.253 1.00 89.25 331 VAL A N 1
ATOM 2559 C CA . VAL A 1 331 ? -12.681 4.569 0.276 1.00 89.25 331 VAL A CA 1
ATOM 2560 C C . VAL A 1 331 ? -12.586 3.930 -1.110 1.00 89.25 331 VAL A C 1
ATOM 2562 O O . VAL A 1 331 ? -12.918 4.545 -2.122 1.00 89.25 331 VAL A O 1
ATOM 2565 N N . GLN A 1 332 ? -12.121 2.683 -1.197 1.00 93.00 332 GLN A N 1
ATOM 2566 C CA . GLN A 1 332 ? -11.757 2.108 -2.494 1.00 93.00 332 GLN A CA 1
ATOM 2567 C C . GLN A 1 332 ? -12.943 1.640 -3.338 1.00 93.00 332 GLN A C 1
ATOM 2569 O O . GLN A 1 332 ? -12.883 1.731 -4.566 1.00 93.00 332 GLN A O 1
ATOM 2574 N N . VAL A 1 333 ? -14.017 1.137 -2.721 1.00 93.25 333 VAL A N 1
ATOM 2575 C CA . VAL A 1 333 ? -15.173 0.620 -3.471 1.00 93.25 333 VAL A CA 1
ATOM 2576 C C . VAL A 1 333 ? -15.857 1.724 -4.295 1.00 93.25 333 VAL A C 1
ATOM 2578 O O . VAL A 1 333 ? -16.034 1.514 -5.496 1.00 93.25 333 VAL A O 1
ATOM 2581 N N . PRO A 1 334 ? -16.191 2.909 -3.741 1.00 87.56 334 PRO A N 1
ATOM 2582 C CA . PRO A 1 334 ? -16.792 3.992 -4.523 1.00 87.56 334 PRO A CA 1
ATOM 2583 C C . PRO A 1 334 ? -15.899 4.488 -5.667 1.00 87.56 334 PRO A C 1
ATOM 2585 O O . PRO A 1 334 ? -16.390 4.704 -6.775 1.00 87.56 334 PRO A O 1
ATOM 2588 N N . LEU A 1 335 ? -14.587 4.611 -5.435 1.00 88.12 335 LEU A N 1
ATOM 2589 C CA . LEU A 1 335 ? -13.626 5.026 -6.465 1.00 88.12 335 LEU A CA 1
ATOM 2590 C C . LEU A 1 335 ? -13.553 4.020 -7.624 1.00 88.12 335 LEU A C 1
ATOM 2592 O O . LEU A 1 335 ? -13.444 4.401 -8.793 1.00 88.12 335 LEU A O 1
ATOM 2596 N N . MET A 1 336 ? -13.673 2.726 -7.325 1.00 91.06 336 MET A N 1
ATOM 2597 C CA . MET A 1 336 ? -13.760 1.687 -8.350 1.00 91.06 336 MET A CA 1
ATOM 2598 C C . MET A 1 336 ? -15.078 1.724 -9.126 1.00 91.06 336 MET A C 1
ATOM 2600 O O . MET A 1 336 ? -15.058 1.602 -10.353 1.00 91.06 336 MET A O 1
ATOM 2604 N N . GLU A 1 337 ? -16.212 1.934 -8.447 1.00 89.38 337 GLU A N 1
ATOM 2605 C CA . GLU A 1 337 ? -17.512 2.096 -9.116 1.00 89.38 337 GLU A CA 1
ATOM 2606 C C . GLU A 1 337 ? -17.515 3.306 -10.062 1.00 89.38 337 GLU A C 1
ATOM 2608 O O . GLU A 1 337 ? -18.070 3.219 -11.156 1.00 89.38 337 GLU A O 1
ATOM 2613 N N . ALA A 1 338 ? -16.869 4.409 -9.669 1.00 86.00 338 ALA A N 1
ATOM 2614 C CA . ALA A 1 338 ? -16.812 5.639 -10.456 1.00 86.00 338 ALA A CA 1
ATOM 2615 C C . ALA A 1 338 ? -15.848 5.566 -11.654 1.00 86.00 338 ALA A C 1
ATOM 2617 O O . ALA A 1 338 ? -16.112 6.171 -12.691 1.00 86.00 338 ALA A O 1
ATOM 2618 N N . SER A 1 339 ? -14.731 4.844 -11.526 1.00 87.81 339 SER A N 1
ATOM 2619 C CA . SER A 1 339 ? -13.672 4.819 -12.549 1.00 87.81 339 SER A CA 1
ATOM 2620 C C . SER A 1 339 ? -13.843 3.729 -13.605 1.00 87.81 339 SER A C 1
ATOM 2622 O O . SER A 1 339 ? -13.418 3.903 -14.747 1.00 87.81 339 SER A O 1
ATOM 2624 N N . GLY A 1 340 ? -14.404 2.574 -13.231 1.00 83.88 340 GLY A N 1
ATOM 2625 C CA . GLY A 1 340 ? -14.394 1.382 -14.082 1.00 83.88 340 GLY A CA 1
ATOM 2626 C C . GLY A 1 340 ? -12.996 0.788 -14.327 1.00 83.88 340 GLY A C 1
ATOM 2627 O O . GLY A 1 340 ? -12.849 -0.014 -15.254 1.00 83.88 340 GLY A O 1
ATOM 2628 N N . ALA A 1 341 ? -11.997 1.164 -13.519 1.00 92.88 341 ALA A N 1
ATOM 2629 C CA . ALA A 1 341 ? -10.607 0.726 -13.634 1.00 92.88 341 ALA A CA 1
A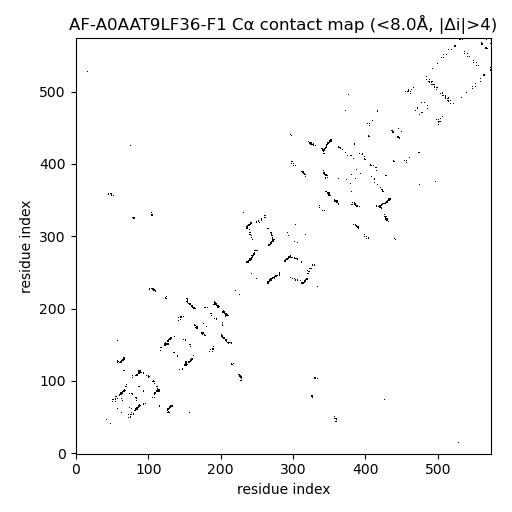TOM 2630 C C . ALA A 1 341 ? -10.422 -0.792 -13.447 1.00 92.88 341 ALA A C 1
ATOM 2632 O O . ALA A 1 341 ? -11.283 -1.500 -12.913 1.00 92.88 341 ALA A O 1
ATOM 2633 N N . GLY A 1 342 ? -9.270 -1.299 -13.891 1.00 95.62 342 GLY A N 1
ATOM 2634 C CA . GLY A 1 342 ? -8.868 -2.693 -13.712 1.00 95.62 342 GLY A CA 1
ATOM 2635 C C . GLY A 1 342 ? -8.393 -3.019 -12.302 1.00 95.62 342 GLY A C 1
ATOM 2636 O O . GLY A 1 342 ? -8.477 -4.164 -11.870 1.00 95.62 342 GLY A O 1
ATOM 2637 N N . LEU A 1 343 ? -7.892 -2.010 -11.596 1.00 95.50 343 LEU A N 1
ATOM 2638 C CA . LEU A 1 343 ? -7.319 -2.108 -10.263 1.00 95.50 343 LEU A CA 1
ATOM 2639 C C . LEU A 1 343 ? -7.302 -0.716 -9.623 1.00 95.50 343 LEU A C 1
ATOM 2641 O O . LEU A 1 343 ? -7.077 0.283 -10.311 1.00 95.50 343 LEU A O 1
ATOM 2645 N N . ILE A 1 344 ? -7.493 -0.678 -8.306 1.00 94.44 344 ILE A N 1
ATOM 2646 C CA . ILE A 1 344 ? -7.128 0.456 -7.454 1.00 94.44 344 ILE A CA 1
ATOM 2647 C C . ILE A 1 344 ? -6.052 0.025 -6.467 1.00 94.44 344 ILE A C 1
ATOM 2649 O O . ILE A 1 344 ? -6.095 -1.096 -5.957 1.00 94.44 344 ILE A O 1
ATOM 2653 N N . HIS A 1 345 ? -5.116 0.919 -6.171 1.00 93.75 345 HIS A N 1
ATOM 2654 C CA . HIS A 1 345 ? -4.165 0.770 -5.073 1.00 93.75 345 HIS A CA 1
ATOM 2655 C C . HIS A 1 345 ? -4.100 2.050 -4.244 1.00 93.75 345 HIS A C 1
ATOM 2657 O O . HIS A 1 345 ? -4.661 3.081 -4.615 1.00 93.75 345 HIS A O 1
ATOM 2663 N N . SER A 1 346 ? -3.453 1.978 -3.090 1.00 91.75 346 SER A N 1
ATOM 2664 C CA . SER A 1 346 ? -3.382 3.101 -2.160 1.00 91.75 346 SER A CA 1
ATOM 2665 C C . SER A 1 346 ? -2.128 3.048 -1.293 1.00 91.75 346 SER A C 1
ATOM 2667 O O . SER A 1 346 ? -1.236 2.229 -1.540 1.00 91.75 346 SER A O 1
ATOM 2669 N N . ALA A 1 347 ? -2.055 3.930 -0.297 1.00 91.38 347 ALA A N 1
ATOM 2670 C CA . ALA A 1 347 ? -0.919 4.036 0.600 1.00 91.38 347 ALA A CA 1
ATOM 2671 C C . ALA A 1 347 ? -0.903 2.923 1.667 1.00 91.38 347 ALA A C 1
ATOM 2673 O O . ALA A 1 347 ? -1.946 2.398 2.077 1.00 91.38 347 ALA A O 1
ATOM 2674 N N . ALA A 1 348 ? 0.290 2.579 2.147 1.00 92.44 348 ALA A N 1
ATOM 2675 C CA . ALA A 1 348 ? 0.514 1.626 3.235 1.00 92.44 348 ALA A CA 1
ATOM 2676 C C . ALA A 1 348 ? 1.681 2.055 4.121 1.00 92.44 348 ALA A C 1
ATOM 2678 O O . ALA A 1 348 ? 2.568 2.790 3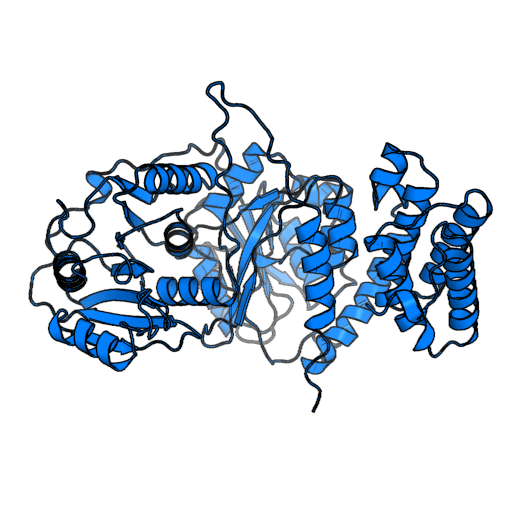.698 1.00 92.44 348 ALA A O 1
ATOM 2679 N N . ILE A 1 349 ? 1.707 1.538 5.342 1.00 92.06 349 ILE A N 1
ATOM 2680 C CA . ILE A 1 349 ? 2.776 1.787 6.304 1.00 92.06 349 ILE A CA 1
ATOM 2681 C C . ILE A 1 349 ? 3.541 0.487 6.488 1.00 92.06 349 ILE A C 1
ATOM 2683 O O . ILE A 1 349 ? 2.974 -0.517 6.906 1.00 92.06 349 ILE A O 1
ATOM 2687 N N . SER A 1 350 ? 4.830 0.495 6.187 1.00 92.75 350 SER A N 1
ATOM 2688 C CA . SER A 1 350 ? 5.714 -0.601 6.546 1.00 92.75 350 SER A CA 1
ATOM 2689 C C . SER A 1 350 ? 6.131 -0.448 8.002 1.00 92.75 350 SER A C 1
ATOM 2691 O O . SER A 1 350 ? 6.683 0.588 8.367 1.00 92.75 350 SER A O 1
ATOM 2693 N N . VAL A 1 351 ? 5.921 -1.485 8.807 1.00 92.12 351 VAL A N 1
ATOM 2694 C CA . VAL A 1 351 ? 6.256 -1.507 10.237 1.00 92.12 351 VAL A CA 1
ATOM 2695 C C . VAL A 1 351 ? 7.051 -2.752 10.609 1.00 92.12 351 VAL A C 1
ATOM 2697 O O . VAL A 1 351 ? 7.027 -3.750 9.885 1.00 92.12 351 VAL A O 1
ATOM 2700 N N . ASN A 1 352 ? 7.749 -2.710 11.741 1.00 90.12 352 ASN A N 1
ATOM 2701 C CA . ASN A 1 352 ? 8.308 -3.913 12.359 1.00 90.12 352 ASN A CA 1
ATOM 2702 C C . ASN A 1 352 ? 7.284 -4.615 13.276 1.00 90.12 352 ASN A C 1
ATOM 2704 O O . ASN A 1 352 ? 6.120 -4.226 13.364 1.00 90.12 352 ASN A O 1
ATOM 2708 N N . GLU A 1 353 ? 7.718 -5.662 13.979 1.00 86.81 353 GLU A N 1
ATOM 2709 C CA . GLU A 1 353 ? 6.868 -6.455 14.880 1.00 86.81 353 GLU A CA 1
ATOM 2710 C C . GLU A 1 353 ? 6.268 -5.645 16.047 1.00 86.81 353 GLU A C 1
ATOM 2712 O O . GLU A 1 353 ? 5.199 -6.003 16.544 1.00 86.81 353 GLU A O 1
ATOM 2717 N N . ASN A 1 354 ? 6.896 -4.526 16.424 1.00 87.25 354 ASN A N 1
ATOM 2718 C CA . ASN A 1 354 ? 6.456 -3.616 17.486 1.00 87.25 354 ASN A CA 1
ATOM 2719 C C . ASN A 1 354 ? 5.593 -2.449 16.971 1.00 87.25 354 ASN A C 1
ATOM 2721 O O . ASN A 1 354 ? 5.298 -1.539 17.740 1.00 87.25 354 ASN A O 1
ATOM 2725 N N . PHE A 1 355 ? 5.180 -2.472 15.696 1.00 87.69 355 PHE A N 1
ATOM 2726 C CA . PHE A 1 355 ? 4.502 -1.367 15.004 1.00 87.69 355 PHE A CA 1
ATOM 2727 C C . PHE A 1 355 ? 5.351 -0.092 14.837 1.00 87.69 355 PHE A C 1
ATOM 2729 O O . PHE A 1 355 ? 4.809 0.954 14.488 1.00 87.69 355 PHE A O 1
ATOM 2736 N N . GLU A 1 356 ? 6.671 -0.157 15.024 1.00 88.81 356 GLU A N 1
ATOM 2737 C CA . GLU A 1 356 ? 7.535 0.991 14.727 1.00 88.81 356 GLU A CA 1
ATOM 2738 C C . GLU A 1 356 ? 7.574 1.203 13.211 1.00 88.81 356 GLU A C 1
ATOM 2740 O O . GLU A 1 356 ? 7.772 0.252 12.442 1.00 88.81 356 GLU A O 1
ATOM 2745 N N . VAL A 1 357 ? 7.346 2.444 12.783 1.00 89.38 357 VAL A N 1
ATOM 2746 C CA . VAL A 1 357 ? 7.249 2.802 11.370 1.00 89.38 357 VAL A CA 1
ATOM 2747 C C . VAL A 1 357 ? 8.631 2.786 10.726 1.00 89.38 357 VAL A C 1
ATOM 2749 O O . VAL A 1 357 ? 9.551 3.471 11.155 1.00 89.38 357 VAL A O 1
ATOM 2752 N N . ILE A 1 358 ? 8.759 2.008 9.654 1.00 90.00 358 ILE A N 1
ATOM 2753 C CA . ILE A 1 358 ? 9.981 1.902 8.849 1.00 90.00 358 ILE A CA 1
ATOM 2754 C C . ILE A 1 358 ? 9.884 2.812 7.623 1.00 90.00 358 ILE A C 1
ATOM 2756 O O . ILE A 1 358 ? 10.849 3.468 7.248 1.00 90.00 358 ILE A O 1
ATOM 2760 N N . HIS A 1 359 ? 8.729 2.800 6.950 1.00 89.81 359 HIS A N 1
ATOM 2761 C CA . HIS A 1 359 ? 8.532 3.507 5.686 1.00 89.81 359 HIS A CA 1
ATOM 2762 C C . HIS A 1 359 ? 7.045 3.738 5.408 1.00 89.81 359 HIS A C 1
ATOM 2764 O O . HIS A 1 359 ? 6.233 2.834 5.627 1.00 89.81 359 HIS A O 1
ATOM 2770 N N . VAL A 1 360 ? 6.691 4.897 4.851 1.00 89.00 360 VAL A N 1
ATOM 2771 C CA . VAL A 1 360 ? 5.329 5.185 4.380 1.00 89.00 360 VAL A CA 1
ATOM 2772 C C . VAL A 1 360 ? 5.297 5.107 2.858 1.00 89.00 360 VAL A C 1
ATOM 2774 O O . VAL A 1 360 ? 5.861 5.934 2.147 1.00 89.00 360 VAL A O 1
ATOM 2777 N N . TRP A 1 361 ? 4.609 4.096 2.340 1.00 87.88 361 TRP A N 1
ATOM 2778 C CA . TRP A 1 361 ? 4.383 3.917 0.913 1.00 87.88 361 TRP A CA 1
ATOM 2779 C C . TRP A 1 361 ? 3.215 4.785 0.472 1.00 87.88 361 TRP A C 1
ATOM 2781 O O . TRP A 1 361 ? 2.080 4.519 0.859 1.00 87.88 361 TRP A O 1
ATOM 2791 N N . VAL A 1 362 ? 3.482 5.790 -0.358 1.00 83.81 362 VAL A N 1
ATOM 2792 C CA . VAL A 1 362 ? 2.458 6.633 -0.988 1.00 83.81 362 VAL A CA 1
ATOM 2793 C C . VAL A 1 362 ? 2.328 6.212 -2.452 1.00 83.81 362 VAL A C 1
ATOM 2795 O O . VAL A 1 362 ? 3.350 5.990 -3.107 1.00 83.81 362 VAL A O 1
ATOM 2798 N N . PRO A 1 363 ? 1.106 6.042 -2.984 1.00 83.81 363 PRO A N 1
ATOM 2799 C CA . PRO A 1 363 ? 0.937 5.671 -4.376 1.00 83.81 363 PRO A CA 1
ATOM 2800 C C . PRO A 1 363 ? 1.351 6.839 -5.274 1.00 83.81 363 PRO A C 1
ATOM 2802 O O . PRO A 1 363 ? 0.919 7.971 -5.073 1.00 83.81 363 PRO A O 1
ATOM 2805 N N . ALA A 1 364 ? 2.168 6.554 -6.283 1.00 73.81 364 ALA A N 1
ATOM 2806 C CA . ALA A 1 364 ? 2.425 7.510 -7.350 1.00 73.81 364 ALA A CA 1
ATOM 2807 C C . ALA A 1 364 ? 1.245 7.522 -8.333 1.00 73.81 364 ALA A C 1
ATOM 2809 O O . ALA A 1 364 ? 0.690 6.473 -8.667 1.00 73.81 364 ALA A O 1
ATOM 2810 N N . GLU A 1 365 ? 0.876 8.708 -8.813 1.00 70.69 365 GLU A N 1
ATOM 2811 C CA . GLU A 1 365 ? -0.078 8.839 -9.908 1.00 70.69 365 GLU A CA 1
ATOM 2812 C C . GLU A 1 365 ? 0.646 8.626 -11.237 1.00 70.69 365 GLU A C 1
ATOM 2814 O O . GLU A 1 365 ? 1.634 9.292 -11.547 1.00 70.69 365 GLU A O 1
ATOM 2819 N N . PHE A 1 366 ? 0.142 7.694 -12.041 1.00 78.75 366 PHE A N 1
ATOM 2820 C CA . PHE A 1 366 ? 0.671 7.429 -13.370 1.00 78.75 366 PHE A CA 1
ATOM 2821 C C . PHE A 1 366 ? -0.385 7.741 -14.419 1.00 78.75 366 PHE A C 1
ATOM 2823 O O . PHE A 1 366 ? -1.557 7.389 -14.277 1.00 78.75 366 PHE A O 1
ATOM 2830 N N . SER A 1 367 ? 0.046 8.362 -15.515 1.00 80.50 367 SER A N 1
ATOM 2831 C CA . SER A 1 367 ? -0.804 8.483 -16.692 1.00 80.50 367 SER A CA 1
ATOM 2832 C C . SER A 1 367 ? -1.052 7.096 -17.308 1.00 80.50 367 SER A C 1
ATOM 2834 O O . SER A 1 367 ? -0.196 6.210 -17.190 1.00 80.50 367 SER A O 1
ATOM 2836 N N . PRO A 1 368 ? -2.161 6.901 -18.043 1.00 75.50 368 PRO A N 1
ATOM 2837 C CA . PRO A 1 368 ? -2.383 5.669 -18.800 1.00 75.50 368 PRO A CA 1
ATOM 2838 C C . PRO A 1 368 ? -1.232 5.322 -19.760 1.00 75.50 368 PRO A C 1
ATOM 2840 O O . PRO A 1 368 ? -0.966 4.147 -19.993 1.00 75.50 368 PRO A O 1
ATOM 2843 N N . ASP A 1 369 ? -0.522 6.333 -20.274 1.00 80.12 369 ASP A N 1
ATOM 2844 C CA . ASP A 1 369 ? 0.602 6.155 -21.200 1.00 80.12 369 ASP A CA 1
ATOM 2845 C C . ASP A 1 369 ? 1.908 5.749 -20.481 1.00 80.12 369 ASP A C 1
ATOM 2847 O O . ASP A 1 369 ? 2.801 5.198 -21.125 1.00 80.12 369 ASP A O 1
ATOM 2851 N N . SER A 1 370 ? 2.040 6.003 -19.169 1.00 85.31 370 SER A N 1
ATOM 2852 C CA . SER A 1 370 ? 3.288 5.799 -18.410 1.00 85.31 370 SER A CA 1
ATOM 2853 C C . SER A 1 370 ? 3.244 4.657 -17.396 1.00 85.31 370 SER A C 1
ATOM 2855 O O . SER A 1 370 ? 4.304 4.174 -16.997 1.00 85.31 370 SER A O 1
ATOM 2857 N N . ILE A 1 371 ? 2.058 4.186 -16.997 1.00 89.88 371 ILE A N 1
ATOM 2858 C CA . ILE A 1 371 ? 1.937 3.152 -15.960 1.00 89.88 371 ILE A CA 1
ATOM 2859 C C . ILE A 1 371 ? 2.618 1.834 -16.346 1.00 89.88 371 ILE A C 1
ATOM 2861 O O . ILE A 1 371 ? 3.299 1.233 -15.520 1.00 89.88 371 ILE A O 1
ATOM 2865 N N . MET A 1 372 ? 2.482 1.394 -17.600 1.00 92.25 372 MET A N 1
ATOM 2866 C CA . MET A 1 372 ? 3.072 0.131 -18.050 1.00 92.25 372 MET A CA 1
ATOM 2867 C C . MET A 1 372 ? 4.597 0.186 -17.993 1.00 92.25 372 MET A C 1
ATOM 2869 O O . MET A 1 372 ? 5.241 -0.715 -17.465 1.00 92.25 372 MET A O 1
ATOM 2873 N N . GLU A 1 373 ? 5.182 1.276 -18.482 1.00 92.19 373 GLU A N 1
ATOM 2874 C CA . GLU A 1 373 ? 6.617 1.505 -18.381 1.00 92.19 373 GLU A CA 1
ATOM 2875 C C . GLU A 1 373 ? 7.081 1.563 -16.917 1.00 92.19 373 GLU A C 1
ATOM 2877 O O . GLU A 1 373 ? 8.077 0.927 -16.560 1.00 92.19 373 GLU A O 1
ATOM 2882 N N . ALA A 1 374 ? 6.357 2.295 -16.065 1.00 91.12 374 ALA A N 1
ATOM 2883 C CA . ALA A 1 374 ? 6.681 2.409 -14.650 1.00 91.12 374 ALA A CA 1
ATOM 2884 C C . ALA A 1 374 ? 6.671 1.042 -13.954 1.00 91.12 374 ALA A C 1
ATOM 2886 O O . ALA A 1 374 ? 7.603 0.756 -13.197 1.00 91.12 374 ALA A O 1
ATOM 2887 N N . GLU A 1 375 ? 5.674 0.207 -14.256 1.00 94.00 375 GLU A N 1
ATOM 2888 C CA . GLU A 1 375 ? 5.540 -1.155 -13.743 1.00 94.00 375 GLU A CA 1
ATOM 2889 C C . GLU A 1 375 ? 6.655 -2.070 -14.266 1.00 94.00 375 GLU A C 1
ATOM 2891 O O . GLU A 1 375 ? 7.228 -2.836 -13.501 1.00 94.00 375 GLU A O 1
ATOM 2896 N N . LEU A 1 376 ? 7.069 -1.964 -15.533 1.00 94.44 376 LEU A N 1
ATOM 2897 C CA . LEU A 1 376 ? 8.201 -2.745 -16.062 1.00 94.44 376 LEU A CA 1
ATOM 2898 C C . LEU A 1 376 ? 9.542 -2.383 -15.395 1.00 94.44 376 LEU A C 1
ATOM 2900 O O . LEU A 1 376 ? 10.420 -3.240 -15.226 1.00 94.44 376 LEU A O 1
ATOM 2904 N N . LEU A 1 377 ? 9.710 -1.118 -15.005 1.00 91.25 377 LEU A N 1
ATOM 2905 C CA . LEU A 1 377 ? 10.906 -0.639 -14.309 1.00 91.25 377 LEU A CA 1
ATOM 2906 C C . LEU A 1 377 ? 10.965 -1.089 -12.843 1.00 91.25 377 LEU A C 1
ATOM 2908 O O . LEU A 1 377 ? 12.066 -1.273 -12.327 1.00 91.25 377 LEU A O 1
ATOM 2912 N N . GLY A 1 378 ? 9.817 -1.319 -12.204 1.00 90.44 378 GLY A N 1
ATOM 2913 C CA . GLY A 1 378 ? 9.718 -1.859 -10.849 1.00 90.44 378 GLY A CA 1
ATOM 2914 C C . GLY A 1 378 ? 8.263 -2.014 -10.416 1.00 90.44 378 GLY A C 1
ATOM 2915 O O . GLY A 1 378 ? 7.414 -1.252 -10.863 1.00 90.44 378 GLY A O 1
ATOM 2916 N N . ASN A 1 379 ? 7.984 -2.984 -9.545 1.00 90.12 379 ASN A N 1
ATOM 2917 C CA . ASN A 1 379 ? 6.634 -3.250 -9.043 1.00 90.12 379 ASN A CA 1
ATOM 2918 C C . ASN A 1 379 ? 6.090 -2.025 -8.279 1.00 90.12 379 ASN A C 1
ATOM 2920 O O . ASN A 1 379 ? 6.648 -1.646 -7.245 1.00 90.12 379 ASN A O 1
ATOM 2924 N N . ARG A 1 380 ? 5.031 -1.388 -8.796 1.00 88.81 380 ARG A N 1
ATOM 2925 C CA . ARG A 1 380 ? 4.452 -0.149 -8.237 1.00 88.81 380 ARG A CA 1
ATOM 2926 C C . ARG A 1 380 ? 3.299 -0.392 -7.281 1.00 88.81 380 ARG A C 1
ATOM 2928 O O . ARG A 1 380 ? 2.835 0.549 -6.633 1.00 88.81 380 ARG A O 1
ATOM 2935 N N . PHE A 1 381 ? 2.837 -1.632 -7.177 1.00 90.38 381 PHE A N 1
ATOM 2936 C CA . PHE A 1 381 ? 1.654 -1.965 -6.404 1.00 90.38 381 PHE A CA 1
ATOM 2937 C C . PHE A 1 381 ? 2.001 -2.833 -5.216 1.00 90.38 381 PHE A C 1
ATOM 2939 O O . PHE A 1 381 ? 2.759 -3.799 -5.293 1.00 90.38 381 PHE A O 1
ATOM 2946 N N . PHE A 1 382 ? 1.367 -2.508 -4.100 1.00 87.62 382 PHE A N 1
ATOM 2947 C CA . PHE A 1 382 ? 1.567 -3.230 -2.868 1.00 87.62 382 PHE A CA 1
ATOM 2948 C C . PHE A 1 382 ? 0.332 -4.059 -2.564 1.00 87.62 382 PHE A C 1
ATOM 2950 O O . PHE A 1 382 ? -0.747 -3.516 -2.349 1.00 87.62 382 PHE A O 1
ATOM 2957 N N . THR A 1 383 ? 0.487 -5.383 -2.559 1.00 90.62 383 THR A N 1
ATOM 2958 C CA . THR A 1 383 ? -0.622 -6.341 -2.442 1.00 90.62 383 THR A CA 1
ATOM 2959 C C . THR A 1 383 ? -1.692 -5.972 -1.399 1.00 90.62 383 THR A C 1
ATOM 2961 O O . THR A 1 383 ? -2.866 -5.960 -1.776 1.00 90.62 383 THR A O 1
ATOM 2964 N N . PRO A 1 384 ? -1.374 -5.591 -0.139 1.00 90.38 384 PRO A N 1
ATOM 2965 C CA . PRO A 1 384 ? -2.418 -5.276 0.841 1.00 90.38 384 PRO A CA 1
ATOM 2966 C C . PRO A 1 384 ? -3.268 -4.050 0.466 1.00 90.38 384 PRO A C 1
ATOM 2968 O O . PRO A 1 384 ? -4.402 -3.919 0.934 1.00 90.38 384 PRO A O 1
ATOM 2971 N N . THR A 1 385 ? -2.765 -3.158 -0.391 1.00 93.50 385 THR A N 1
ATOM 2972 C CA . THR A 1 385 ? -3.466 -1.936 -0.803 1.00 93.50 385 THR A CA 1
ATOM 2973 C C . THR A 1 385 ? -4.334 -2.138 -2.035 1.00 93.50 385 THR A C 1
ATOM 2975 O O . THR A 1 385 ? -5.215 -1.319 -2.284 1.00 93.50 385 THR A O 1
ATOM 2978 N N . VAL A 1 386 ? -4.183 -3.247 -2.754 1.00 96.56 386 VAL A N 1
ATOM 2979 C CA . VAL A 1 386 ? -4.849 -3.467 -4.038 1.00 96.56 386 VAL A CA 1
ATOM 2980 C C . VAL A 1 386 ? -6.272 -4.021 -3.885 1.00 96.56 386 VAL A C 1
ATOM 2982 O O . VAL A 1 386 ? -6.526 -4.917 -3.082 1.00 96.56 386 VAL A O 1
ATOM 2985 N N . LEU A 1 387 ? -7.203 -3.519 -4.700 1.00 97.81 387 LEU A N 1
ATOM 2986 C CA . LEU A 1 387 ? -8.544 -4.079 -4.898 1.00 97.81 387 LEU A CA 1
ATOM 2987 C C . LEU A 1 387 ? -8.805 -4.257 -6.402 1.00 97.81 387 LEU A C 1
ATOM 2989 O O . LEU A 1 387 ? -8.593 -3.334 -7.192 1.00 97.81 387 LEU A O 1
ATOM 2993 N N . VAL A 1 388 ? -9.277 -5.443 -6.804 1.00 98.25 388 VAL A N 1
ATOM 2994 C CA . VAL A 1 388 ? -9.444 -5.820 -8.221 1.00 98.25 388 VAL A CA 1
ATOM 2995 C C . VAL A 1 388 ? -10.890 -6.251 -8.495 1.00 98.25 388 VAL A C 1
ATOM 2997 O O . VAL A 1 388 ? -11.447 -7.041 -7.730 1.00 98.25 388 VAL A O 1
ATOM 3000 N N . PRO A 1 389 ? -11.537 -5.808 -9.589 1.00 98.19 389 PRO A N 1
ATOM 3001 C CA . PRO A 1 389 ? -12.818 -6.356 -10.013 1.00 98.19 389 PRO A CA 1
ATOM 3002 C C . PRO A 1 389 ? -12.685 -7.833 -10.393 1.00 98.19 389 PRO A C 1
ATOM 3004 O O . PRO A 1 389 ? -11.825 -8.212 -11.188 1.00 98.19 389 PRO A O 1
ATOM 3007 N N . LYS A 1 390 ? -13.615 -8.675 -9.945 1.00 97.75 390 LYS A N 1
ATOM 3008 C CA . LYS A 1 390 ? -13.628 -10.101 -10.296 1.00 97.75 390 LYS A CA 1
ATOM 3009 C C . LYS A 1 390 ? -13.671 -10.337 -11.814 1.00 97.75 390 LYS A C 1
ATOM 3011 O O . LYS A 1 390 ? -13.040 -11.268 -12.302 1.00 97.75 390 LYS A O 1
ATOM 3016 N N . LYS A 1 391 ? -14.348 -9.462 -12.572 1.00 97.69 391 LYS A N 1
ATOM 3017 C CA . LYS A 1 391 ? -14.375 -9.512 -14.048 1.00 97.69 391 LYS A CA 1
ATOM 3018 C C . LYS A 1 391 ? -12.982 -9.369 -14.680 1.00 97.69 391 LYS A C 1
ATOM 3020 O O . LYS A 1 391 ? -12.718 -9.981 -15.703 1.00 97.69 391 LYS A O 1
ATOM 3025 N N . VAL A 1 392 ? -12.098 -8.582 -14.062 1.00 98.25 392 VAL A N 1
ATOM 3026 C CA . VAL A 1 392 ? -10.724 -8.367 -14.540 1.00 98.25 392 VAL A CA 1
ATOM 3027 C C . VAL A 1 392 ? -9.912 -9.626 -14.290 1.00 98.25 392 VAL A C 1
ATOM 3029 O O . VAL A 1 392 ? -9.242 -10.096 -15.196 1.00 98.25 392 VAL A O 1
ATOM 3032 N N . ILE A 1 393 ? -10.060 -10.238 -13.111 1.00 97.62 393 ILE A N 1
ATOM 3033 C CA . ILE A 1 393 ? -9.446 -11.536 -12.788 1.00 97.62 393 ILE A CA 1
ATOM 3034 C C . ILE A 1 393 ? -9.859 -12.620 -13.796 1.00 97.62 393 ILE A C 1
ATOM 3036 O O . ILE A 1 393 ? -9.032 -13.413 -14.239 1.00 97.62 393 ILE A O 1
ATOM 3040 N N . GLN A 1 394 ? -11.135 -12.643 -14.187 1.00 96.62 394 GLN A N 1
ATOM 3041 C CA . GLN A 1 394 ? -11.645 -13.573 -15.198 1.00 96.62 394 GLN A CA 1
ATOM 3042 C C . GLN A 1 394 ? -11.044 -13.330 -16.591 1.00 96.62 394 GLN A C 1
ATOM 3044 O O . GLN A 1 394 ? -10.842 -14.296 -17.322 1.00 96.62 394 GLN A O 1
ATOM 3049 N N . ASP A 1 395 ? -10.745 -12.077 -16.944 1.00 97.81 395 ASP A N 1
ATOM 3050 C CA . ASP A 1 395 ? -10.151 -11.715 -18.236 1.00 97.81 395 ASP A CA 1
ATOM 3051 C C . ASP A 1 395 ? -8.633 -11.955 -18.294 1.00 97.81 395 ASP A C 1
ATOM 3053 O O . ASP A 1 395 ? -8.123 -12.542 -19.252 1.00 97.81 395 ASP A O 1
ATOM 3057 N N . VAL A 1 396 ? -7.893 -11.521 -17.267 1.00 96.56 396 VAL A N 1
ATOM 3058 C CA . VAL A 1 396 ? -6.423 -11.627 -17.238 1.00 96.56 396 VAL A CA 1
ATOM 3059 C C . VAL A 1 396 ? -5.940 -13.017 -16.825 1.00 96.56 396 VAL A C 1
ATOM 3061 O O . VAL A 1 396 ? -4.783 -13.359 -17.080 1.00 96.56 396 VAL A O 1
ATOM 3064 N N . GLY A 1 397 ? -6.813 -13.818 -16.207 1.00 96.81 397 GLY A N 1
ATOM 3065 C CA . GLY A 1 397 ? -6.524 -15.152 -15.689 1.00 96.81 397 GLY A CA 1
ATOM 3066 C C . GLY A 1 397 ? -5.976 -15.150 -14.258 1.00 96.81 397 GLY A C 1
ATOM 3067 O O . GLY A 1 397 ? -5.564 -14.127 -13.724 1.00 96.81 397 GLY A O 1
ATOM 3068 N N . MET A 1 398 ? -5.935 -16.335 -13.651 1.00 96.56 398 MET A N 1
ATOM 3069 C CA . MET A 1 398 ? -5.511 -16.573 -12.261 1.00 96.56 398 MET A CA 1
ATOM 3070 C C . MET A 1 398 ? -4.011 -16.299 -12.015 1.00 96.56 398 MET A C 1
ATOM 3072 O O . MET A 1 398 ? -3.252 -16.040 -12.954 1.00 96.56 398 MET A O 1
ATOM 3076 N N . TYR A 1 399 ? -3.561 -16.358 -10.756 1.00 96.88 399 TYR A N 1
ATOM 3077 C CA . TYR A 1 399 ? -2.130 -16.311 -10.434 1.00 96.88 399 TYR A CA 1
ATOM 3078 C C . TYR A 1 399 ? -1.407 -17.537 -11.007 1.00 96.88 399 TYR A C 1
ATOM 3080 O O . TYR A 1 399 ? -1.954 -18.644 -11.009 1.00 96.88 399 TYR A O 1
ATOM 3088 N N . ASP A 1 400 ? -0.173 -17.350 -11.477 1.00 95.31 400 ASP A N 1
ATOM 3089 C CA . ASP A 1 400 ? 0.669 -18.457 -11.932 1.00 95.31 400 ASP A CA 1
ATOM 3090 C C . ASP A 1 400 ? 1.213 -19.225 -10.720 1.00 95.31 400 ASP A C 1
ATOM 3092 O O . ASP A 1 400 ? 2.075 -18.733 -9.992 1.00 95.31 400 ASP A O 1
ATOM 3096 N N . GLU A 1 401 ? 0.713 -20.443 -10.499 1.00 94.38 401 GLU A N 1
ATOM 3097 C CA . GLU A 1 401 ? 1.068 -21.262 -9.329 1.00 94.38 401 GLU A CA 1
ATOM 3098 C C . GLU A 1 401 ? 2.541 -21.687 -9.286 1.00 94.38 401 GLU A C 1
ATOM 3100 O O . GLU A 1 401 ? 3.015 -22.157 -8.255 1.00 94.38 401 GLU A O 1
ATOM 3105 N N . ARG A 1 402 ? 3.286 -21.490 -10.379 1.00 90.62 402 ARG A N 1
ATOM 3106 C CA . ARG A 1 402 ? 4.732 -21.742 -10.433 1.00 90.62 402 ARG A CA 1
ATOM 3107 C C . ARG A 1 402 ? 5.543 -20.608 -9.799 1.00 90.62 402 ARG A C 1
ATOM 3109 O O . ARG A 1 402 ? 6.694 -20.823 -9.427 1.00 90.62 402 ARG A O 1
ATOM 3116 N N . LEU A 1 403 ? 4.968 -19.409 -9.683 1.00 91.88 403 LEU A N 1
ATOM 3117 C CA . LEU A 1 403 ? 5.620 -18.237 -9.104 1.00 91.88 403 LEU A CA 1
ATOM 3118 C C . LEU A 1 403 ? 5.364 -18.203 -7.593 1.00 91.88 403 LEU A C 1
ATOM 3120 O O . LEU A 1 403 ? 4.444 -17.549 -7.131 1.00 91.88 403 LEU A O 1
ATOM 3124 N N . ILE A 1 404 ? 6.166 -18.889 -6.778 1.00 86.19 404 ILE A N 1
ATOM 3125 C CA . ILE A 1 404 ? 6.003 -18.811 -5.307 1.00 86.19 404 ILE A CA 1
ATOM 3126 C C . ILE A 1 404 ? 6.466 -17.464 -4.717 1.00 86.19 404 ILE A C 1
ATOM 3128 O O . ILE A 1 404 ? 6.286 -17.208 -3.526 1.00 86.19 404 ILE A O 1
ATOM 3132 N N . ARG A 1 405 ? 7.095 -16.618 -5.540 1.00 89.12 405 ARG A N 1
ATOM 3133 C CA . ARG A 1 405 ? 7.509 -15.250 -5.227 1.00 89.12 405 ARG A CA 1
ATOM 3134 C C . ARG A 1 405 ? 7.340 -14.372 -6.467 1.00 89.12 405 ARG A C 1
ATOM 3136 O O . ARG A 1 405 ? 7.443 -14.876 -7.582 1.00 89.12 405 ARG A O 1
ATOM 3143 N N . ALA A 1 406 ? 7.111 -13.074 -6.257 1.00 92.19 406 ALA A N 1
ATOM 3144 C CA . ALA A 1 406 ? 6.822 -12.093 -7.311 1.00 92.19 406 ALA A CA 1
ATOM 3145 C C . ALA A 1 406 ? 5.570 -12.430 -8.150 1.00 92.19 406 ALA A C 1
ATOM 3147 O O . ALA A 1 406 ? 5.396 -11.936 -9.262 1.00 92.19 406 ALA A O 1
ATOM 3148 N N . GLN A 1 407 ? 4.685 -13.278 -7.618 1.00 94.38 407 GLN A N 1
ATOM 3149 C CA . GLN A 1 407 ? 3.416 -13.639 -8.246 1.00 94.38 407 GLN A CA 1
ATOM 3150 C C . GLN A 1 407 ? 2.502 -12.438 -8.448 1.00 94.38 407 GLN A C 1
ATOM 3152 O O . GLN A 1 407 ? 1.753 -12.394 -9.418 1.00 94.38 407 GLN A O 1
ATOM 3157 N N . ASP A 1 408 ? 2.563 -11.485 -7.523 1.00 94.62 408 ASP A N 1
ATOM 3158 C CA . ASP A 1 408 ? 1.855 -10.219 -7.577 1.00 94.62 408 ASP A CA 1
ATOM 3159 C C . ASP A 1 408 ? 2.383 -9.369 -8.731 1.00 94.62 408 ASP A C 1
ATOM 3161 O O . ASP A 1 408 ? 1.590 -8.871 -9.520 1.00 94.62 408 ASP A O 1
ATOM 3165 N N . TYR A 1 409 ? 3.701 -9.329 -8.926 1.00 95.94 409 TYR A N 1
ATOM 3166 C CA . TYR A 1 409 ? 4.313 -8.580 -10.019 1.00 95.94 409 TYR A CA 1
ATOM 3167 C C . TYR A 1 409 ? 3.884 -9.079 -11.417 1.00 95.94 409 TYR A C 1
ATOM 3169 O O . TYR A 1 409 ? 3.472 -8.278 -12.255 1.00 95.94 409 TYR A O 1
ATOM 3177 N N . ASP A 1 410 ? 3.876 -10.400 -11.673 1.00 96.50 410 ASP A N 1
ATOM 3178 C CA . ASP A 1 410 ? 3.294 -10.954 -12.922 1.00 96.50 410 ASP A CA 1
ATOM 3179 C C . ASP A 1 410 ? 1.822 -10.553 -13.081 1.00 96.50 410 ASP A C 1
ATOM 3181 O O . ASP A 1 410 ? 1.362 -10.252 -14.186 1.00 96.50 410 ASP A O 1
ATOM 3185 N N . TYR A 1 411 ? 1.081 -10.557 -11.974 1.00 96.44 411 TYR A N 1
ATOM 3186 C CA . TYR A 1 411 ? -0.342 -10.259 -11.963 1.00 96.44 411 TYR A CA 1
ATOM 3187 C C . TYR A 1 411 ? -0.626 -8.797 -12.318 1.00 96.44 411 TYR A C 1
ATOM 3189 O O . TYR A 1 411 ? -1.471 -8.520 -13.174 1.00 96.44 411 TYR A O 1
ATOM 3197 N N . TRP A 1 412 ? 0.111 -7.861 -11.718 1.00 96.00 412 TRP A N 1
ATOM 3198 C CA . TRP A 1 412 ? -0.040 -6.430 -11.967 1.00 96.00 412 TRP A CA 1
ATOM 3199 C C . TRP A 1 412 ? 0.339 -6.059 -13.394 1.00 96.00 412 TRP A C 1
ATOM 3201 O O . TRP A 1 412 ? -0.443 -5.373 -14.049 1.00 96.00 412 TRP A O 1
ATOM 3211 N N . ILE A 1 413 ? 1.440 -6.602 -13.929 1.00 96.31 413 ILE A N 1
ATOM 3212 C CA . ILE A 1 413 ? 1.827 -6.396 -15.335 1.00 96.31 413 ILE A CA 1
ATOM 3213 C C . ILE A 1 413 ? 0.691 -6.817 -16.279 1.00 96.31 413 ILE A C 1
ATOM 3215 O O . ILE A 1 413 ? 0.362 -6.093 -17.220 1.00 96.31 413 ILE A O 1
ATOM 3219 N N . ARG A 1 414 ? 0.040 -7.963 -16.025 1.00 96.38 414 ARG A N 1
ATOM 3220 C CA . ARG A 1 414 ? -1.090 -8.429 -16.848 1.00 96.38 414 ARG A CA 1
ATOM 3221 C C . ARG A 1 414 ? -2.313 -7.516 -16.767 1.00 96.38 414 ARG A C 1
ATOM 3223 O O . ARG A 1 414 ? -2.984 -7.336 -17.783 1.00 96.38 414 ARG A O 1
ATOM 3230 N N . ILE A 1 415 ? -2.609 -6.958 -15.592 1.00 96.12 415 ILE A N 1
ATOM 3231 C CA . ILE A 1 415 ? -3.733 -6.028 -15.407 1.00 96.12 415 ILE A CA 1
ATOM 3232 C C . ILE A 1 415 ? -3.437 -4.686 -16.075 1.00 96.12 415 ILE A C 1
ATOM 3234 O O . ILE A 1 415 ? -4.231 -4.246 -16.904 1.00 96.12 415 ILE A O 1
ATOM 3238 N N . VAL A 1 416 ? -2.290 -4.075 -15.769 1.00 94.31 416 VAL A N 1
ATOM 3239 C CA . VAL A 1 416 ? -1.865 -2.773 -16.312 1.00 94.31 416 VAL A CA 1
ATOM 3240 C C . VAL A 1 416 ? -1.790 -2.796 -17.836 1.00 94.31 416 VAL A C 1
ATOM 3242 O O . VAL A 1 416 ? -2.153 -1.825 -18.493 1.00 94.31 416 VAL A O 1
ATOM 3245 N N . HIS A 1 417 ? -1.384 -3.925 -18.420 1.00 93.25 417 HIS A N 1
ATOM 3246 C CA . HIS A 1 417 ? -1.338 -4.088 -19.869 1.00 93.25 417 HIS A CA 1
ATOM 3247 C C . HIS A 1 417 ? -2.720 -3.992 -20.548 1.00 93.25 417 HIS A C 1
ATOM 3249 O O . HIS A 1 417 ? -2.797 -3.669 -21.734 1.00 93.25 417 HIS A O 1
ATOM 3255 N N . ARG A 1 418 ? -3.815 -4.282 -19.832 1.00 92.44 418 ARG A N 1
ATOM 3256 C CA . ARG A 1 418 ? -5.172 -4.353 -20.407 1.00 92.44 418 ARG A CA 1
ATOM 3257 C C . ARG A 1 418 ? -6.139 -3.302 -19.891 1.00 92.44 418 ARG A C 1
ATOM 3259 O O . ARG A 1 418 ? -7.123 -3.008 -20.567 1.00 92.44 418 ARG A O 1
ATOM 3266 N N . TYR A 1 419 ? -5.894 -2.766 -18.703 1.00 93.56 419 TYR A N 1
ATOM 3267 C CA . TYR A 1 419 ? -6.836 -1.903 -18.016 1.00 93.56 419 TYR A CA 1
ATOM 3268 C C . TYR A 1 419 ? -6.146 -0.670 -17.436 1.00 93.56 419 TYR A C 1
ATOM 3270 O O . TYR A 1 419 ? -5.031 -0.775 -16.925 1.00 93.56 419 TYR A O 1
ATOM 3278 N N . PRO A 1 420 ? -6.834 0.488 -17.427 1.00 91.56 420 PRO A N 1
ATOM 3279 C CA . PRO A 1 420 ? -6.385 1.618 -16.633 1.00 91.56 420 PRO A CA 1
ATOM 3280 C C . PRO A 1 420 ? -6.411 1.248 -15.147 1.00 91.56 420 PRO A C 1
ATOM 3282 O O . PRO A 1 420 ? -7.230 0.436 -14.706 1.00 91.56 420 PRO A O 1
ATOM 3285 N N . VAL A 1 421 ? -5.538 1.882 -14.377 1.00 92.31 421 VAL A N 1
ATOM 3286 C CA . VAL A 1 421 ? -5.465 1.746 -12.921 1.00 92.31 421 VAL A CA 1
ATOM 3287 C C . VAL A 1 421 ? -5.680 3.107 -12.281 1.00 92.31 421 VAL A C 1
ATOM 3289 O O . VAL A 1 421 ? -5.443 4.134 -12.917 1.00 92.31 421 VAL A O 1
ATOM 3292 N N . ILE A 1 422 ? -6.123 3.117 -11.030 1.00 90.44 422 ILE A N 1
ATOM 3293 C CA . ILE A 1 422 ? -6.262 4.348 -10.250 1.00 90.44 422 ILE A CA 1
ATOM 3294 C C . ILE A 1 422 ? -5.565 4.212 -8.897 1.00 90.44 422 ILE A C 1
ATOM 3296 O O . ILE A 1 422 ? -5.449 3.118 -8.344 1.00 90.44 422 ILE A O 1
ATOM 3300 N N . ALA A 1 423 ? -5.116 5.339 -8.361 1.00 89.50 423 ALA A N 1
ATOM 3301 C CA . ALA A 1 423 ? -4.531 5.447 -7.034 1.00 89.50 423 ALA A CA 1
ATOM 3302 C C . ALA A 1 423 ? -5.493 6.182 -6.094 1.00 89.50 423 ALA A C 1
ATOM 3304 O O . ALA A 1 423 ? -6.204 7.094 -6.514 1.00 89.50 423 ALA A O 1
ATOM 3305 N N . ALA A 1 424 ? -5.497 5.803 -4.818 1.00 85.31 424 ALA A N 1
ATOM 3306 C CA . ALA A 1 424 ? -6.106 6.584 -3.749 1.00 85.31 424 ALA A CA 1
ATOM 3307 C C . ALA A 1 424 ? -5.031 7.024 -2.756 1.00 85.31 424 ALA A C 1
ATOM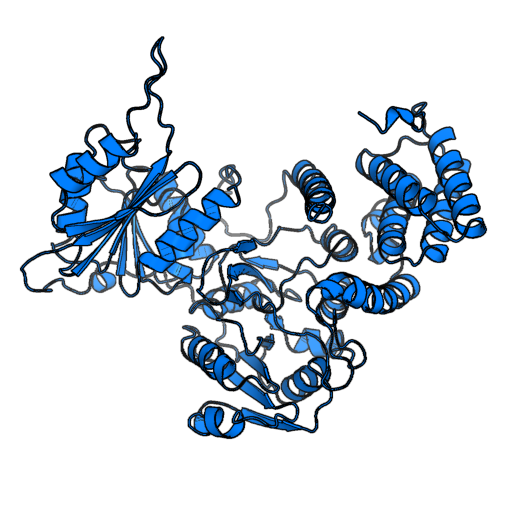 3309 O O . ALA A 1 424 ? -4.377 6.186 -2.132 1.00 85.31 424 ALA A O 1
ATOM 3310 N N . ASP A 1 425 ? -4.898 8.336 -2.572 1.00 83.88 425 ASP A N 1
ATOM 3311 C CA . ASP A 1 425 ? -4.059 8.972 -1.550 1.00 83.88 425 ASP A CA 1
ATOM 3312 C C . ASP A 1 425 ? -4.668 8.770 -0.144 1.00 83.88 425 ASP A C 1
ATOM 3314 O O . ASP A 1 425 ? -5.178 9.695 0.489 1.00 83.88 425 ASP A O 1
ATOM 3318 N N . TYR A 1 426 ? -4.716 7.508 0.298 1.00 88.25 426 TYR A N 1
ATOM 3319 C CA . TYR A 1 426 ? -5.308 7.073 1.561 1.00 88.25 426 TYR A CA 1
ATOM 3320 C C . TYR A 1 426 ? -4.567 5.869 2.141 1.00 88.25 426 TYR A C 1
ATOM 3322 O O . TYR A 1 426 ? -4.364 4.863 1.455 1.00 88.25 426 TYR A O 1
ATOM 3330 N N . LEU A 1 427 ? -4.197 5.934 3.421 1.00 91.38 427 LEU A N 1
ATOM 3331 C CA . LEU A 1 427 ? -3.551 4.815 4.107 1.00 91.38 427 LEU A CA 1
ATOM 3332 C C . LEU A 1 427 ? -4.551 3.680 4.311 1.00 91.38 427 LEU A C 1
ATOM 3334 O O . LEU A 1 427 ? -5.653 3.880 4.811 1.00 91.38 427 LEU A O 1
ATOM 3338 N N . CYS A 1 428 ? -4.168 2.470 3.919 1.00 93.12 428 CYS A N 1
ATOM 3339 C CA . CYS A 1 428 ? -5.089 1.335 3.898 1.00 93.12 428 CYS A CA 1
ATOM 3340 C C . CYS A 1 428 ? -4.607 0.110 4.669 1.00 93.12 428 CYS A C 1
ATOM 3342 O O . CYS A 1 428 ? -5.424 -0.761 4.972 1.00 93.12 428 CYS A O 1
ATOM 3344 N N . ALA A 1 429 ? -3.317 0.015 4.981 1.00 94.50 429 ALA A N 1
ATOM 3345 C CA . ALA A 1 429 ? -2.778 -1.134 5.692 1.00 94.50 429 ALA A CA 1
ATOM 3346 C C . ALA A 1 429 ? -1.456 -0.822 6.394 1.00 94.50 429 ALA A C 1
ATOM 3348 O O . ALA A 1 429 ? -0.662 -0.008 5.917 1.00 94.50 429 ALA A O 1
ATOM 3349 N N . PHE A 1 430 ? -1.211 -1.555 7.474 1.00 94.88 430 PHE A N 1
ATOM 3350 C CA . PHE A 1 430 ? 0.124 -1.850 7.961 1.00 94.88 430 PHE A CA 1
ATOM 3351 C C . PHE A 1 430 ? 0.635 -3.125 7.306 1.00 94.88 430 PHE A C 1
ATOM 3353 O O . PHE A 1 430 ? -0.033 -4.160 7.353 1.00 94.88 430 PHE A O 1
ATOM 3360 N N . TYR A 1 431 ? 1.835 -3.036 6.752 1.00 93.62 431 TYR A N 1
ATOM 3361 C CA . TYR A 1 431 ? 2.600 -4.156 6.245 1.00 93.62 431 TYR A CA 1
ATOM 3362 C C . TYR A 1 431 ? 3.735 -4.486 7.196 1.00 93.62 431 TYR A C 1
ATOM 3364 O O . TYR A 1 431 ? 4.586 -3.637 7.477 1.00 93.62 431 TYR A O 1
ATOM 3372 N N . PHE A 1 432 ? 3.768 -5.721 7.674 1.00 91.12 432 PHE A N 1
ATOM 3373 C CA . PHE A 1 432 ? 4.759 -6.127 8.659 1.00 91.12 432 PHE A CA 1
ATOM 3374 C C . PHE A 1 432 ? 6.019 -6.670 7.984 1.00 91.12 432 PHE A C 1
ATOM 3376 O O . PHE A 1 432 ? 6.017 -7.703 7.310 1.00 91.12 432 PHE A O 1
ATOM 3383 N N . GLN A 1 433 ? 7.159 -6.028 8.227 1.00 85.44 433 GLN A N 1
ATOM 3384 C CA . GLN A 1 433 ? 8.457 -6.588 7.869 1.00 85.44 433 GLN A CA 1
ATOM 3385 C C . GLN A 1 433 ? 8.886 -7.617 8.910 1.00 85.44 433 GLN A C 1
ATOM 3387 O O . GLN A 1 433 ? 8.991 -7.322 10.094 1.00 85.44 433 GLN A O 1
ATOM 3392 N N . HIS A 1 434 ? 9.137 -8.837 8.440 1.00 80.75 434 HIS A N 1
ATOM 3393 C CA . HIS A 1 434 ? 9.583 -9.947 9.277 1.00 80.75 434 HIS A CA 1
ATOM 3394 C C . HIS A 1 434 ? 10.984 -10.374 8.855 1.00 80.75 434 HIS A C 1
ATOM 3396 O O . HIS A 1 434 ? 11.274 -10.440 7.651 1.00 80.75 434 HIS A O 1
ATOM 3402 N N . THR A 1 435 ? 11.795 -10.753 9.838 1.00 78.81 435 THR A N 1
ATOM 3403 C CA . THR A 1 435 ? 13.163 -11.272 9.668 1.00 78.81 435 THR A CA 1
ATOM 3404 C C . THR A 1 435 ? 13.212 -12.793 9.492 1.00 78.81 435 THR A C 1
ATOM 3406 O O . THR A 1 435 ? 14.263 -13.342 9.173 1.00 78.81 435 THR A O 1
ATOM 3409 N N . GLY A 1 436 ? 12.077 -13.479 9.664 1.00 76.88 436 GLY A N 1
ATOM 3410 C CA . GLY A 1 436 ? 11.970 -14.927 9.502 1.00 76.88 436 GLY A CA 1
ATOM 3411 C C . GLY A 1 436 ? 12.220 -15.421 8.072 1.00 76.88 436 GLY A C 1
ATOM 3412 O O . GLY A 1 436 ? 12.158 -14.666 7.094 1.00 76.88 436 GLY A O 1
ATOM 3413 N N . ALA A 1 437 ? 12.461 -16.730 7.959 1.00 78.56 437 ALA A N 1
ATOM 3414 C CA . ALA A 1 437 ? 12.656 -17.404 6.680 1.00 78.56 437 ALA A CA 1
ATOM 3415 C C . ALA A 1 437 ? 11.457 -17.201 5.732 1.00 78.56 437 ALA A C 1
ATOM 3417 O O . ALA A 1 437 ? 10.301 -17.084 6.147 1.00 78.56 437 ALA A O 1
ATOM 3418 N N . ARG A 1 438 ? 11.744 -17.159 4.431 1.00 80.50 438 ARG A N 1
ATOM 3419 C CA . ARG A 1 438 ? 10.777 -16.950 3.346 1.00 80.50 438 ARG A CA 1
ATOM 3420 C C . ARG A 1 438 ? 10.743 -18.169 2.425 1.00 80.50 438 ARG A C 1
ATOM 3422 O O . ARG A 1 438 ? 11.671 -18.966 2.426 1.00 80.50 438 ARG A O 1
ATOM 3429 N N . GLY A 1 439 ? 9.700 -18.280 1.605 1.00 73.62 439 GLY A N 1
ATOM 3430 C CA . GLY A 1 439 ? 9.566 -19.342 0.604 1.00 73.62 439 GLY A CA 1
ATOM 3431 C C . GLY A 1 439 ? 8.507 -20.383 0.957 1.00 73.62 439 GLY A C 1
ATOM 3432 O O . GLY A 1 439 ? 7.692 -20.178 1.856 1.00 73.62 439 GLY A O 1
ATOM 3433 N N . SER A 1 440 ? 8.491 -21.473 0.192 1.00 74.62 440 SER A N 1
ATOM 3434 C CA . SER A 1 440 ? 7.573 -22.594 0.419 1.00 74.62 440 SER A CA 1
ATOM 3435 C C . SER A 1 440 ? 8.113 -23.538 1.496 1.00 74.62 440 SER A C 1
ATOM 3437 O O . SER A 1 440 ? 9.271 -23.441 1.898 1.00 74.62 440 SER A O 1
ATOM 3439 N N . SER A 1 441 ? 7.293 -24.499 1.921 1.00 74.25 441 SER A N 1
ATOM 3440 C CA . SER A 1 441 ? 7.707 -25.567 2.839 1.00 74.25 441 SER A CA 1
ATOM 3441 C C . SER A 1 441 ? 8.881 -26.414 2.313 1.00 74.25 441 SER A C 1
ATOM 3443 O O . SER A 1 441 ? 9.633 -26.961 3.115 1.00 74.25 441 SER A O 1
ATOM 3445 N N . PHE A 1 442 ? 9.074 -26.488 0.989 1.00 74.12 442 PHE A N 1
ATOM 3446 C CA . PHE A 1 442 ? 10.117 -27.293 0.338 1.00 74.12 442 PHE A CA 1
ATOM 3447 C C . PHE A 1 442 ? 11.292 -26.468 -0.236 1.00 74.12 442 PHE A C 1
ATOM 3449 O O . PHE A 1 442 ? 12.288 -27.054 -0.650 1.00 74.12 442 PHE A O 1
ATOM 3456 N N . ASP A 1 443 ? 11.200 -25.131 -0.263 1.00 78.44 443 ASP A N 1
ATOM 3457 C CA . ASP A 1 443 ? 12.268 -24.203 -0.699 1.00 78.44 443 ASP A CA 1
ATOM 3458 C C . ASP A 1 443 ? 12.267 -22.957 0.203 1.00 78.44 443 ASP A C 1
ATOM 3460 O O . ASP A 1 443 ? 11.921 -21.849 -0.223 1.00 78.44 443 ASP A O 1
ATOM 3464 N N . SER A 1 444 ? 12.586 -23.161 1.485 1.00 81.56 444 SER A N 1
ATOM 3465 C CA . SER A 1 444 ? 12.725 -22.088 2.472 1.00 81.56 444 SER A CA 1
ATOM 3466 C C . SER A 1 444 ? 14.122 -21.463 2.422 1.00 81.56 444 SER A C 1
ATOM 3468 O O . SER A 1 444 ? 15.119 -22.185 2.364 1.00 81.56 444 SER A O 1
ATOM 3470 N N . PHE A 1 445 ? 14.221 -20.139 2.521 1.00 81.56 445 PHE A N 1
ATOM 3471 C CA . PHE A 1 445 ? 15.485 -19.403 2.493 1.00 81.56 445 PHE A CA 1
ATOM 3472 C C . PHE A 1 445 ? 15.494 -18.221 3.469 1.00 81.56 445 PHE A C 1
ATOM 3474 O O . PHE A 1 445 ? 14.454 -17.677 3.836 1.00 81.56 445 PHE A O 1
ATOM 3481 N N . ASP A 1 446 ? 16.694 -17.812 3.876 1.00 85.38 446 ASP A N 1
ATOM 3482 C CA . ASP A 1 446 ? 16.904 -16.680 4.779 1.00 85.38 446 ASP A CA 1
ATOM 3483 C C . ASP A 1 446 ? 16.516 -15.332 4.143 1.00 85.38 446 ASP A C 1
ATOM 3485 O O . ASP A 1 446 ? 16.678 -15.134 2.935 1.00 85.38 446 ASP A O 1
ATOM 3489 N N . VAL A 1 447 ? 16.054 -14.380 4.960 1.00 81.56 447 VAL A N 1
ATOM 3490 C CA . VAL A 1 447 ? 15.616 -13.051 4.506 1.00 81.56 447 VAL A CA 1
ATOM 3491 C C . VAL A 1 447 ? 16.698 -12.293 3.719 1.00 81.56 447 VAL A C 1
ATOM 3493 O O . VAL A 1 447 ? 16.375 -11.586 2.762 1.00 81.56 447 VAL A O 1
ATOM 3496 N N . SER A 1 448 ? 17.984 -12.510 4.017 1.00 84.81 448 SER A N 1
ATOM 3497 C CA . SER A 1 448 ? 19.112 -11.917 3.278 1.00 84.81 448 SER A CA 1
ATOM 3498 C C . SER A 1 448 ? 19.138 -12.304 1.792 1.00 84.81 448 SER A C 1
ATOM 3500 O O . SER A 1 448 ? 19.604 -11.531 0.950 1.00 84.81 448 SER A O 1
ATOM 3502 N N . ASN A 1 449 ? 18.566 -13.461 1.438 1.00 86.00 449 ASN A N 1
ATOM 3503 C CA . ASN A 1 449 ? 18.509 -13.973 0.067 1.00 86.00 449 ASN A CA 1
ATOM 3504 C C . ASN A 1 449 ? 17.256 -13.536 -0.706 1.00 86.00 449 ASN A C 1
ATOM 3506 O O . ASN A 1 449 ? 17.117 -13.893 -1.878 1.00 86.00 449 ASN A O 1
ATOM 3510 N N . VAL A 1 450 ? 16.360 -12.744 -0.101 1.00 85.12 450 VAL A N 1
ATOM 3511 C CA . VAL A 1 450 ? 15.097 -12.312 -0.726 1.00 85.12 450 VAL A CA 1
ATOM 3512 C C . VAL A 1 450 ? 15.308 -11.671 -2.090 1.00 85.12 450 VAL A C 1
ATOM 3514 O O . VAL A 1 450 ? 14.631 -12.065 -3.031 1.00 85.12 450 VAL A O 1
ATOM 3517 N N . ALA A 1 451 ? 16.250 -10.738 -2.229 1.00 86.38 451 ALA A N 1
ATOM 3518 C CA . ALA A 1 451 ? 16.466 -10.065 -3.511 1.00 86.38 451 ALA A CA 1
ATOM 3519 C C . ALA A 1 451 ? 16.963 -11.026 -4.596 1.00 86.38 451 ALA A C 1
ATOM 3521 O O . ALA A 1 451 ? 16.470 -10.991 -5.719 1.00 86.38 451 ALA A O 1
ATOM 3522 N N . LYS A 1 452 ? 17.892 -11.926 -4.247 1.00 88.69 452 LYS A N 1
ATOM 3523 C CA . LYS A 1 452 ? 18.403 -12.936 -5.180 1.00 88.69 452 LYS A CA 1
ATOM 3524 C C . LYS A 1 452 ? 17.282 -13.869 -5.641 1.00 88.69 452 LYS A C 1
ATOM 3526 O O . LYS A 1 452 ? 17.125 -14.079 -6.837 1.00 88.69 452 LYS A O 1
ATOM 3531 N N . LYS A 1 453 ? 16.479 -14.382 -4.705 1.00 88.50 453 LYS A N 1
ATOM 3532 C CA . LYS A 1 453 ? 15.342 -15.252 -5.023 1.00 88.50 453 LYS A CA 1
ATOM 3533 C C . LYS A 1 453 ? 14.275 -14.512 -5.830 1.00 88.50 453 LYS A C 1
ATOM 3535 O O . LYS A 1 453 ? 13.801 -15.058 -6.814 1.00 88.50 453 LYS A O 1
ATOM 3540 N N . THR A 1 454 ? 13.926 -13.270 -5.485 1.00 90.75 454 THR A N 1
ATOM 3541 C CA . THR A 1 454 ? 12.998 -12.449 -6.286 1.00 90.75 454 THR A CA 1
ATOM 3542 C C . THR A 1 454 ? 13.494 -12.306 -7.728 1.00 90.75 454 THR A C 1
ATOM 3544 O O . THR A 1 454 ? 12.715 -12.524 -8.651 1.00 90.75 454 THR A O 1
ATOM 3547 N N . LEU A 1 455 ? 14.790 -12.046 -7.932 1.00 92.12 455 LEU A N 1
ATOM 3548 C CA . LEU A 1 455 ? 15.392 -11.925 -9.262 1.00 92.12 455 LEU A CA 1
ATOM 3549 C C . LEU A 1 455 ? 15.240 -13.200 -10.111 1.00 92.12 455 LEU A C 1
ATOM 3551 O O . LEU A 1 455 ? 15.033 -13.112 -11.320 1.00 92.12 455 LEU A O 1
ATOM 3555 N N . GLU A 1 456 ? 15.327 -14.384 -9.497 1.00 92.69 456 GLU A N 1
ATOM 3556 C CA . GLU A 1 456 ? 15.114 -15.667 -10.184 1.00 92.69 456 GLU A CA 1
ATOM 3557 C C . GLU A 1 456 ? 13.685 -15.781 -10.742 1.00 92.69 456 GLU A C 1
ATOM 3559 O O . GLU A 1 456 ? 13.513 -16.195 -11.889 1.00 92.69 456 GLU A O 1
ATOM 3564 N N . TYR A 1 457 ? 12.668 -15.352 -9.986 1.00 93.81 457 TYR A N 1
ATOM 3565 C CA . TYR A 1 457 ? 11.278 -15.329 -10.463 1.00 93.81 457 TYR A CA 1
ATOM 3566 C C . TYR A 1 457 ? 11.037 -14.211 -11.474 1.00 93.81 457 TYR A C 1
ATOM 3568 O O . TYR A 1 457 ? 10.392 -14.442 -12.496 1.00 93.81 457 TYR A O 1
ATOM 3576 N N . GLU A 1 458 ? 11.610 -13.026 -11.261 1.00 95.62 458 GLU A N 1
ATOM 3577 C CA . GLU A 1 458 ? 11.513 -11.935 -12.231 1.00 95.62 458 GLU A CA 1
ATOM 3578 C C . GLU A 1 458 ? 12.112 -12.310 -13.590 1.00 95.62 458 GLU A C 1
ATOM 3580 O O . GLU A 1 458 ? 11.575 -11.900 -14.612 1.00 95.62 458 GLU A O 1
ATOM 3585 N N . ARG A 1 459 ? 13.155 -13.148 -13.653 1.00 95.81 459 ARG A N 1
ATOM 3586 C CA . ARG A 1 459 ? 13.649 -13.684 -14.937 1.00 95.81 459 ARG A CA 1
ATOM 3587 C C . ARG A 1 459 ? 12.575 -14.452 -15.697 1.00 95.81 459 ARG A C 1
ATOM 3589 O O . ARG A 1 459 ? 12.438 -14.255 -16.898 1.00 95.81 459 ARG A O 1
ATOM 3596 N N . ILE A 1 460 ? 11.810 -15.295 -15.004 1.00 95.75 460 ILE A N 1
ATOM 3597 C CA . ILE A 1 460 ? 10.723 -16.084 -15.603 1.00 95.75 460 ILE A CA 1
ATOM 3598 C C . ILE A 1 460 ? 9.613 -15.150 -16.099 1.00 95.75 460 ILE A C 1
ATOM 3600 O O . ILE A 1 460 ? 9.125 -15.294 -17.220 1.00 95.75 460 ILE A O 1
ATOM 3604 N N . ILE A 1 461 ? 9.241 -14.165 -15.276 1.00 97.06 461 ILE A N 1
ATOM 3605 C CA . ILE A 1 461 ? 8.202 -13.182 -15.604 1.00 97.06 461 ILE A CA 1
ATOM 3606 C C . ILE A 1 461 ? 8.624 -12.359 -16.823 1.00 97.06 461 ILE A C 1
ATOM 3608 O O . ILE A 1 461 ? 7.869 -12.250 -17.786 1.00 97.06 461 ILE A O 1
ATOM 3612 N N . PHE A 1 462 ? 9.838 -11.811 -16.819 1.00 97.44 462 PHE A N 1
ATOM 3613 C CA . PHE A 1 462 ? 10.285 -10.891 -17.860 1.00 97.44 462 PHE A CA 1
ATOM 3614 C C . PHE A 1 462 ? 10.704 -11.582 -19.157 1.00 97.44 462 PHE A C 1
ATOM 3616 O O . PHE A 1 462 ? 10.602 -10.962 -20.213 1.00 97.44 462 PHE A O 1
ATOM 3623 N N . ASP A 1 463 ? 11.073 -12.864 -19.118 1.00 97.12 463 ASP A N 1
ATOM 3624 C CA . ASP A 1 463 ? 11.178 -13.690 -20.323 1.00 97.12 463 ASP A CA 1
ATOM 3625 C C . ASP A 1 463 ? 9.816 -13.798 -21.029 1.00 97.12 463 ASP A C 1
ATOM 3627 O O . ASP A 1 463 ? 9.684 -13.452 -22.206 1.00 97.12 463 ASP A O 1
ATOM 3631 N N . LYS A 1 464 ? 8.766 -14.152 -20.275 1.00 95.62 464 LYS A N 1
ATOM 3632 C CA . LYS A 1 464 ? 7.384 -14.193 -20.773 1.00 95.62 464 LYS A CA 1
ATOM 3633 C C . LYS A 1 464 ? 6.914 -12.821 -21.260 1.00 95.62 464 LYS A C 1
ATOM 3635 O O . LYS A 1 464 ? 6.324 -12.735 -22.336 1.00 95.62 464 LYS A O 1
ATOM 3640 N N . VAL A 1 465 ? 7.160 -11.748 -20.505 1.00 96.25 465 VAL A N 1
ATOM 3641 C CA . VAL A 1 465 ? 6.771 -10.377 -20.889 1.00 96.25 465 VAL A CA 1
ATOM 3642 C C . VAL A 1 465 ? 7.448 -9.959 -22.189 1.00 96.25 465 VAL A C 1
ATOM 3644 O O . VAL A 1 465 ? 6.762 -9.485 -23.090 1.00 96.25 465 VAL A O 1
ATOM 3647 N N . TYR A 1 466 ? 8.760 -10.177 -22.328 1.00 97.25 466 TYR A N 1
ATOM 3648 C CA . TYR A 1 466 ? 9.500 -9.803 -23.535 1.00 97.25 466 TYR A CA 1
ATOM 3649 C C . TYR A 1 466 ? 8.960 -10.504 -24.788 1.00 97.25 466 TYR A C 1
ATOM 3651 O O . TYR A 1 466 ? 8.869 -9.891 -25.852 1.00 97.25 466 TYR A O 1
ATOM 3659 N N . GLN A 1 467 ? 8.571 -11.776 -24.657 1.00 96.00 467 GLN A N 1
ATOM 3660 C CA . GLN A 1 467 ? 8.039 -12.575 -25.763 1.00 96.00 467 GLN A CA 1
ATOM 3661 C C . GLN A 1 467 ? 6.572 -12.266 -26.096 1.00 96.00 467 GLN A C 1
ATOM 3663 O O . GLN A 1 467 ? 6.172 -12.395 -27.251 1.00 96.00 467 GLN A O 1
ATOM 3668 N N . SER A 1 468 ? 5.757 -11.895 -25.102 1.00 94.00 468 SER A N 1
ATOM 3669 C CA . SER A 1 468 ? 4.298 -11.778 -25.263 1.00 94.00 468 SER A CA 1
ATOM 3670 C C . SER A 1 468 ? 3.781 -10.348 -25.397 1.00 94.00 468 SER A C 1
ATOM 3672 O O . SER A 1 468 ? 2.731 -10.148 -26.007 1.00 94.00 468 SER A O 1
ATOM 3674 N N . ILE A 1 469 ? 4.497 -9.353 -24.866 1.00 94.56 469 ILE A N 1
ATOM 3675 C CA . ILE A 1 469 ? 4.081 -7.950 -24.902 1.00 94.56 469 ILE A CA 1
ATOM 3676 C C . ILE A 1 469 ? 4.922 -7.209 -25.950 1.00 94.56 469 ILE A C 1
ATOM 3678 O O . ILE A 1 469 ? 6.128 -7.010 -25.757 1.00 94.56 469 ILE A O 1
ATOM 3682 N N . PRO A 1 470 ? 4.321 -6.773 -27.074 1.00 94.94 470 PRO A N 1
ATOM 3683 C CA . PRO A 1 470 ? 5.050 -6.030 -28.090 1.00 94.94 470 PRO A CA 1
ATOM 3684 C C . PRO A 1 470 ? 5.517 -4.681 -27.537 1.00 94.94 470 PRO A C 1
ATOM 3686 O O . PRO A 1 470 ? 4.874 -4.092 -26.667 1.00 94.94 470 PRO A O 1
ATOM 3689 N N . LEU A 1 471 ? 6.616 -4.157 -28.089 1.00 95.38 471 LEU A N 1
ATOM 3690 C CA . LEU A 1 471 ? 7.211 -2.891 -27.645 1.00 95.38 471 LEU A CA 1
ATOM 3691 C C . LEU A 1 471 ? 6.182 -1.751 -27.613 1.00 95.38 471 LEU A C 1
ATOM 3693 O O . LEU A 1 471 ? 6.137 -0.999 -26.652 1.00 95.38 471 LEU A O 1
ATOM 3697 N N . SER A 1 472 ? 5.308 -1.667 -28.615 1.00 93.69 472 SER A N 1
ATOM 3698 C CA . SER A 1 472 ? 4.265 -0.643 -28.691 1.00 93.69 472 SER A CA 1
ATOM 3699 C C . SER A 1 472 ? 3.173 -0.748 -27.630 1.00 93.69 472 SER A C 1
ATOM 3701 O O . SER A 1 472 ? 2.516 0.250 -27.352 1.00 93.69 472 SER A O 1
ATOM 3703 N N . ALA A 1 473 ? 2.958 -1.926 -27.044 1.00 91.62 473 ALA A N 1
ATOM 3704 C CA . ALA A 1 473 ? 2.028 -2.083 -25.933 1.00 91.62 473 ALA A CA 1
ATOM 3705 C C . ALA A 1 473 ? 2.699 -1.836 -24.576 1.00 91.62 473 ALA A C 1
ATOM 3707 O O . ALA A 1 473 ? 2.045 -1.372 -23.650 1.00 91.62 473 ALA A O 1
ATOM 3708 N N . ALA A 1 474 ? 3.998 -2.126 -24.464 1.00 92.19 474 ALA A N 1
ATOM 3709 C CA . ALA A 1 474 ? 4.802 -1.747 -23.303 1.00 92.19 474 ALA A CA 1
ATOM 3710 C C . ALA A 1 474 ? 5.038 -0.226 -23.238 1.00 92.19 474 ALA A C 1
ATOM 3712 O O . ALA A 1 474 ? 5.075 0.347 -22.153 1.00 92.19 474 ALA A O 1
ATOM 3713 N N . PHE A 1 475 ? 5.162 0.415 -24.405 1.00 93.19 475 PHE A N 1
ATOM 3714 C CA . PHE A 1 475 ? 5.433 1.840 -24.576 1.00 93.19 475 PHE A CA 1
ATOM 3715 C C . PHE A 1 475 ? 4.460 2.430 -25.614 1.00 93.19 475 PHE A C 1
ATOM 3717 O O . PHE A 1 475 ? 4.787 2.487 -26.806 1.00 93.19 475 PHE A O 1
ATOM 3724 N N . PRO A 1 476 ? 3.260 2.884 -25.195 1.00 89.75 476 PRO A N 1
ATOM 3725 C CA . PRO A 1 476 ? 2.222 3.399 -26.099 1.00 89.75 476 PRO A CA 1
ATOM 3726 C C . PRO A 1 476 ? 2.683 4.548 -27.009 1.00 89.75 476 PRO A C 1
ATOM 3728 O O . PRO A 1 476 ? 2.183 4.711 -28.127 1.00 89.75 476 PRO A O 1
ATOM 3731 N N . SER A 1 477 ? 3.686 5.313 -26.566 1.00 89.31 477 SER A N 1
ATOM 3732 C CA . SER A 1 477 ? 4.335 6.379 -27.337 1.00 89.31 477 SER A CA 1
ATOM 3733 C C . SER A 1 477 ? 4.877 5.897 -28.690 1.00 89.31 477 SER A C 1
ATOM 3735 O O . SER A 1 477 ? 4.816 6.645 -29.667 1.00 89.31 477 SER A O 1
ATOM 3737 N N . VAL A 1 478 ? 5.335 4.643 -28.791 1.00 92.75 478 VAL A N 1
ATOM 3738 C CA . VAL A 1 478 ? 5.867 4.063 -30.035 1.00 92.75 478 VAL A CA 1
ATOM 3739 C C . VAL A 1 478 ? 4.804 4.062 -31.132 1.00 92.75 478 VAL A C 1
ATOM 3741 O O . VAL A 1 478 ? 5.051 4.576 -32.221 1.00 92.75 478 VAL A O 1
ATOM 3744 N N . SER A 1 479 ? 3.599 3.563 -30.841 1.00 90.88 479 SER A N 1
ATOM 3745 C CA . SER A 1 479 ? 2.483 3.601 -31.799 1.00 90.88 479 SER A CA 1
ATOM 3746 C C . SER A 1 479 ? 1.933 5.010 -31.995 1.00 90.88 479 SER A C 1
ATOM 3748 O O . SER A 1 479 ? 1.563 5.373 -33.108 1.00 90.88 479 SER A O 1
ATOM 3750 N N . LYS A 1 480 ? 1.866 5.804 -30.919 1.00 88.88 480 L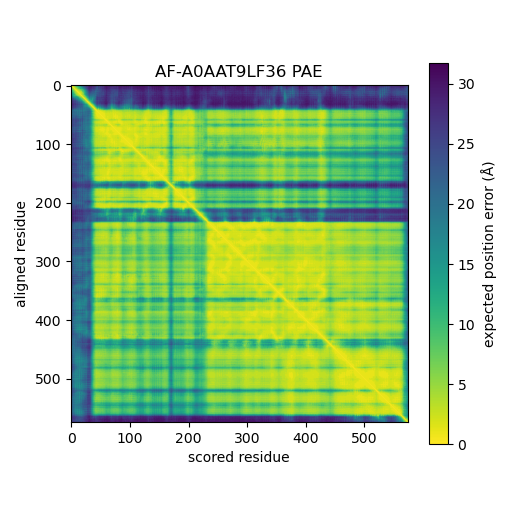YS A N 1
ATOM 3751 C CA . LYS A 1 480 ? 1.283 7.153 -30.928 1.00 88.88 480 LYS A CA 1
ATOM 3752 C C . LYS A 1 480 ? 2.049 8.116 -31.831 1.00 88.88 480 LYS A C 1
ATOM 3754 O O . LYS A 1 480 ? 1.428 8.907 -32.534 1.00 88.88 480 LYS A O 1
ATOM 3759 N N . TYR A 1 481 ? 3.380 8.061 -31.802 1.00 89.31 481 TYR A N 1
ATOM 3760 C CA . TYR A 1 481 ? 4.232 8.980 -32.558 1.00 89.31 481 TYR A CA 1
ATOM 3761 C C . TYR A 1 481 ? 4.847 8.352 -33.810 1.00 89.31 481 TYR A C 1
ATOM 3763 O O . TYR A 1 481 ? 5.170 9.086 -34.741 1.00 89.31 481 TYR A O 1
ATOM 3771 N N . GLY A 1 482 ? 5.046 7.028 -33.846 1.00 87.19 482 GLY A N 1
ATOM 3772 C CA . GLY A 1 482 ? 5.628 6.332 -35.001 1.00 87.19 482 GLY A CA 1
ATOM 3773 C C . GLY A 1 482 ? 7.026 6.829 -35.398 1.00 87.19 482 GLY A C 1
ATOM 3774 O O . GLY A 1 482 ? 7.408 6.728 -36.562 1.00 87.19 482 GLY A O 1
ATOM 3775 N N . SER A 1 483 ? 7.771 7.421 -34.459 1.00 90.31 483 SER A N 1
ATOM 3776 C CA . SER A 1 483 ? 9.075 8.040 -34.711 1.00 90.31 483 SER A CA 1
ATOM 3777 C C . SER A 1 483 ? 10.220 7.075 -34.379 1.00 90.31 483 SER A C 1
ATOM 3779 O O . SER A 1 483 ? 10.215 6.514 -33.279 1.00 90.31 483 SER A O 1
ATOM 3781 N N . PRO A 1 484 ? 11.252 6.949 -35.242 1.00 91.44 484 PRO A N 1
ATOM 3782 C CA . PRO A 1 484 ? 12.448 6.153 -34.950 1.00 91.44 484 PRO A CA 1
ATOM 3783 C C . PRO A 1 484 ? 13.152 6.546 -33.646 1.00 91.44 484 PRO A C 1
ATOM 3785 O O . PRO A 1 484 ? 13.761 5.694 -33.007 1.00 91.44 484 PRO A O 1
ATOM 3788 N N . VAL A 1 485 ? 13.047 7.820 -33.243 1.00 91.50 485 VAL A N 1
ATOM 3789 C CA . VAL A 1 485 ? 13.581 8.315 -31.963 1.00 91.50 485 VAL A CA 1
ATOM 3790 C C . VAL A 1 485 ? 12.862 7.639 -30.802 1.00 91.50 485 VAL A C 1
ATOM 3792 O O . VAL A 1 485 ? 13.489 7.018 -29.954 1.00 91.50 485 VAL A O 1
ATOM 3795 N N . VAL A 1 486 ? 11.530 7.706 -30.809 1.00 92.69 486 VAL A N 1
ATOM 3796 C CA . VAL A 1 486 ? 10.681 7.164 -29.741 1.00 92.69 486 VAL A CA 1
ATOM 3797 C C . VAL A 1 486 ? 10.819 5.644 -29.656 1.00 92.69 486 VAL A C 1
ATOM 3799 O O . VAL A 1 486 ? 10.893 5.098 -28.559 1.00 92.69 486 VAL A O 1
ATOM 3802 N N . GLU A 1 487 ? 10.907 4.954 -30.797 1.00 96.00 487 GLU A N 1
ATOM 3803 C CA . GLU A 1 487 ? 11.141 3.507 -30.817 1.00 96.00 487 GLU A CA 1
ATOM 3804 C C . GLU A 1 487 ? 12.518 3.139 -30.246 1.00 96.00 487 GLU A C 1
ATOM 3806 O O . GLU A 1 487 ? 12.612 2.221 -29.431 1.00 96.00 487 GLU A O 1
ATOM 3811 N N . ALA A 1 488 ? 13.579 3.859 -30.620 1.00 95.75 488 ALA A N 1
ATOM 3812 C CA . ALA A 1 488 ? 14.916 3.604 -30.091 1.00 95.75 488 ALA A CA 1
ATOM 3813 C C . ALA A 1 488 ? 15.003 3.860 -28.581 1.00 95.75 488 ALA A C 1
ATOM 3815 O O . ALA A 1 488 ? 15.606 3.063 -27.865 1.00 95.75 488 ALA A O 1
ATOM 3816 N N . GLU A 1 489 ? 14.379 4.926 -28.078 1.00 95.31 489 GLU A N 1
ATOM 3817 C CA . GLU A 1 489 ? 14.348 5.205 -26.640 1.00 95.31 489 GLU A CA 1
ATOM 3818 C C . GLU A 1 489 ? 13.543 4.151 -25.869 1.00 95.31 489 GLU A C 1
ATOM 3820 O O . GLU A 1 489 ? 14.008 3.666 -24.839 1.00 95.31 489 GLU A O 1
ATOM 3825 N N . ALA A 1 490 ? 12.398 3.707 -26.397 1.00 96.44 490 ALA A N 1
ATOM 3826 C CA . ALA A 1 490 ? 11.625 2.612 -25.807 1.00 96.44 490 ALA A CA 1
ATOM 3827 C C . ALA A 1 490 ? 12.421 1.293 -25.764 1.00 96.44 490 ALA A C 1
ATOM 3829 O O . ALA A 1 490 ? 12.377 0.569 -24.768 1.00 96.44 490 ALA A O 1
ATOM 3830 N N . LEU A 1 491 ? 13.188 0.988 -26.819 1.00 98.19 491 LEU A N 1
ATOM 3831 C CA . LEU A 1 491 ? 14.098 -0.162 -26.843 1.00 98.19 491 LEU A CA 1
ATOM 3832 C C . LEU A 1 491 ? 15.184 -0.046 -25.770 1.00 98.19 491 LEU A C 1
ATOM 3834 O O . LEU A 1 491 ? 15.477 -1.036 -25.107 1.00 98.19 491 LEU A O 1
ATOM 3838 N N . LEU A 1 492 ? 15.752 1.143 -25.553 1.00 97.88 492 LEU A N 1
ATOM 3839 C CA . LEU A 1 492 ? 16.757 1.359 -24.508 1.00 97.88 492 LEU A CA 1
ATOM 3840 C C . LEU A 1 492 ? 16.185 1.175 -23.103 1.00 97.88 492 LEU A C 1
ATOM 3842 O O . LEU A 1 492 ? 16.813 0.514 -22.275 1.00 97.88 492 LEU A O 1
ATOM 3846 N N . VAL A 1 493 ? 14.978 1.682 -22.842 1.00 97.50 493 VAL A N 1
ATOM 3847 C CA . VAL A 1 493 ? 14.303 1.438 -21.560 1.00 97.50 493 VAL A CA 1
ATOM 3848 C C . VAL A 1 493 ? 14.033 -0.056 -21.376 1.00 97.50 493 VAL A C 1
ATOM 3850 O O . VAL A 1 493 ? 14.360 -0.622 -20.331 1.00 97.50 493 VAL A O 1
ATOM 3853 N N . ARG A 1 494 ? 13.485 -0.737 -22.392 1.00 98.00 494 ARG A N 1
ATOM 3854 C CA . ARG A 1 494 ? 13.216 -2.180 -22.308 1.00 98.00 494 ARG A CA 1
ATOM 3855 C C . ARG A 1 494 ? 14.496 -3.000 -22.145 1.00 98.00 494 ARG A C 1
ATOM 3857 O O . ARG A 1 494 ? 14.494 -3.975 -21.393 1.00 98.00 494 ARG A O 1
ATOM 3864 N N . ALA A 1 495 ? 15.594 -2.578 -22.770 1.00 98.44 495 ALA A N 1
ATOM 3865 C CA . ALA A 1 495 ? 16.904 -3.178 -22.577 1.00 98.44 495 ALA A CA 1
ATOM 3866 C C . ALA A 1 495 ? 17.347 -3.076 -21.111 1.00 98.44 495 ALA A C 1
ATOM 3868 O O . ALA A 1 495 ? 17.781 -4.082 -20.555 1.00 98.44 495 ALA A O 1
ATOM 3869 N N . VAL A 1 496 ? 17.187 -1.918 -20.452 1.00 98.19 496 VAL A N 1
ATOM 3870 C CA . VAL A 1 496 ? 17.478 -1.767 -19.009 1.00 98.19 496 VAL A CA 1
ATOM 3871 C C . VAL A 1 496 ? 16.610 -2.716 -18.184 1.00 98.19 496 VAL A C 1
ATOM 3873 O O . VAL A 1 496 ? 17.125 -3.428 -17.320 1.00 98.19 496 VAL A O 1
ATOM 3876 N N . VAL A 1 497 ? 15.307 -2.763 -18.476 1.00 97.00 497 VAL A N 1
ATOM 3877 C CA . VAL A 1 497 ? 14.327 -3.624 -17.797 1.00 97.00 497 VAL A CA 1
ATOM 3878 C C . VAL A 1 497 ? 14.777 -5.088 -17.802 1.00 97.00 497 VAL A C 1
ATOM 3880 O O . VAL A 1 497 ? 14.812 -5.722 -16.746 1.00 97.00 497 VAL A O 1
ATOM 3883 N N . VAL A 1 498 ? 15.154 -5.637 -18.958 1.00 97.69 498 VAL A N 1
ATOM 3884 C CA . VAL A 1 498 ? 15.569 -7.047 -19.056 1.00 97.69 498 VAL A CA 1
ATOM 3885 C C . VAL A 1 498 ? 17.016 -7.266 -18.586 1.00 97.69 498 VAL A C 1
ATOM 3887 O O . VAL A 1 498 ? 17.320 -8.310 -18.003 1.00 97.69 498 VAL A O 1
ATOM 3890 N N . ALA A 1 499 ? 17.901 -6.272 -18.735 1.00 96.56 499 ALA A N 1
ATOM 3891 C CA . ALA A 1 499 ? 19.288 -6.338 -18.271 1.00 96.56 499 ALA A CA 1
ATOM 3892 C C . ALA A 1 499 ? 19.400 -6.388 -16.743 1.00 96.56 499 ALA A C 1
ATOM 3894 O O . ALA A 1 499 ? 20.130 -7.233 -16.224 1.00 96.56 499 ALA A O 1
ATOM 3895 N N . LYS A 1 500 ? 18.622 -5.566 -16.016 1.00 94.44 500 LYS A N 1
ATOM 3896 C CA . LYS A 1 500 ? 18.539 -5.606 -14.540 1.00 94.44 500 LYS A CA 1
ATOM 3897 C C . LYS A 1 500 ? 18.162 -6.992 -14.016 1.00 94.44 500 LYS A C 1
ATOM 3899 O O . LYS A 1 500 ? 18.547 -7.368 -12.915 1.00 94.44 500 LYS A O 1
ATOM 3904 N N . ARG A 1 501 ? 17.451 -7.772 -14.835 1.00 95.06 501 ARG A N 1
ATOM 3905 C CA . ARG A 1 501 ? 17.010 -9.134 -14.522 1.00 95.06 501 ARG A CA 1
ATOM 3906 C C . ARG A 1 501 ? 17.981 -10.205 -14.994 1.00 95.06 501 ARG A C 1
ATOM 3908 O O . ARG A 1 501 ? 17.776 -11.377 -14.719 1.00 95.06 501 ARG A O 1
ATOM 3915 N N . GLY A 1 502 ? 19.087 -9.839 -15.636 1.00 94.12 502 GLY A N 1
ATOM 3916 C CA . GLY A 1 502 ? 20.087 -10.775 -16.154 1.00 94.12 502 GLY A CA 1
ATOM 3917 C C . GLY A 1 502 ? 19.690 -11.454 -17.468 1.00 94.12 502 GLY A C 1
ATOM 3918 O O . GLY A 1 502 ? 20.361 -12.393 -17.887 1.00 94.12 502 GLY A O 1
ATOM 3919 N N . LEU A 1 503 ? 18.639 -10.984 -18.146 1.00 96.62 503 LEU A N 1
ATOM 3920 C CA . LEU A 1 503 ? 18.228 -11.457 -19.473 1.00 96.62 503 LEU A CA 1
ATOM 3921 C C . LEU A 1 503 ? 19.020 -10.713 -20.563 1.00 96.62 503 LEU A C 1
ATOM 3923 O O . LEU A 1 503 ? 18.472 -10.007 -21.412 1.00 96.62 503 LEU A O 1
ATOM 3927 N N . LEU A 1 504 ? 20.347 -10.837 -20.506 1.00 96.75 504 LEU A N 1
ATOM 3928 C CA . LEU A 1 504 ? 21.267 -9.977 -21.256 1.00 96.75 504 LEU A CA 1
ATOM 3929 C C . LEU A 1 504 ? 21.177 -10.157 -22.777 1.00 96.75 504 LEU A C 1
ATOM 3931 O O . LEU A 1 504 ? 21.363 -9.190 -23.506 1.00 96.75 504 LEU A O 1
ATOM 3935 N N . ASN A 1 505 ? 20.816 -11.344 -23.267 1.00 96.81 505 ASN A N 1
ATOM 3936 C CA . ASN A 1 505 ? 20.613 -11.566 -24.704 1.00 96.81 505 ASN A CA 1
ATOM 3937 C C . ASN A 1 505 ? 19.462 -10.715 -25.268 1.00 96.81 505 ASN A C 1
ATOM 3939 O O . ASN A 1 505 ? 19.579 -10.161 -26.362 1.00 96.81 505 ASN A O 1
ATOM 3943 N N . TYR A 1 506 ? 18.372 -10.551 -24.509 1.00 97.94 506 TYR A N 1
ATOM 3944 C CA . TYR A 1 506 ? 17.281 -9.653 -24.895 1.00 97.94 506 TYR A CA 1
ATOM 3945 C C . TYR A 1 506 ? 17.706 -8.188 -24.827 1.00 97.94 506 TYR A C 1
ATOM 3947 O O . TYR A 1 506 ? 17.376 -7.422 -25.730 1.00 97.94 506 TYR A O 1
ATOM 3955 N N . ALA A 1 507 ? 18.492 -7.811 -23.811 1.00 98.06 507 ALA A N 1
ATOM 3956 C CA . ALA A 1 507 ? 19.026 -6.455 -23.705 1.00 98.06 507 ALA A CA 1
ATOM 3957 C C . ALA A 1 507 ? 19.895 -6.105 -24.918 1.00 98.06 507 ALA A C 1
ATOM 3959 O O . ALA A 1 507 ? 19.687 -5.072 -25.546 1.00 98.06 507 ALA A O 1
ATOM 3960 N N . VAL A 1 508 ? 20.824 -6.991 -25.287 1.00 98.12 508 VAL A N 1
ATOM 3961 C CA . VAL A 1 508 ? 21.685 -6.828 -26.465 1.00 98.12 508 VAL A CA 1
ATOM 3962 C C . VAL A 1 508 ? 20.859 -6.731 -27.746 1.00 98.12 508 VAL A C 1
ATOM 3964 O O . VAL A 1 508 ? 21.105 -5.840 -28.552 1.00 98.12 508 VAL A O 1
ATOM 3967 N N . THR A 1 509 ? 19.835 -7.573 -27.903 1.00 98.19 509 THR A N 1
ATOM 3968 C CA . THR A 1 509 ? 18.932 -7.518 -29.065 1.00 98.19 509 THR A CA 1
ATOM 3969 C C . THR A 1 509 ? 18.259 -6.147 -29.192 1.00 98.19 509 THR A C 1
ATOM 3971 O O . THR A 1 509 ? 18.219 -5.565 -30.277 1.00 98.19 509 THR A O 1
ATOM 3974 N N . ASP A 1 510 ? 17.750 -5.597 -28.088 1.00 98.31 510 ASP A N 1
ATOM 3975 C CA . ASP A 1 510 ? 17.120 -4.276 -28.089 1.00 98.31 510 ASP A CA 1
ATOM 3976 C C . ASP A 1 510 ? 18.135 -3.145 -28.327 1.00 98.31 510 ASP A C 1
ATOM 3978 O O . ASP A 1 510 ? 17.841 -2.220 -29.087 1.00 98.31 510 ASP A O 1
ATOM 3982 N N . ILE A 1 511 ? 19.347 -3.251 -27.769 1.00 98.38 511 ILE A N 1
ATOM 3983 C CA . ILE A 1 511 ? 20.454 -2.315 -28.024 1.00 98.38 511 ILE A CA 1
ATOM 3984 C C . ILE A 1 511 ? 20.823 -2.304 -29.512 1.00 98.38 511 ILE A C 1
ATOM 3986 O O . ILE A 1 511 ? 20.953 -1.234 -30.105 1.00 98.38 511 ILE A O 1
ATOM 3990 N N . GLU A 1 512 ? 20.975 -3.469 -30.144 1.00 97.25 512 GLU A N 1
ATOM 3991 C CA . GLU A 1 512 ? 21.317 -3.573 -31.567 1.00 97.25 512 GLU A CA 1
ATOM 3992 C C . GLU A 1 512 ? 20.212 -2.989 -32.457 1.00 97.25 512 GLU A C 1
ATOM 3994 O O . GLU A 1 512 ? 20.495 -2.277 -33.426 1.00 97.25 512 GLU A O 1
ATOM 3999 N N . ARG A 1 513 ? 18.941 -3.223 -32.106 1.00 96.69 513 ARG A N 1
ATOM 4000 C CA . ARG A 1 513 ? 17.797 -2.608 -32.795 1.00 96.69 513 ARG A CA 1
ATOM 4001 C C . ARG A 1 513 ? 17.800 -1.086 -32.654 1.00 96.69 513 ARG A C 1
ATOM 4003 O O . ARG A 1 513 ? 17.664 -0.397 -33.666 1.00 96.69 513 ARG A O 1
ATOM 4010 N N . ALA A 1 514 ? 18.012 -0.561 -31.447 1.00 96.50 514 ALA A N 1
ATOM 4011 C CA . ALA A 1 514 ? 18.105 0.878 -31.203 1.00 96.50 514 ALA A CA 1
ATOM 4012 C C . ALA A 1 514 ? 19.283 1.502 -31.973 1.00 96.50 514 ALA A C 1
ATOM 4014 O O . ALA A 1 514 ? 19.124 2.527 -32.641 1.00 96.50 514 ALA A O 1
ATOM 4015 N N . ALA A 1 515 ? 20.444 0.839 -31.971 1.00 94.75 515 ALA A N 1
ATOM 4016 C CA . ALA A 1 515 ? 21.609 1.255 -32.740 1.00 94.75 515 ALA A CA 1
ATOM 4017 C C . ALA A 1 515 ? 21.292 1.326 -34.238 1.00 94.75 515 ALA A C 1
ATOM 4019 O O . ALA A 1 515 ? 21.627 2.321 -34.876 1.00 94.75 515 ALA A O 1
ATOM 4020 N N . ASN A 1 516 ? 20.610 0.324 -34.804 1.00 94.56 516 ASN A N 1
ATOM 4021 C CA . ASN A 1 516 ? 20.227 0.289 -36.221 1.00 94.56 516 ASN A CA 1
ATOM 4022 C C . ASN A 1 516 ? 19.268 1.422 -36.624 1.00 94.56 516 ASN A C 1
ATOM 4024 O O . ASN A 1 516 ? 19.440 2.013 -37.698 1.00 94.56 516 ASN A O 1
ATOM 4028 N N . LEU A 1 517 ? 18.315 1.781 -35.758 1.00 93.06 517 LEU A N 1
ATOM 4029 C CA . LEU A 1 517 ? 17.449 2.950 -35.963 1.00 93.06 517 LEU A CA 1
ATOM 4030 C C . LEU A 1 517 ? 18.275 4.245 -36.019 1.00 93.06 517 LEU A C 1
ATOM 4032 O O . LEU A 1 517 ? 18.109 5.037 -36.949 1.00 93.06 517 LEU A O 1
ATOM 4036 N N . MET A 1 518 ? 19.240 4.395 -35.106 1.00 87.31 518 MET A N 1
ATOM 4037 C CA . MET A 1 518 ? 20.199 5.510 -35.079 1.00 87.31 518 MET A CA 1
ATOM 4038 C C . MET A 1 518 ? 21.147 5.526 -36.286 1.00 87.31 518 MET A C 1
ATOM 4040 O O . MET A 1 518 ? 21.542 6.593 -36.757 1.00 87.31 518 MET A O 1
ATOM 4044 N N . LYS A 1 519 ? 21.520 4.355 -36.836 1.00 85.00 519 LYS A N 1
ATOM 4045 C CA . LYS A 1 519 ? 22.326 4.287 -38.071 1.00 85.00 519 LYS A CA 1
ATOM 4046 C C . LYS A 1 519 ? 21.588 4.900 -39.250 1.00 85.00 519 LYS A C 1
ATOM 4048 O O . LYS A 1 519 ? 22.228 5.555 -40.066 1.00 85.00 519 LYS A O 1
ATOM 4053 N N . SER A 1 520 ? 20.284 4.660 -39.317 1.00 80.06 520 SER A N 1
ATOM 4054 C CA . SER A 1 520 ? 19.430 5.113 -40.412 1.00 80.06 520 SER A CA 1
ATOM 4055 C C . SER A 1 520 ? 19.009 6.572 -40.235 1.00 80.06 520 SER A C 1
ATOM 4057 O O . SER A 1 520 ? 18.857 7.285 -41.220 1.00 80.06 520 SER A O 1
ATOM 4059 N N . ASN A 1 521 ? 18.864 7.024 -38.986 1.00 78.44 521 ASN A N 1
ATOM 4060 C CA . ASN A 1 521 ? 18.452 8.378 -38.637 1.00 78.44 521 ASN A CA 1
ATOM 4061 C C . ASN A 1 521 ? 19.224 8.848 -37.394 1.00 78.44 521 ASN A C 1
ATOM 4063 O O . ASN A 1 521 ? 18.842 8.479 -36.293 1.00 78.44 521 ASN A O 1
ATOM 4067 N N . PRO A 1 522 ? 20.282 9.664 -37.516 1.00 82.50 522 PRO A N 1
ATOM 4068 C CA . PRO A 1 522 ? 20.933 10.256 -36.348 1.00 82.50 522 PRO A CA 1
ATOM 4069 C C . PRO A 1 522 ? 20.002 11.252 -35.641 1.00 82.50 522 PRO A C 1
ATOM 4071 O O . PRO A 1 522 ? 19.448 12.141 -36.301 1.00 82.50 522 PRO A O 1
ATOM 4074 N N . PHE A 1 523 ? 19.866 11.162 -34.316 1.00 83.38 523 PHE A N 1
ATOM 4075 C CA . PHE A 1 523 ? 19.067 12.073 -33.479 1.00 83.38 523 PHE A CA 1
ATOM 4076 C C . PHE A 1 523 ? 19.702 12.302 -32.100 1.00 83.38 523 PHE A C 1
ATOM 4078 O O . PHE A 1 523 ? 20.665 11.635 -31.734 1.00 83.38 523 PHE A O 1
ATOM 4085 N N . THR A 1 524 ? 19.202 13.294 -31.360 1.00 85.75 524 THR A N 1
ATOM 4086 C CA . THR A 1 524 ? 19.594 13.541 -29.964 1.00 85.75 524 THR A CA 1
ATOM 4087 C C . THR A 1 524 ? 18.755 12.658 -29.049 1.00 85.75 524 THR A C 1
ATOM 4089 O O . THR A 1 524 ? 17.536 12.619 -29.202 1.00 85.75 524 THR A O 1
ATOM 4092 N N . LEU A 1 525 ? 19.405 11.959 -28.119 1.00 86.69 525 LEU A N 1
ATOM 4093 C CA . LEU A 1 525 ? 18.730 11.179 -27.082 1.00 86.69 525 LEU A CA 1
ATOM 4094 C C . LEU A 1 525 ? 18.183 12.091 -25.981 1.00 86.69 525 LEU A C 1
ATOM 4096 O O . LEU A 1 525 ? 18.851 13.043 -25.567 1.00 86.69 525 LEU A O 1
ATOM 4100 N N . SER A 1 526 ? 17.010 11.755 -25.456 1.00 89.06 526 SER A N 1
ATOM 4101 C CA . SER A 1 526 ? 16.487 12.349 -24.229 1.00 89.06 526 SER A CA 1
ATOM 4102 C C . SER A 1 526 ? 17.408 12.083 -23.030 1.00 89.06 526 SER A C 1
ATOM 4104 O O . SER A 1 526 ? 18.221 11.154 -23.031 1.00 89.06 526 SER A O 1
ATOM 4106 N N . ILE A 1 527 ? 17.262 12.885 -21.967 1.00 88.25 527 ILE A N 1
ATOM 4107 C CA . ILE A 1 527 ? 17.989 12.693 -20.696 1.00 88.25 527 ILE A CA 1
ATOM 4108 C C . ILE A 1 527 ? 17.792 11.261 -20.181 1.00 88.25 527 ILE A C 1
ATOM 4110 O O . ILE A 1 527 ? 18.761 10.566 -19.885 1.00 88.25 527 ILE A O 1
ATOM 4114 N N . LYS A 1 528 ? 16.545 10.785 -20.189 1.00 88.50 528 LYS A N 1
ATOM 4115 C CA . LYS A 1 528 ? 16.175 9.427 -19.783 1.00 88.50 528 LYS A CA 1
ATOM 4116 C C . LYS A 1 528 ? 16.857 8.345 -20.621 1.00 88.50 528 LYS A C 1
ATOM 4118 O O . LYS A 1 528 ? 17.348 7.360 -20.073 1.00 88.50 528 LYS A O 1
ATOM 4123 N N . ALA A 1 529 ? 16.912 8.512 -21.942 1.00 91.06 529 ALA A N 1
ATOM 4124 C CA . ALA A 1 529 ? 17.564 7.541 -22.815 1.00 91.06 529 ALA A CA 1
ATOM 4125 C C . ALA A 1 529 ? 19.089 7.514 -22.627 1.00 91.06 529 ALA A C 1
ATOM 4127 O O . ALA A 1 529 ? 19.687 6.438 -22.670 1.00 91.06 529 ALA A O 1
ATOM 4128 N N . ARG A 1 530 ? 19.721 8.666 -22.358 1.00 89.94 530 ARG A N 1
ATOM 4129 C CA . ARG A 1 530 ? 21.147 8.729 -21.988 1.00 89.94 530 ARG A CA 1
ATOM 4130 C C . ARG A 1 530 ? 21.428 7.991 -20.687 1.00 89.94 530 ARG A C 1
ATOM 4132 O O . ARG A 1 530 ? 22.372 7.207 -20.630 1.00 89.94 530 ARG A O 1
ATOM 4139 N N . GLU A 1 531 ? 20.565 8.165 -19.693 1.00 92.12 531 GLU A N 1
ATOM 4140 C CA . GLU A 1 531 ? 20.678 7.439 -18.430 1.00 92.12 531 GLU A CA 1
ATOM 4141 C C . GLU A 1 531 ? 20.533 5.924 -18.634 1.00 92.12 531 GLU A C 1
ATOM 4143 O O . GLU A 1 531 ? 21.327 5.143 -18.111 1.00 92.12 531 GLU A O 1
ATOM 4148 N N . CYS A 1 532 ? 19.614 5.487 -19.503 1.00 95.38 532 CYS A N 1
ATOM 4149 C CA . CYS A 1 532 ? 19.507 4.074 -19.872 1.00 95.38 532 CYS A CA 1
ATOM 4150 C C . CYS A 1 532 ? 20.803 3.538 -20.503 1.00 95.38 532 CYS A C 1
ATOM 4152 O O . CYS A 1 532 ? 21.243 2.441 -20.160 1.00 95.38 532 CYS A O 1
ATOM 4154 N N . VAL A 1 533 ? 21.441 4.302 -21.399 1.00 95.00 533 VAL A N 1
ATOM 4155 C CA . VAL A 1 533 ? 22.735 3.925 -22.001 1.00 95.00 533 VAL A CA 1
ATOM 4156 C C . VAL A 1 533 ? 23.821 3.786 -20.932 1.00 95.00 533 VAL A C 1
ATOM 4158 O O . VAL A 1 533 ? 24.567 2.805 -20.963 1.00 95.00 533 VAL A O 1
ATOM 4161 N N . ARG A 1 534 ? 23.882 4.717 -19.970 1.00 92.88 534 ARG A N 1
ATOM 4162 C CA . ARG A 1 534 ? 24.822 4.674 -18.840 1.00 92.88 534 ARG A CA 1
ATOM 4163 C C . ARG A 1 534 ? 24.625 3.403 -18.007 1.00 92.88 534 ARG A C 1
ATOM 4165 O O . ARG A 1 534 ? 25.558 2.617 -17.857 1.00 92.88 534 ARG A O 1
ATOM 4172 N N . MET A 1 535 ? 23.393 3.143 -17.569 1.00 94.31 535 MET A N 1
ATOM 4173 C CA . MET A 1 535 ? 23.040 1.958 -16.778 1.00 94.31 535 MET A CA 1
ATOM 4174 C C . MET A 1 535 ? 23.346 0.644 -17.511 1.00 94.31 535 MET A C 1
ATOM 4176 O O . MET A 1 535 ? 23.854 -0.304 -16.914 1.00 94.31 535 MET A O 1
ATOM 4180 N N . LEU A 1 536 ? 23.053 0.568 -18.813 1.00 96.50 536 LEU A N 1
ATOM 4181 C CA . LEU A 1 536 ? 23.381 -0.603 -19.630 1.00 96.50 536 LEU A CA 1
ATOM 4182 C C . LEU A 1 536 ? 24.894 -0.805 -19.745 1.00 96.50 536 LEU A C 1
ATOM 4184 O O . LEU A 1 536 ? 25.354 -1.946 -19.692 1.00 96.50 536 LEU A O 1
ATOM 4188 N N . GLY A 1 537 ? 25.658 0.283 -19.868 1.00 94.88 537 GLY A N 1
ATOM 4189 C CA . GLY A 1 537 ? 27.118 0.258 -19.836 1.00 94.88 537 GLY A CA 1
ATOM 4190 C C . GLY A 1 537 ? 27.651 -0.350 -18.540 1.00 94.88 537 GLY A C 1
ATOM 4191 O O . GLY A 1 537 ? 28.477 -1.261 -18.597 1.00 94.88 537 GLY A O 1
ATOM 4192 N N . ASP A 1 538 ? 27.117 0.073 -17.393 1.00 93.94 538 ASP A N 1
ATOM 4193 C CA . ASP A 1 538 ? 27.500 -0.452 -16.076 1.00 93.94 538 ASP A CA 1
ATOM 4194 C C . ASP A 1 538 ? 27.159 -1.944 -15.930 1.00 93.94 538 ASP A C 1
ATOM 4196 O O . ASP A 1 538 ? 27.997 -2.744 -15.498 1.00 93.94 538 ASP A O 1
ATOM 4200 N N . ILE A 1 539 ? 25.946 -2.354 -16.324 1.00 93.75 539 ILE A N 1
ATOM 4201 C CA . ILE A 1 539 ? 25.507 -3.757 -16.236 1.00 93.75 539 ILE A CA 1
ATOM 4202 C C . ILE A 1 539 ? 26.364 -4.653 -17.142 1.00 93.75 539 ILE A C 1
ATOM 4204 O O . ILE A 1 539 ? 26.841 -5.703 -16.707 1.00 93.75 539 ILE A O 1
ATOM 4208 N N . LEU A 1 540 ? 26.585 -4.249 -18.397 1.00 93.69 540 LEU A N 1
ATOM 4209 C CA . LEU A 1 540 ? 27.368 -5.027 -19.363 1.00 93.69 540 LEU A CA 1
ATOM 4210 C C . LEU A 1 540 ? 28.865 -5.019 -19.032 1.00 93.69 540 LEU A C 1
ATOM 4212 O O . LEU A 1 540 ? 29.536 -6.029 -19.237 1.00 93.69 540 LEU A O 1
ATOM 4216 N N . GLY A 1 541 ? 29.394 -3.923 -18.483 1.00 90.88 541 GLY A N 1
ATOM 4217 C CA . GLY A 1 541 ? 30.787 -3.829 -18.038 1.00 90.88 541 GLY A CA 1
ATOM 4218 C C . GLY A 1 541 ? 31.110 -4.806 -16.905 1.00 90.88 541 GLY A C 1
ATOM 4219 O O . GLY A 1 541 ? 32.188 -5.404 -16.888 1.00 90.88 541 GLY A O 1
ATOM 4220 N N . ASN A 1 542 ? 30.142 -5.038 -16.016 1.00 90.75 542 ASN A N 1
ATOM 4221 C CA . ASN A 1 542 ? 30.244 -5.995 -14.912 1.00 90.75 542 ASN A CA 1
ATOM 4222 C C . ASN A 1 542 ? 29.793 -7.421 -15.284 1.00 90.75 542 ASN A C 1
ATOM 4224 O O . ASN A 1 542 ? 29.787 -8.309 -14.434 1.00 90.75 542 ASN A O 1
ATOM 4228 N N . CYS A 1 543 ? 29.428 -7.667 -16.544 1.00 88.94 543 CYS A N 1
ATOM 4229 C CA . CYS A 1 543 ? 28.974 -8.975 -16.997 1.00 88.94 543 CYS A CA 1
ATOM 4230 C C . CYS A 1 543 ? 30.130 -9.996 -17.083 1.00 88.94 543 CYS A C 1
ATOM 4232 O O . CYS A 1 543 ? 31.233 -9.715 -17.582 1.00 88.94 543 CYS A O 1
ATOM 4234 N N . GLU A 1 544 ? 29.858 -11.217 -16.614 1.00 89.19 544 GLU A N 1
ATOM 4235 C CA . GLU A 1 544 ? 30.779 -12.354 -16.706 1.00 89.19 544 GLU A CA 1
ATOM 4236 C C . GLU A 1 544 ? 30.875 -12.909 -18.136 1.00 89.19 544 GLU A C 1
ATOM 4238 O O . GLU A 1 544 ? 31.973 -13.235 -18.595 1.00 89.19 544 GLU A O 1
ATOM 4243 N N . ASP A 1 545 ? 29.759 -12.952 -18.875 1.00 91.12 545 ASP A N 1
ATOM 4244 C CA . ASP A 1 545 ? 29.730 -13.382 -20.275 1.00 91.12 545 ASP A CA 1
ATOM 4245 C C . ASP A 1 545 ? 30.350 -12.308 -21.180 1.00 91.12 545 ASP A C 1
ATOM 4247 O O . ASP A 1 545 ? 29.710 -11.343 -21.610 1.00 91.12 545 ASP A O 1
ATOM 4251 N N . LYS A 1 546 ? 31.637 -12.487 -21.488 1.00 89.50 546 LYS A N 1
ATOM 4252 C CA . LYS A 1 546 ? 32.412 -11.536 -22.295 1.00 89.50 546 LYS A CA 1
ATOM 4253 C C . LYS A 1 546 ? 31.930 -11.420 -23.738 1.00 89.50 546 LYS A C 1
ATOM 4255 O O . LYS A 1 546 ? 32.200 -10.394 -24.363 1.00 89.50 546 LYS A O 1
ATOM 4260 N N . VAL A 1 547 ? 31.237 -12.425 -24.276 1.00 91.06 547 VAL A N 1
ATOM 4261 C CA . VAL A 1 547 ? 30.715 -12.376 -25.648 1.00 91.06 547 VAL A CA 1
ATOM 4262 C C . VAL A 1 547 ? 29.492 -11.468 -25.691 1.00 91.06 547 VAL A C 1
ATOM 4264 O O . VAL A 1 547 ? 29.466 -10.519 -26.480 1.00 91.06 547 VAL A O 1
ATOM 4267 N N . VAL A 1 548 ? 28.535 -11.705 -24.791 1.00 90.75 548 VAL A N 1
ATOM 4268 C CA . VAL A 1 548 ? 27.318 -10.890 -24.660 1.00 90.75 548 VAL A CA 1
ATOM 4269 C C . VAL A 1 548 ? 27.673 -9.450 -24.291 1.00 90.75 548 VAL A C 1
ATOM 4271 O O . VAL A 1 548 ? 27.214 -8.513 -24.946 1.00 90.75 548 VAL A O 1
ATOM 4274 N N . ALA A 1 549 ? 28.571 -9.266 -23.317 1.00 89.88 549 ALA A N 1
ATOM 4275 C CA . ALA A 1 549 ? 29.058 -7.951 -22.909 1.00 89.88 549 ALA A CA 1
ATOM 4276 C C . ALA A 1 549 ? 29.655 -7.169 -24.087 1.00 89.88 549 ALA A C 1
ATOM 4278 O O . ALA A 1 549 ? 29.314 -6.008 -24.310 1.00 89.88 549 ALA A O 1
ATOM 4279 N N . ARG A 1 550 ? 30.528 -7.810 -24.876 1.00 91.81 550 ARG A N 1
ATOM 4280 C CA . ARG A 1 550 ? 31.195 -7.157 -26.006 1.00 91.81 550 ARG A CA 1
ATOM 4281 C C . ARG A 1 550 ? 30.206 -6.712 -27.080 1.00 91.81 550 ARG A C 1
ATOM 4283 O O . ARG A 1 550 ? 30.345 -5.593 -27.566 1.00 91.81 550 ARG A O 1
ATOM 4290 N N . SER A 1 551 ? 29.248 -7.559 -27.462 1.00 91.81 551 SER A N 1
ATOM 4291 C CA . SER A 1 551 ? 28.236 -7.194 -28.466 1.00 91.81 551 SER A CA 1
ATOM 4292 C C . SER A 1 551 ? 27.393 -6.003 -27.988 1.00 91.81 551 SER A C 1
ATOM 4294 O O . SER A 1 551 ? 27.320 -4.989 -28.688 1.00 91.81 551 SER A O 1
ATOM 4296 N N . GLY A 1 552 ? 26.880 -6.050 -26.753 1.00 91.94 552 GLY A N 1
ATOM 4297 C CA . GLY A 1 552 ? 26.098 -4.949 -26.189 1.00 91.94 552 GLY A CA 1
ATOM 4298 C C . GLY A 1 552 ? 26.877 -3.632 -26.114 1.00 91.94 552 GLY A C 1
ATOM 4299 O O . GLY A 1 552 ? 26.384 -2.598 -26.560 1.00 91.94 552 GLY A O 1
ATOM 4300 N N . LEU A 1 553 ? 28.124 -3.662 -25.628 1.00 92.75 553 LEU A N 1
ATOM 4301 C CA . LEU A 1 553 ? 28.972 -2.466 -25.524 1.00 92.75 553 LEU A CA 1
ATOM 4302 C C . LEU A 1 553 ? 29.299 -1.847 -26.893 1.00 92.75 553 LEU A C 1
ATOM 4304 O O . LEU A 1 553 ? 29.383 -0.623 -27.006 1.00 92.75 553 LEU A O 1
ATOM 4308 N N . ILE A 1 554 ? 29.455 -2.663 -27.944 1.00 92.94 554 ILE A N 1
ATOM 4309 C CA . ILE A 1 554 ? 29.607 -2.161 -29.319 1.00 92.94 554 ILE A CA 1
ATOM 4310 C C . ILE A 1 554 ? 28.339 -1.418 -29.753 1.00 92.94 554 ILE A C 1
ATOM 4312 O O . ILE A 1 554 ? 28.440 -0.309 -30.274 1.00 92.94 554 ILE A O 1
ATOM 4316 N N . GLY A 1 555 ? 27.159 -1.984 -29.496 1.00 91.19 555 GLY A N 1
ATOM 4317 C CA . GLY A 1 555 ? 25.888 -1.338 -29.821 1.00 91.19 555 GLY A CA 1
ATOM 4318 C C . GLY A 1 555 ? 25.680 -0.007 -29.088 1.00 91.19 555 GLY A C 1
ATOM 4319 O O . GLY A 1 555 ? 25.306 0.983 -29.715 1.00 91.19 555 GLY A O 1
ATOM 4320 N N . LEU A 1 556 ? 26.008 0.066 -27.792 1.00 92.62 556 LEU A N 1
ATOM 4321 C CA . LEU A 1 556 ? 25.950 1.322 -27.028 1.00 92.62 556 LEU A CA 1
ATOM 4322 C C . LEU A 1 556 ? 26.922 2.375 -27.576 1.00 92.62 556 LEU A C 1
ATOM 4324 O O . LEU A 1 556 ? 26.561 3.544 -27.714 1.00 92.62 556 LEU A O 1
ATOM 4328 N N . ARG A 1 557 ? 28.143 1.967 -27.945 1.00 89.56 557 ARG A N 1
ATOM 4329 C CA . ARG A 1 557 ? 29.118 2.863 -28.578 1.00 89.56 557 ARG A CA 1
ATOM 4330 C C . ARG A 1 557 ? 28.612 3.389 -29.921 1.00 89.56 557 ARG A C 1
ATOM 4332 O O . ARG A 1 557 ? 28.791 4.572 -30.203 1.00 89.56 557 ARG A O 1
ATOM 4339 N N . ASP A 1 558 ? 27.981 2.538 -30.728 1.00 88.25 558 ASP A N 1
ATOM 4340 C CA . ASP A 1 558 ? 27.371 2.930 -32.002 1.00 88.25 558 ASP A CA 1
ATOM 4341 C C . ASP A 1 558 ? 26.251 3.962 -31.801 1.00 88.25 558 ASP A C 1
ATOM 4343 O O . ASP A 1 558 ? 26.138 4.897 -32.593 1.00 88.25 558 ASP A O 1
ATOM 4347 N N . ILE A 1 559 ? 25.445 3.817 -30.745 1.00 89.12 559 ILE A N 1
ATOM 4348 C CA . ILE A 1 559 ? 24.395 4.778 -30.381 1.00 89.12 559 ILE A CA 1
ATOM 4349 C C . ILE A 1 559 ? 25.012 6.127 -30.000 1.00 89.12 559 ILE A C 1
ATOM 4351 O O . ILE A 1 559 ? 24.632 7.151 -30.566 1.00 89.12 559 ILE A O 1
ATOM 4355 N N . LEU A 1 560 ? 25.995 6.137 -29.093 1.00 85.38 560 LEU A N 1
ATOM 4356 C CA . LEU A 1 560 ? 26.644 7.370 -28.633 1.00 85.38 560 LEU A CA 1
ATOM 4357 C C . LEU A 1 560 ? 27.367 8.102 -29.767 1.00 85.38 560 LEU A C 1
ATOM 4359 O O . LEU A 1 560 ? 27.209 9.309 -29.918 1.00 85.38 560 LEU A O 1
ATOM 4363 N N . ALA A 1 561 ? 28.091 7.372 -30.621 1.00 82.06 561 ALA A N 1
ATOM 4364 C CA . ALA A 1 561 ? 28.804 7.948 -31.762 1.00 82.06 561 ALA A CA 1
ATOM 4365 C C . ALA A 1 561 ? 27.874 8.592 -32.806 1.00 82.06 561 ALA A C 1
ATOM 4367 O O . ALA A 1 561 ? 28.328 9.399 -33.617 1.00 82.06 561 ALA A O 1
ATOM 4368 N N . LYS A 1 562 ? 26.591 8.210 -32.818 1.00 79.00 562 LYS A N 1
ATOM 4369 C CA . LYS A 1 562 ? 25.575 8.703 -33.760 1.00 79.00 562 LYS A CA 1
ATOM 4370 C C . LYS A 1 562 ? 24.578 9.669 -33.127 1.00 79.00 562 LYS A C 1
ATOM 4372 O O . LYS A 1 562 ? 23.726 10.197 -33.842 1.00 79.00 562 LYS A O 1
ATOM 4377 N N . SER A 1 563 ? 24.689 9.920 -31.824 1.00 76.19 563 SER A N 1
ATOM 4378 C CA . SER A 1 563 ? 23.972 11.014 -31.178 1.00 76.19 563 SER A CA 1
ATOM 4379 C C . SER A 1 563 ? 24.434 12.344 -31.775 1.00 76.19 563 SER A C 1
ATOM 4381 O O . SER A 1 563 ? 25.625 12.546 -32.013 1.00 76.19 563 SER A O 1
ATOM 4383 N N . ARG A 1 564 ? 23.494 13.254 -32.062 1.00 62.28 564 ARG A N 1
ATOM 4384 C CA . ARG A 1 564 ? 23.816 14.568 -32.661 1.00 62.28 564 ARG A CA 1
ATOM 4385 C C . ARG A 1 564 ? 24.605 15.486 -31.723 1.00 62.28 564 ARG A C 1
ATOM 4387 O O . ARG A 1 564 ? 25.232 16.430 -32.193 1.00 62.28 564 ARG A O 1
ATOM 4394 N N . GLU A 1 565 ? 24.603 15.193 -30.428 1.00 58.97 565 GLU A N 1
ATOM 4395 C CA . GLU A 1 565 ? 25.554 15.743 -29.465 1.00 58.97 565 GLU A CA 1
ATOM 4396 C C . GLU A 1 565 ? 26.753 14.788 -29.379 1.00 58.97 565 GLU A C 1
ATOM 4398 O O . GLU A 1 565 ? 26.561 13.597 -29.135 1.00 58.97 565 GLU A O 1
ATOM 4403 N N . GLN A 1 566 ? 27.982 15.284 -29.591 1.00 47.88 566 GLN A N 1
ATOM 4404 C CA . GLN A 1 566 ? 29.209 14.508 -29.365 1.00 47.88 566 GLN A CA 1
ATOM 4405 C C . GLN A 1 566 ? 29.334 14.179 -27.871 1.00 47.88 566 GLN A C 1
ATOM 4407 O O . GLN A 1 566 ? 29.966 14.908 -27.113 1.00 47.88 566 GLN A O 1
ATOM 4412 N N . LEU A 1 567 ? 28.708 13.087 -27.448 1.00 49.09 567 LEU A N 1
ATOM 4413 C CA . LEU A 1 567 ? 28.792 12.574 -26.088 1.00 49.09 567 LEU A CA 1
ATOM 4414 C C . LEU A 1 567 ? 29.938 11.562 -26.031 1.00 49.09 567 LEU A C 1
ATOM 4416 O O . LEU A 1 567 ? 29.905 10.521 -26.691 1.00 49.09 567 LEU A O 1
ATOM 4420 N N . THR A 1 568 ? 30.973 11.860 -25.250 1.00 46.00 568 THR A N 1
ATOM 4421 C CA . THR A 1 568 ? 31.928 10.838 -24.803 1.00 46.00 568 THR A CA 1
ATOM 4422 C C . THR A 1 568 ? 31.287 10.040 -23.664 1.00 46.00 568 THR A C 1
ATOM 4424 O O . THR A 1 568 ? 30.468 10.581 -22.924 1.00 46.00 568 THR A O 1
ATOM 4427 N N . LEU A 1 569 ? 31.645 8.763 -23.485 1.00 44.31 569 LEU A N 1
ATOM 4428 C CA . LEU A 1 569 ? 31.188 7.967 -22.327 1.00 44.31 569 LEU A CA 1
ATOM 4429 C C . LEU A 1 569 ? 31.467 8.683 -20.987 1.00 44.31 569 LEU A C 1
ATOM 4431 O O . LEU A 1 569 ? 30.663 8.582 -20.069 1.00 44.31 569 LEU A O 1
ATOM 4435 N N . ASP A 1 570 ? 32.527 9.494 -20.927 1.00 40.66 570 ASP A N 1
ATOM 4436 C CA . ASP A 1 570 ? 32.886 10.318 -19.765 1.00 40.66 570 ASP A CA 1
ATOM 4437 C C . ASP A 1 570 ? 31.950 11.522 -19.532 1.00 40.66 570 ASP A C 1
ATOM 4439 O O . ASP A 1 570 ? 31.870 12.031 -18.420 1.00 40.66 570 ASP A O 1
ATOM 4443 N N . SER A 1 571 ? 31.208 11.979 -20.547 1.00 40.69 571 SER A N 1
ATOM 4444 C CA . SER A 1 571 ? 30.254 13.100 -20.426 1.00 40.69 571 SER A CA 1
ATOM 4445 C C . SER A 1 571 ? 28.897 12.712 -19.822 1.00 40.69 571 SER A C 1
ATOM 4447 O O . SER A 1 571 ? 28.088 13.587 -19.541 1.00 40.69 571 SER A O 1
ATOM 4449 N N . CYS A 1 572 ? 28.656 11.415 -19.589 1.00 38.59 572 CYS A N 1
ATOM 4450 C CA . CYS A 1 572 ? 27.529 10.922 -18.782 1.00 38.59 572 CYS A CA 1
ATOM 4451 C C . CYS A 1 572 ? 27.840 10.904 -17.272 1.00 38.59 572 CYS A C 1
ATOM 4453 O O . CYS A 1 572 ? 26.996 10.489 -16.483 1.00 38.59 572 CYS A O 1
ATOM 4455 N N . CYS A 1 573 ? 29.039 11.340 -16.877 1.00 32.94 573 CYS A N 1
ATOM 4456 C CA . CYS A 1 573 ? 29.442 11.553 -15.492 1.00 32.94 573 CYS A CA 1
ATOM 4457 C C . CYS A 1 573 ? 29.437 13.056 -15.176 1.00 32.94 573 CYS A C 1
ATOM 4459 O O . CYS A 1 573 ? 30.509 13.639 -15.020 1.00 32.94 573 CYS A O 1
ATOM 4461 N N . LEU A 1 574 ? 28.263 13.690 -15.121 1.00 26.08 574 LEU A N 1
ATOM 4462 C CA . LEU A 1 574 ? 28.072 15.015 -14.516 1.00 26.08 574 LEU A CA 1
ATOM 4463 C C . LEU A 1 574 ? 26.658 15.151 -13.958 1.00 26.08 574 LEU A C 1
ATOM 4465 O O . LEU A 1 574 ? 25.708 14.974 -14.753 1.00 26.08 574 LEU A O 1
#

Mean predicted aligned error: 9.71 Å

Radius of gyration: 26.65 Å; Cα contacts (8 Å, |Δi|>4): 1002; chains: 1; bounding box: 58×69×78 Å

Nearest PDB structures (foldseek):
  3mgg-assembly1_A  TM=8.472E-01  e=1.366E-08  Methanosarcina mazei
  3dh0-assembly1_A  TM=8.204E-01  e=1.604E-08  Aquifex aeolicus
  1vl5-assembly4_D  TM=8.045E-01  e=2.600E-08  Halalkalibacterium halodurans C-125
  1xxl-assembly2_B  TM=8.310E-01  e=4.692E-08  Bacillus subtilis
  5jgl-assembly1_A  TM=7.652E-01  e=2.336E-08  Aspergillus fumigatus

Solvent-accessible surface area (backbone atoms only — not comparable to full-atom values): 31399 Å² total; per-residue (Å²): 140,81,94,78,77,78,67,64,66,55,50,55,54,50,52,63,49,60,80,71,60,79,81,81,91,86,88,83,90,75,98,74,75,85,78,74,80,74,84,72,79,85,77,53,68,66,59,50,46,52,48,48,55,51,39,64,71,51,57,67,53,37,34,37,30,45,50,39,46,72,24,68,58,57,53,49,33,36,23,69,56,28,37,34,34,31,30,22,77,46,65,64,29,42,52,44,25,50,48,50,32,55,78,44,51,47,40,53,58,48,70,43,78,38,62,78,53,64,70,94,68,62,58,29,62,20,40,12,27,37,36,52,70,35,63,86,75,46,98,57,47,59,53,31,46,41,38,46,60,42,32,24,23,64,70,16,36,40,36,41,36,36,58,55,65,48,58,53,98,52,102,78,58,52,64,72,43,43,78,67,52,47,53,47,55,48,63,78,45,45,62,51,55,78,42,77,50,94,45,91,70,36,51,34,36,43,29,40,29,69,54,89,74,81,83,78,42,72,71,65,66,82,80,45,81,55,56,80,66,82,58,88,65,84,66,39,34,21,34,29,29,38,39,61,70,42,40,81,38,33,55,55,17,50,53,25,61,72,53,32,71,52,72,58,60,46,40,28,39,19,36,32,49,54,85,56,61,42,66,69,66,45,58,90,41,59,91,72,34,48,81,44,82,45,75,67,60,44,60,34,41,26,44,45,56,33,58,72,72,47,82,26,56,30,38,29,59,37,61,34,64,28,37,47,28,25,38,35,59,47,34,49,50,48,55,45,69,74,64,70,45,41,34,38,35,32,9,34,35,36,17,39,92,85,64,51,76,76,46,70,48,70,56,75,87,60,52,86,69,44,39,44,45,51,41,62,73,42,79,80,74,56,63,70,34,36,43,31,38,40,70,44,46,70,70,70,47,77,60,56,56,85,34,78,48,60,38,64,51,56,47,48,53,50,42,51,70,76,30,54,64,47,65,40,100,44,54,21,25,43,41,60,59,72,80,58,72,44,70,45,100,89,58,65,42,57,51,90,47,47,66,64,56,42,40,59,39,46,35,58,46,50,53,51,44,65,76,70,50,54,67,45,69,49,33,42,60,29,66,74,65,68,39,64,65,52,42,25,40,50,26,36,50,50,16,38,44,33,38,79,44,67,42,47,71,60,16,32,53,27,34,46,53,24,21,52,42,34,72,79,47,65,46,71,72,53,73,69,41,49,51,29,52,51,54,43,48,56,55,36,70,71,42,84,56,60,66,62,24,50,55,34,52,50,23,52,49,52,36,38,75,35,26,73,56,92,54,52,85,70,67,76,71,122